Protein AF-0000000078832831 (afdb_homodimer)

Nearest PDB structures (foldseek):
  3pi7-assembly1_A-2  TM=9.118E-01  e=4.817E-32  Mesorhizobium loti
  3iup-assembly1_B  TM=8.699E-01  e=1.979E-27  Cupriavidus pinatubonensis JMP134
  5bp4-assembly9_R  TM=8.129E-01  e=2.031E-21  Mycolicibacterium smegmatis MC2 155
  5bp4-assembly6_L  TM=8.153E-01  e=7.720E-21  Mycolicibacterium smegmatis MC2 155
  5bp4-assembly8_O  TM=8.095E-01  e=2.935E-20  Mycolicibacterium smegmatis MC2 155

InterPro domains:
  IPR011032 GroES-like superfamily [SSF50129] (1-122)
  IPR013149 Alcohol dehydrogenase-like, C-terminal [PF00107] (155-270)
  IPR013154 Alcohol dehydrogenase-like, N-terminal [PF08240] (29-112)
  IPR020843 Enoylreductase domain [SM00829] (11-325)
  IPR036291 NAD(P)-binding domain superfamily [SSF51735] (117-274)

Radius of gyration: 30.08 Å; Cα contacts (8 Å, |Δi|>4): 1596; chains: 2; bounding box: 49×95×68 Å

Structure (mmCIF, N/CA/C/O backbone):
data_AF-0000000078832831-model_v1
#
loop_
_entity.id
_entity.type
_entity.pdbx_description
1 polymer 'Oxidoreductase, zinc-binding dehydrogenase family'
#
loop_
_atom_site.group_PDB
_atom_site.id
_atom_site.type_symbol
_atom_site.label_atom_id
_atom_site.label_alt_id
_atom_site.label_comp_id
_atom_site.label_asym_id
_atom_site.label_entity_id
_atom_site.label_seq_id
_atom_site.pdbx_PDB_ins_code
_atom_site.Cartn_x
_atom_site.Cartn_y
_atom_site.Cartn_z
_atom_site.occupancy
_atom_site.B_iso_or_equiv
_atom_site.auth_seq_id
_atom_site.auth_comp_id
_atom_site.auth_asym_id
_atom_site.auth_atom_id
_atom_site.pdbx_PDB_model_num
ATOM 1 N N . MET A 1 1 ? -16.078 39.281 16.359 1 94.88 1 MET A N 1
ATOM 2 C CA . MET A 1 1 ? -14.695 38.969 16 1 94.88 1 MET A CA 1
ATOM 3 C C . MET A 1 1 ? -14.562 38.719 14.5 1 94.88 1 MET A C 1
ATOM 5 O O . MET A 1 1 ? -15.547 38.438 13.828 1 94.88 1 MET A O 1
ATOM 9 N N . ARG A 1 2 ? -13.359 38.938 14.008 1 96.69 2 ARG A N 1
ATOM 10 C CA . ARG A 1 2 ? -13.078 38.562 12.633 1 96.69 2 ARG A CA 1
ATOM 11 C C . ARG A 1 2 ? -12.672 37.094 12.539 1 96.69 2 ARG A C 1
ATOM 13 O O . ARG A 1 2 ? -11.93 36.594 13.383 1 96.69 2 ARG A O 1
ATOM 20 N N . ALA A 1 3 ? -13.219 36.406 11.539 1 97.81 3 ALA A N 1
ATOM 21 C CA . ALA A 1 3 ? -12.906 35 11.281 1 97.81 3 ALA A CA 1
ATOM 22 C C . ALA A 1 3 ? -12.906 34.719 9.789 1 97.81 3 ALA A C 1
ATOM 24 O O . ALA A 1 3 ? -13.625 35.344 9.023 1 97.81 3 ALA A O 1
ATOM 25 N N . LEU A 1 4 ? -12.039 33.875 9.375 1 97.88 4 LEU A N 1
ATOM 26 C CA . LEU A 1 4 ? -12.102 33.344 8.016 1 97.88 4 LEU A CA 1
ATOM 27 C C . LEU A 1 4 ? -13.156 32.25 7.906 1 97.88 4 LEU A C 1
ATOM 29 O O . LEU A 1 4 ? -13.047 31.203 8.555 1 97.88 4 LEU A O 1
ATOM 33 N N . VAL A 1 5 ? -14.094 32.469 7.086 1 98.25 5 VAL A N 1
ATOM 34 C CA . VAL A 1 5 ? -15.234 31.547 6.992 1 98.25 5 VAL A CA 1
ATOM 35 C C . VAL A 1 5 ? -15.234 30.875 5.625 1 98.25 5 VAL A C 1
ATOM 37 O O . VAL A 1 5 ? -15.188 31.547 4.59 1 98.25 5 VAL A O 1
ATOM 40 N N . LEU A 1 6 ? -15.203 29.562 5.648 1 98 6 LEU A N 1
ATOM 41 C CA . LEU A 1 6 ? -15.312 28.75 4.445 1 98 6 LEU A CA 1
ATOM 42 C C . LEU A 1 6 ? -16.766 28.5 4.082 1 98 6 LEU A C 1
ATOM 44 O O . LEU A 1 6 ? -17.547 28 4.906 1 98 6 LEU A O 1
ATOM 48 N N . THR A 1 7 ? -17.125 28.766 2.857 1 97.5 7 THR A N 1
ATOM 49 C CA . THR A 1 7 ? -18.531 28.672 2.48 1 97.5 7 THR A CA 1
ATOM 50 C C . THR A 1 7 ? -18.734 27.562 1.455 1 97.5 7 THR A C 1
ATOM 52 O O . THR A 1 7 ? -19.875 27.141 1.197 1 97.5 7 THR A O 1
ATOM 55 N N . ALA A 1 8 ? -17.688 27.109 0.876 1 96.94 8 ALA A N 1
ATOM 56 C CA . ALA A 1 8 ? -17.75 26 -0.065 1 96.94 8 ALA A CA 1
ATOM 57 C C . ALA A 1 8 ? -16.422 25.234 -0.079 1 96.94 8 ALA A C 1
ATOM 59 O O . ALA A 1 8 ? -15.352 25.828 0.011 1 96.94 8 ALA A O 1
ATOM 60 N N . TYR A 1 9 ? -16.547 23.891 -0.272 1 95.5 9 TYR A N 1
ATOM 61 C CA . TYR A 1 9 ? -15.359 23.047 -0.396 1 95.5 9 TYR A CA 1
ATOM 62 C C . TYR A 1 9 ? -14.891 22.984 -1.844 1 95.5 9 TYR A C 1
ATOM 64 O O . TYR A 1 9 ? -14.953 21.922 -2.471 1 95.5 9 TYR A O 1
ATOM 72 N N . ASP A 1 10 ? -14.414 23.969 -2.426 1 90.25 10 ASP A N 1
ATOM 73 C CA . ASP A 1 10 ? -14.055 23.938 -3.84 1 90.25 10 ASP A CA 1
ATOM 74 C C . ASP A 1 10 ? -12.625 24.453 -4.055 1 90.25 10 ASP A C 1
ATOM 76 O O . ASP A 1 10 ? -12.133 24.484 -5.184 1 90.25 10 ASP A O 1
ATOM 80 N N . GLY A 1 11 ? -11.977 24.859 -2.988 1 84.75 11 GLY A N 1
ATOM 81 C CA . GLY A 1 11 ? -10.586 25.266 -3.062 1 84.75 11 GLY A CA 1
ATOM 82 C C . GLY A 1 11 ? -10.406 26.656 -3.666 1 84.75 11 GLY A C 1
ATOM 83 O O . GLY A 1 11 ? -9.273 27.109 -3.861 1 84.75 11 GLY A O 1
ATOM 84 N N . ARG A 1 12 ? -11.562 27.469 -3.9 1 86.56 12 ARG A N 1
ATOM 85 C CA . ARG A 1 12 ? -11.484 28.797 -4.473 1 86.56 12 ARG A CA 1
ATOM 86 C C . ARG A 1 12 ? -11.281 29.844 -3.381 1 86.56 12 ARG A C 1
ATOM 88 O O . ARG A 1 12 ? -11.852 29.734 -2.295 1 86.56 12 ARG A O 1
ATOM 95 N N . PRO A 1 13 ? -10.359 30.734 -3.646 1 84.94 13 PRO A N 1
ATOM 96 C CA . PRO A 1 13 ? -10.125 31.781 -2.652 1 84.94 13 PRO A CA 1
ATOM 97 C C . PRO A 1 13 ? -11.414 32.469 -2.227 1 84.94 13 PRO A C 1
ATOM 99 O O . PRO A 1 13 ? -11.547 32.906 -1.07 1 84.94 13 PRO A O 1
ATOM 102 N N . GLU A 1 14 ? -12.312 32.656 -3.137 1 89.75 14 GLU A N 1
ATOM 103 C CA . GLU A 1 14 ? -13.562 33.344 -2.883 1 89.75 14 GLU A CA 1
ATOM 104 C C . GLU A 1 14 ? -14.422 32.625 -1.853 1 89.75 14 GLU A C 1
ATOM 106 O O . GLU A 1 14 ? -15.305 33.219 -1.242 1 89.75 14 GLU A O 1
ATOM 111 N N . SER A 1 15 ? -14.188 31.375 -1.714 1 94.81 15 SER A N 1
ATOM 112 C CA . SER A 1 15 ? -14.977 30.578 -0.781 1 94.81 15 SER A CA 1
ATOM 113 C C . SER A 1 15 ? -14.445 30.703 0.644 1 94.81 15 SER A C 1
ATOM 115 O O . SER A 1 15 ? -15.031 30.156 1.582 1 94.81 15 SER A O 1
ATOM 117 N N . LEU A 1 16 ? -13.352 31.359 0.875 1 95.31 16 LEU A N 1
ATOM 118 C CA . LEU A 1 16 ? -12.781 31.688 2.176 1 95.31 16 LEU A CA 1
ATOM 119 C C . LEU A 1 16 ? -12.734 33.188 2.381 1 95.31 16 LEU A C 1
ATOM 121 O O . LEU A 1 16 ? -11.898 33.875 1.781 1 95.31 16 LEU A O 1
ATOM 125 N N . ARG A 1 17 ? -13.617 33.688 3.236 1 94.88 17 ARG A N 1
ATOM 126 C CA . ARG A 1 17 ? -13.742 35.125 3.385 1 94.88 17 ARG A CA 1
ATOM 127 C C . ARG A 1 17 ? -13.773 35.531 4.855 1 94.88 17 ARG A C 1
ATOM 129 O O . ARG A 1 17 ? -14.242 34.781 5.703 1 94.88 17 ARG A O 1
ATOM 136 N N . VAL A 1 18 ? -13.328 36.719 5.098 1 96.44 18 VAL A N 1
ATOM 137 C CA . VAL A 1 18 ? -13.383 37.25 6.453 1 96.44 18 VAL A CA 1
ATOM 138 C C . VAL A 1 18 ? -14.805 37.719 6.766 1 96.44 18 VAL A C 1
ATOM 140 O O . VAL A 1 18 ? -15.414 38.438 5.973 1 96.44 18 VAL A O 1
ATOM 143 N N . GLU A 1 19 ? -15.258 37.25 7.824 1 96.56 19 GLU A N 1
ATOM 144 C CA . GLU A 1 19 ? -16.562 37.688 8.32 1 96.56 19 GLU A CA 1
ATOM 145 C C . GLU A 1 19 ? -16.484 38.094 9.789 1 96.56 19 GLU A C 1
ATOM 147 O O . GLU A 1 19 ? -15.562 37.719 10.5 1 96.56 19 GLU A O 1
ATOM 152 N N . SER A 1 20 ? -17.453 39 10.133 1 95.81 20 SER A N 1
ATOM 153 C CA . SER A 1 20 ? -17.656 39.281 11.555 1 95.81 20 SER A CA 1
ATOM 154 C C . SER A 1 20 ? -18.578 38.25 12.203 1 95.81 20 SER A C 1
ATOM 156 O O . SER A 1 20 ? -19.688 38.031 11.727 1 95.81 20 SER A O 1
ATOM 158 N N . ARG A 1 21 ? -18.031 37.625 13.234 1 95.19 21 ARG A N 1
ATOM 159 C CA . ARG A 1 21 ? -18.781 36.625 13.984 1 95.19 21 ARG A CA 1
ATOM 160 C C . ARG A 1 21 ? -18.766 36.938 15.477 1 95.19 21 ARG A C 1
ATOM 162 O O . ARG A 1 21 ? -17.891 37.688 15.953 1 95.19 21 ARG A O 1
ATOM 169 N N . PRO A 1 22 ? -19.859 36.469 16.125 1 95.5 22 PRO A N 1
ATOM 170 C CA . PRO A 1 22 ? -19.781 36.625 17.578 1 95.5 22 PRO A CA 1
ATOM 171 C C . PRO A 1 22 ? -18.578 35.875 18.188 1 95.5 22 PRO A C 1
ATOM 173 O O . PRO A 1 22 ? -18.203 34.812 17.703 1 95.5 22 PRO A O 1
ATOM 176 N N . VAL A 1 23 ? -17.969 36.5 19.156 1 96.81 23 VAL A N 1
ATOM 177 C CA . VAL A 1 23 ? -16.938 35.781 19.906 1 96.81 23 VAL A CA 1
ATOM 178 C C . VAL A 1 23 ? -17.547 34.562 20.578 1 96.81 23 VAL A C 1
ATOM 180 O O . VAL A 1 23 ? -18.562 34.688 21.281 1 96.81 23 VAL A O 1
ATOM 183 N N . PRO A 1 24 ? -16.969 33.406 20.391 1 96.12 24 PRO A N 1
ATOM 184 C CA . PRO A 1 24 ? -17.547 32.219 21.031 1 96.12 24 PRO A CA 1
ATOM 185 C C . PRO A 1 24 ? -17.453 32.25 22.547 1 96.12 24 PRO A C 1
ATOM 187 O O . PRO A 1 24 ? -16.5 32.812 23.109 1 96.12 24 PRO A O 1
ATOM 190 N N . ARG A 1 25 ? -18.484 31.75 23.141 1 95.69 25 ARG A N 1
ATOM 191 C CA . ARG A 1 25 ? -18.453 31.531 24.578 1 95.69 25 ARG A CA 1
ATOM 192 C C . ARG A 1 25 ? -18.016 30.109 24.906 1 95.69 25 ARG A C 1
ATOM 194 O O . ARG A 1 25 ? -18.688 29.141 24.516 1 95.69 25 ARG A O 1
ATOM 201 N N . PRO A 1 26 ? -16.906 30.016 25.609 1 96.38 26 PRO A N 1
ATOM 202 C CA . PRO A 1 26 ? -16.469 28.656 25.922 1 96.38 26 PRO A CA 1
ATOM 203 C C . PRO A 1 26 ? -17.438 27.938 26.859 1 96.38 26 PRO A C 1
ATOM 205 O O . PRO A 1 26 ? -17.922 28.516 27.828 1 96.38 26 PRO A O 1
ATOM 208 N N . THR A 1 27 ? -17.781 26.688 26.516 1 95.12 27 THR A N 1
ATOM 209 C CA . THR A 1 27 ? -18.594 25.844 27.375 1 95.12 27 THR A CA 1
ATOM 210 C C . THR A 1 27 ? -17.703 25.125 28.391 1 95.12 27 THR A C 1
ATOM 212 O O . THR A 1 27 ? -16.484 25.297 28.406 1 95.12 27 THR A O 1
ATOM 215 N N . THR A 1 28 ? -18.422 24.328 29.25 1 94.44 28 THR A N 1
ATOM 216 C CA . THR A 1 28 ? -17.656 23.547 30.219 1 94.44 28 THR A CA 1
ATOM 217 C C . THR A 1 28 ? -16.656 22.641 29.531 1 94.44 28 THR A C 1
ATOM 219 O O . THR A 1 28 ? -17 21.906 28.594 1 94.44 28 THR A O 1
ATOM 222 N N . GLY A 1 29 ? -15.406 22.766 29.891 1 94.44 29 GLY A N 1
ATOM 223 C CA . GLY A 1 29 ? -14.336 21.969 29.312 1 94.44 29 GLY A CA 1
ATOM 224 C C . GLY A 1 29 ? -13.602 22.672 28.188 1 94.44 29 GLY A C 1
ATOM 225 O O . GLY A 1 29 ? -12.664 22.125 27.609 1 94.44 29 GLY A O 1
ATOM 226 N N . GLN A 1 30 ? -14.023 23.891 27.953 1 96.75 30 GLN A N 1
ATOM 227 C CA . GLN A 1 30 ? -13.391 24.672 26.891 1 96.75 30 GLN A CA 1
ATOM 228 C C . GLN A 1 30 ? -12.758 25.953 27.438 1 96.75 30 GLN A C 1
ATOM 230 O O . GLN A 1 30 ? -13.094 26.391 28.547 1 96.75 30 GLN A O 1
ATOM 235 N N . VAL A 1 31 ? -11.867 26.453 26.719 1 97.44 31 VAL A N 1
ATOM 236 C CA . VAL A 1 31 ? -11.297 27.781 26.969 1 97.44 31 VAL A CA 1
ATOM 237 C C . VAL A 1 31 ? -11.422 28.641 25.719 1 97.44 31 VAL A C 1
ATOM 239 O O . VAL A 1 31 ? -11.57 28.125 24.609 1 97.44 31 VAL A O 1
ATOM 242 N N . LEU A 1 32 ? -11.445 29.891 25.969 1 97.62 32 LEU A N 1
ATOM 243 C CA . LEU A 1 32 ? -11.406 30.859 24.875 1 97.62 32 LEU A CA 1
ATOM 244 C C . LEU A 1 32 ? -9.984 31.344 24.625 1 97.62 32 LEU A C 1
ATOM 246 O O . LEU A 1 32 ? -9.344 31.875 25.547 1 97.62 32 LEU A O 1
ATOM 250 N N . VAL A 1 33 ? -9.523 31.156 23.469 1 97.94 33 VAL A N 1
ATOM 251 C CA . VAL A 1 33 ? -8.164 31.547 23.125 1 97.94 33 VAL A CA 1
ATOM 252 C C . VAL A 1 33 ? -8.195 32.75 22.203 1 97.94 33 VAL A C 1
ATOM 254 O O . VAL A 1 33 ? -8.906 32.781 21.188 1 97.94 33 VAL A O 1
ATOM 257 N N . ARG A 1 34 ? -7.539 33.812 22.609 1 98.38 34 ARG A N 1
ATOM 258 C CA . ARG A 1 34 ? -7.211 34.875 21.688 1 98.38 34 ARG A CA 1
ATOM 259 C C . ARG A 1 34 ? -6.031 34.5 20.797 1 98.38 34 ARG A C 1
ATOM 261 O O . ARG A 1 34 ? -4.895 34.438 21.266 1 98.38 34 ARG A O 1
ATOM 268 N N . VAL A 1 35 ? -6.281 34.312 19.547 1 98.5 35 VAL A N 1
ATOM 269 C CA . VAL A 1 35 ? -5.309 33.688 18.641 1 98.5 35 VAL A CA 1
ATOM 270 C C . VAL A 1 35 ? -4.199 34.688 18.328 1 98.5 35 VAL A C 1
ATOM 272 O O . VAL A 1 35 ? -4.473 35.844 18 1 98.5 35 VAL A O 1
ATOM 275 N N . ALA A 1 36 ? -3.012 34.25 18.5 1 98.38 36 ALA A N 1
ATOM 276 C CA . ALA A 1 36 ? -1.843 35.062 18.172 1 98.38 36 ALA A CA 1
ATOM 277 C C . ALA A 1 36 ? -1.334 34.75 16.766 1 98.38 36 ALA A C 1
ATOM 279 O O . ALA A 1 36 ? -0.966 35.625 16.016 1 98.38 36 ALA A O 1
ATOM 280 N N . ALA A 1 37 ? -1.277 33.531 16.422 1 98.44 37 ALA A N 1
ATOM 281 C CA . ALA A 1 37 ? -0.81 33.062 15.125 1 98.44 37 ALA A CA 1
ATOM 282 C C . ALA A 1 37 ? -1.431 31.703 14.781 1 98.44 37 ALA A C 1
ATOM 284 O O . ALA A 1 37 ? -1.666 30.875 15.672 1 98.44 37 ALA A O 1
ATOM 285 N N . ALA A 1 38 ? -1.749 31.484 13.586 1 98.62 38 ALA A N 1
ATOM 286 C CA . ALA A 1 38 ? -2.277 30.219 13.07 1 98.62 38 ALA A CA 1
ATOM 287 C C . ALA A 1 38 ? -1.669 29.891 11.719 1 98.62 38 ALA A C 1
ATOM 289 O O . ALA A 1 38 ? -1.825 30.641 10.75 1 98.62 38 ALA A O 1
ATOM 290 N N . PRO A 1 39 ? -1.002 28.766 11.633 1 98.25 39 PRO A N 1
ATOM 291 C CA . PRO A 1 39 ? -0.326 28.438 10.375 1 98.25 39 PRO A CA 1
ATOM 292 C C . PRO A 1 39 ? -1.275 27.844 9.336 1 98.25 39 PRO A C 1
ATOM 294 O O . PRO A 1 39 ? -2.412 27.5 9.656 1 98.25 39 PRO A O 1
ATOM 297 N N . ILE A 1 40 ? -0.828 27.828 8.102 1 97 40 ILE A N 1
ATOM 298 C CA . ILE A 1 40 ? -1.458 27.078 7.027 1 97 40 ILE A CA 1
ATOM 299 C C . ILE A 1 40 ? -0.659 25.797 6.75 1 97 40 ILE A C 1
ATOM 301 O O . ILE A 1 40 ? 0.48 25.875 6.281 1 97 40 ILE A O 1
ATOM 305 N N . ASN A 1 41 ? -1.192 24.672 7.102 1 96.69 41 ASN A N 1
ATOM 306 C CA . ASN A 1 41 ? -0.6 23.375 6.793 1 96.69 41 ASN A CA 1
ATOM 307 C C . ASN A 1 41 ? -1.18 22.781 5.512 1 96.69 41 ASN A C 1
ATOM 309 O O . ASN A 1 41 ? -2.285 23.141 5.102 1 96.69 41 ASN A O 1
ATOM 313 N N . PRO A 1 42 ? -0.392 21.812 4.922 1 95.38 42 PRO A N 1
ATOM 314 C CA . PRO A 1 42 ? -0.995 21.094 3.803 1 95.38 42 PRO A CA 1
ATOM 315 C C . PRO A 1 42 ? -2.348 20.484 4.156 1 95.38 42 PRO A C 1
ATOM 317 O O . PRO A 1 42 ? -3.258 20.453 3.324 1 95.38 42 PRO A O 1
ATOM 320 N N . ALA A 1 43 ? -2.512 20.031 5.367 1 95.31 43 ALA A N 1
ATOM 321 C CA . ALA A 1 43 ? -3.783 19.469 5.82 1 95.31 43 ALA A CA 1
ATOM 322 C C . ALA A 1 43 ? -4.887 20.531 5.797 1 95.31 43 ALA A C 1
ATOM 324 O O . ALA A 1 43 ? -6.047 20.219 5.52 1 95.31 43 ALA A O 1
ATOM 325 N N . ASP A 1 44 ? -4.574 21.766 6.094 1 95.88 44 ASP A N 1
ATOM 326 C CA . ASP A 1 44 ? -5.547 22.859 6 1 95.88 44 ASP A CA 1
ATOM 327 C C . ASP A 1 44 ? -6.008 23.062 4.559 1 95.88 44 ASP A C 1
ATOM 329 O O . ASP A 1 44 ? -7.191 23.297 4.309 1 95.88 44 ASP A O 1
ATOM 333 N N . LEU A 1 45 ? -5.027 23.062 3.695 1 94.62 45 LEU A N 1
ATOM 334 C CA . LEU A 1 45 ? -5.336 23.219 2.279 1 94.62 45 LEU A CA 1
ATOM 335 C C . LEU A 1 45 ? -6.242 22.109 1.781 1 94.62 45 LEU A C 1
ATOM 337 O O . LEU A 1 45 ? -7.188 22.344 1.03 1 94.62 45 LEU A O 1
ATOM 341 N N . MET A 1 46 ? -5.941 20.859 2.238 1 94.5 46 MET A N 1
ATOM 342 C CA . MET A 1 46 ? -6.801 19.734 1.899 1 94.5 46 MET A CA 1
ATOM 343 C C . MET A 1 46 ? -8.211 19.938 2.443 1 94.5 46 MET A C 1
ATOM 345 O O . MET A 1 46 ? -9.188 19.625 1.767 1 94.5 46 MET A O 1
ATOM 349 N N . PHE A 1 47 ? -8.312 20.453 3.596 1 95.19 47 PHE A N 1
ATOM 350 C CA . PHE A 1 47 ? -9.602 20.688 4.238 1 95.19 47 PHE A CA 1
ATOM 351 C C . PHE A 1 47 ? -10.43 21.672 3.438 1 95.19 47 PHE A C 1
ATOM 353 O O . PHE A 1 47 ? -11.602 21.422 3.137 1 95.19 47 PHE A O 1
ATOM 360 N N . VAL A 1 48 ? -9.836 22.781 3.055 1 95.31 48 VAL A N 1
ATOM 361 C CA . VAL A 1 48 ? -10.562 23.828 2.361 1 95.31 48 VAL A CA 1
ATOM 362 C C . VAL A 1 48 ? -11.039 23.328 1.002 1 95.31 48 VAL A C 1
ATOM 364 O O . VAL A 1 48 ? -12.055 23.797 0.48 1 95.31 48 VAL A O 1
ATOM 367 N N . ARG A 1 49 ? -10.352 22.312 0.51 1 93.5 49 ARG A N 1
ATOM 368 C CA . ARG A 1 49 ? -10.727 21.734 -0.779 1 93.5 49 ARG A CA 1
ATOM 369 C C . ARG A 1 49 ? -11.727 20.609 -0.603 1 93.5 49 ARG A C 1
ATOM 371 O O . ARG A 1 49 ? -12.211 20.031 -1.585 1 93.5 49 ARG A O 1
ATOM 378 N N . GLY A 1 50 ? -12.008 20.234 0.577 1 93.44 50 GLY A N 1
ATOM 379 C CA . GLY A 1 50 ? -12.93 19.141 0.837 1 93.44 50 GLY A CA 1
ATOM 380 C C . GLY A 1 50 ? -12.281 17.781 0.672 1 93.44 50 GLY A C 1
ATOM 381 O O . GLY A 1 50 ? -12.977 16.781 0.455 1 93.44 50 GLY A O 1
ATOM 382 N N . GLN A 1 51 ? -10.969 17.719 0.766 1 91.56 51 GLN A N 1
ATOM 383 C CA . GLN A 1 51 ? -10.234 16.484 0.503 1 91.56 51 GLN A CA 1
ATOM 384 C C . GLN A 1 51 ? -9.633 15.922 1.787 1 91.56 51 GLN A C 1
ATOM 386 O O . GLN A 1 51 ? -8.891 14.938 1.75 1 91.56 51 GLN A O 1
ATOM 391 N N . TYR A 1 52 ? -9.891 16.578 2.893 1 93.12 52 TYR A N 1
ATOM 392 C CA . TYR A 1 52 ? -9.391 16.125 4.184 1 93.12 52 TYR A CA 1
ATOM 393 C C . TYR A 1 52 ? -10.289 15.047 4.77 1 93.12 52 TYR A C 1
ATOM 395 O O . TYR A 1 52 ? -11.398 14.828 4.285 1 93.12 52 TYR A O 1
ATOM 403 N N . GLY A 1 53 ? -9.836 14.266 5.672 1 89.75 53 GLY A N 1
ATOM 404 C CA . GLY A 1 53 ? -10.523 13.117 6.242 1 89.75 53 GLY A CA 1
ATOM 405 C C . GLY A 1 53 ? -11.766 13.5 7.027 1 89.75 53 GLY A C 1
ATOM 406 O O . GLY A 1 53 ? -12.594 12.641 7.348 1 89.75 53 GLY A O 1
ATOM 407 N N . ILE A 1 54 ? -11.914 14.766 7.363 1 88.56 54 ILE A N 1
ATOM 408 C CA . ILE A 1 54 ? -13.078 15.266 8.086 1 88.56 54 ILE A CA 1
ATOM 409 C C . ILE A 1 54 ? -13.75 16.375 7.281 1 88.56 54 ILE A C 1
ATOM 411 O O . ILE A 1 54 ? -13.086 17.266 6.758 1 88.56 54 ILE A O 1
ATOM 415 N N . ARG A 1 55 ? -15.07 16.219 7.109 1 91.06 55 ARG A N 1
ATOM 416 C CA . ARG A 1 55 ? -15.867 17.297 6.523 1 91.06 55 ARG A CA 1
ATOM 417 C C . ARG A 1 55 ? -16.812 17.891 7.559 1 91.06 55 ARG A C 1
ATOM 419 O O . ARG A 1 55 ? -17.516 17.172 8.266 1 91.06 55 ARG A O 1
ATOM 426 N N . LYS A 1 56 ? -16.75 19.203 7.684 1 95.81 56 LYS A N 1
ATOM 427 C CA . LYS A 1 56 ? -17.594 19.922 8.633 1 95.81 56 LYS A CA 1
ATOM 428 C C . LYS A 1 56 ? -18.734 20.641 7.922 1 95.81 56 LYS A C 1
ATOM 430 O O . LYS A 1 56 ? -18.609 21.016 6.754 1 95.81 56 LYS A O 1
ATOM 435 N N . PRO A 1 57 ? -19.828 20.766 8.609 1 96.75 57 PRO A N 1
ATOM 436 C CA . PRO A 1 57 ? -20.906 21.547 8.008 1 96.75 57 PRO A CA 1
ATOM 437 C C . PRO A 1 57 ? -20.484 22.984 7.691 1 96.75 57 PRO A C 1
ATOM 439 O O . PRO A 1 57 ? -19.797 23.609 8.492 1 96.75 57 PRO A O 1
ATOM 442 N N . LEU A 1 58 ? -20.922 23.469 6.594 1 96.44 58 LEU A N 1
ATOM 443 C CA . LEU A 1 58 ? -20.641 24.844 6.16 1 96.44 58 LEU A CA 1
ATOM 444 C C . LEU A 1 58 ? -21.766 25.781 6.57 1 96.44 58 LEU A C 1
ATOM 446 O O . LEU A 1 58 ? -22.922 25.375 6.676 1 96.44 58 LEU A O 1
ATOM 450 N N . PRO A 1 59 ? -21.516 27.062 6.75 1 97.31 59 PRO A N 1
ATOM 451 C CA . PRO A 1 59 ? -20.172 27.672 6.754 1 97.31 59 PRO A CA 1
ATOM 452 C C . PRO A 1 59 ? -19.375 27.328 8.008 1 97.31 59 PRO A C 1
ATOM 454 O O . PRO A 1 59 ? -19.953 27.078 9.07 1 97.31 59 PRO A O 1
ATOM 457 N N . VAL A 1 60 ? -18.047 27.266 7.906 1 97.81 60 VAL A N 1
ATOM 458 C CA . VAL A 1 60 ? -17.203 26.875 9.039 1 97.81 60 VAL A CA 1
ATOM 459 C C . VAL A 1 60 ? -15.883 27.641 8.992 1 97.81 60 VAL A C 1
ATOM 461 O O . VAL A 1 60 ? -15.438 28.047 7.918 1 97.81 60 VAL A O 1
ATOM 464 N N . VAL A 1 61 ? -15.289 27.891 10.156 1 98.06 61 VAL A N 1
ATOM 465 C CA . VAL A 1 61 ? -13.953 28.469 10.242 1 98.06 61 VAL A CA 1
ATOM 466 C C . VAL A 1 61 ? -12.906 27.359 10.164 1 98.06 61 VAL A C 1
ATOM 468 O O . VAL A 1 61 ? -12.867 26.469 11.031 1 98.06 61 VAL A O 1
ATOM 471 N N . PRO A 1 62 ? -12 27.375 9.109 1 97.69 62 PRO A N 1
ATOM 472 C CA . PRO A 1 62 ? -10.922 26.391 9.039 1 97.69 62 PRO A CA 1
ATOM 473 C C . PRO A 1 62 ? -9.766 26.703 9.984 1 97.69 62 PRO A C 1
ATOM 475 O O . PRO A 1 62 ? -9.836 27.672 10.742 1 97.69 62 PRO A O 1
ATOM 478 N N . GLY A 1 63 ? -8.703 25.906 9.852 1 97.81 63 GLY A N 1
ATOM 479 C CA . GLY A 1 63 ? -7.516 26.062 10.672 1 97.81 63 GLY A CA 1
ATOM 480 C C . GLY A 1 63 ? -7.352 24.953 11.695 1 97.81 63 GLY A C 1
ATOM 481 O O . GLY A 1 63 ? -8.164 24.812 12.609 1 97.81 63 GLY A O 1
ATOM 482 N N . LEU A 1 64 ? -6.211 24.297 11.68 1 97.38 64 LEU A N 1
ATOM 483 C CA . LEU A 1 64 ? -6.07 23.062 12.445 1 97.38 64 LEU A CA 1
ATOM 484 C C . LEU A 1 64 ? -5.324 23.328 13.75 1 97.38 64 LEU A C 1
ATOM 486 O O . LEU A 1 64 ? -5.406 22.516 14.688 1 97.38 64 LEU A O 1
ATOM 490 N N . GLU A 1 65 ? -4.512 24.359 13.766 1 98.06 65 GLU A N 1
ATOM 491 C CA . GLU A 1 65 ? -3.75 24.656 14.977 1 98.06 65 GLU A CA 1
ATOM 492 C C . GLU A 1 65 ? -3.438 26.141 15.094 1 98.06 65 GLU A C 1
ATOM 494 O O . GLU A 1 65 ? -3.598 26.891 14.125 1 98.06 65 GLU A O 1
ATOM 499 N N . ALA A 1 66 ? -3.076 26.531 16.25 1 98.56 66 ALA A N 1
ATOM 500 C CA . ALA A 1 66 ? -2.766 27.922 16.531 1 98.56 66 ALA A CA 1
ATOM 501 C C . ALA A 1 66 ? -2.057 28.062 17.875 1 98.56 66 ALA A C 1
ATOM 503 O O . ALA A 1 66 ? -1.911 27.094 18.625 1 98.56 66 ALA A O 1
ATOM 504 N N . SER A 1 67 ? -1.515 29.219 18.062 1 98.25 67 SER A N 1
ATOM 505 C CA . SER A 1 67 ? -1.111 29.672 19.391 1 98.25 67 SER A CA 1
ATOM 506 C C . SER A 1 67 ? -1.904 30.906 19.828 1 98.25 67 SER A C 1
ATOM 508 O O . SER A 1 67 ? -2.551 31.547 19 1 98.25 67 SER A O 1
ATOM 510 N N . GLY A 1 68 ? -1.878 31.156 21.062 1 98 68 GLY A N 1
ATOM 511 C CA . GLY A 1 68 ? -2.545 32.312 21.594 1 98 68 GLY A CA 1
ATOM 512 C C . GLY A 1 68 ? -2.557 32.375 23.109 1 98 68 GLY A C 1
ATOM 513 O O . GLY A 1 68 ? -1.775 31.672 23.766 1 98 68 GLY A O 1
ATOM 514 N N . THR A 1 69 ? -3.385 33.281 23.578 1 97.88 69 THR A N 1
ATOM 515 C CA . THR A 1 69 ? -3.543 33.438 25.016 1 97.88 69 THR A CA 1
ATOM 516 C C . THR A 1 69 ? -4.957 33.062 25.453 1 97.88 69 THR A C 1
ATOM 518 O O . THR A 1 69 ? -5.934 33.469 24.828 1 97.88 69 THR A O 1
ATOM 521 N N . VAL A 1 70 ? -5 32.281 26.516 1 98 70 VAL A N 1
ATOM 522 C CA . VAL A 1 70 ? -6.312 31.969 27.078 1 98 70 VAL A CA 1
ATOM 523 C C . VAL A 1 70 ? -6.879 33.188 27.781 1 98 70 VAL A C 1
ATOM 525 O O . VAL A 1 70 ? -6.238 33.75 28.672 1 98 70 VAL A O 1
ATOM 528 N N . VAL A 1 71 ? -8.141 33.625 27.391 1 97.56 71 VAL A N 1
ATOM 529 C CA . VAL A 1 71 ? -8.672 34.844 27.953 1 97.56 71 VAL A CA 1
ATOM 530 C C . VAL A 1 71 ? -9.922 34.562 28.781 1 97.56 71 VAL A C 1
ATOM 532 O O . VAL A 1 71 ? -10.367 35.406 29.562 1 97.56 71 VAL A O 1
ATOM 535 N N . ALA A 1 72 ? -10.523 33.406 28.547 1 97.31 72 ALA A N 1
ATOM 536 C CA . ALA A 1 72 ? -11.695 33 29.312 1 97.31 72 ALA A CA 1
ATOM 537 C C . ALA A 1 72 ? -11.812 31.484 29.391 1 97.31 72 ALA A C 1
ATOM 539 O O . ALA A 1 72 ? -11.211 30.766 28.594 1 97.31 72 ALA A O 1
ATOM 540 N N . SER A 1 73 ? -12.508 31.031 30.406 1 96.88 73 SER A N 1
ATOM 541 C CA . SER A 1 73 ? -12.766 29.609 30.609 1 96.88 73 SER A CA 1
ATOM 542 C C . SER A 1 73 ? -14.258 29.328 30.781 1 96.88 73 SER A C 1
ATOM 544 O O . SER A 1 73 ? -14.969 30.125 31.391 1 96.88 73 SER A O 1
ATOM 546 N N . GLY A 1 74 ? -14.68 28.188 30.188 1 94.69 74 GLY A N 1
ATOM 547 C CA . GLY A 1 74 ? -16.062 27.797 30.359 1 94.69 74 GLY A CA 1
ATOM 548 C C . GLY A 1 74 ? -16.328 27.109 31.688 1 94.69 74 GLY A C 1
ATOM 549 O O . GLY A 1 74 ? -17.484 26.844 32.031 1 94.69 74 GLY A O 1
ATOM 550 N N . GLY A 1 75 ? -15.328 26.875 32.438 1 91.88 75 GLY A N 1
ATOM 551 C CA . GLY A 1 75 ? -15.438 26.203 33.719 1 91.88 75 GLY A CA 1
ATOM 552 C C . GLY A 1 75 ? -14.227 26.391 34.625 1 91.88 75 GLY A C 1
ATOM 553 O O . GLY A 1 75 ? -13.297 27.109 34.25 1 91.88 75 GLY A O 1
ATOM 554 N N . VAL A 1 76 ? -14.289 25.672 35.719 1 90.44 76 VAL A N 1
ATOM 555 C CA . VAL A 1 76 ? -13.289 25.859 36.75 1 90.44 76 VAL A CA 1
ATOM 556 C C . VAL A 1 76 ? -11.961 25.266 36.312 1 90.44 76 VAL A C 1
ATOM 558 O O . VAL A 1 76 ? -10.891 25.828 36.594 1 90.44 76 VAL A O 1
ATOM 561 N N . ALA A 1 77 ? -12.047 24.219 35.594 1 88.25 77 ALA A N 1
ATOM 562 C CA . ALA A 1 77 ? -10.852 23.469 35.219 1 88.25 77 ALA A CA 1
ATOM 563 C C . ALA A 1 77 ? -9.914 24.312 34.375 1 88.25 77 ALA A C 1
ATOM 565 O O . ALA A 1 77 ? -8.688 24.203 34.469 1 88.25 77 ALA A O 1
ATOM 566 N N . GLY A 1 78 ? -10.484 25.156 33.562 1 91.62 78 GLY A N 1
ATOM 567 C CA . GLY A 1 78 ? -9.688 25.922 32.594 1 91.62 78 GLY A CA 1
ATOM 568 C C . GLY A 1 78 ? -9.242 27.266 33.156 1 91.62 78 GLY A C 1
ATOM 569 O O . GLY A 1 78 ? -8.461 27.969 32.531 1 91.62 78 GLY A O 1
ATOM 570 N N . ARG A 1 79 ? -9.672 27.609 34.344 1 92.88 79 ARG A N 1
ATOM 571 C CA . ARG A 1 79 ? -9.391 28.922 34.906 1 92.88 79 ARG A CA 1
ATOM 572 C C . ARG A 1 79 ? -7.891 29.125 35.125 1 92.88 79 ARG A C 1
ATOM 574 O O . ARG A 1 79 ? -7.383 30.234 35 1 92.88 79 ARG A O 1
ATOM 581 N N . LEU A 1 80 ? -7.27 28.016 35.375 1 92.12 80 LEU A N 1
ATOM 582 C CA . LEU A 1 80 ? -5.836 28.094 35.625 1 92.12 80 LEU A CA 1
ATOM 583 C C . LEU A 1 80 ? -5.074 28.484 34.375 1 92.12 80 LEU A C 1
ATOM 585 O O . LEU A 1 80 ? -3.922 28.922 34.438 1 92.12 80 LEU A O 1
ATOM 589 N N . LEU A 1 81 ? -5.664 28.281 33.25 1 95.12 81 LEU A N 1
ATOM 590 C CA . LEU A 1 81 ? -4.98 28.578 31.984 1 95.12 81 LEU A CA 1
ATOM 591 C C . LEU A 1 81 ? -5.223 30.016 31.562 1 95.12 81 LEU A C 1
ATOM 593 O O . LEU A 1 81 ? -4.555 30.516 30.656 1 95.12 81 LEU A O 1
ATOM 597 N N . VAL A 1 82 ? -6.176 30.688 32.188 1 97 82 VAL A N 1
ATOM 598 C CA . VAL A 1 82 ? -6.477 32.062 31.781 1 97 82 VAL A CA 1
ATOM 599 C C . VAL A 1 82 ? -5.238 32.938 31.969 1 97 82 VAL A C 1
ATOM 601 O O . VAL A 1 82 ? -4.602 32.906 33.031 1 97 82 VAL A O 1
ATOM 604 N N . GLY A 1 83 ? -4.879 33.625 30.938 1 97 83 GLY A N 1
ATOM 605 C CA . GLY A 1 83 ? -3.703 34.469 30.953 1 97 83 GLY A CA 1
ATOM 606 C C . GLY A 1 83 ? -2.463 33.812 30.406 1 97 83 GLY A C 1
ATOM 607 O O . GLY A 1 83 ? -1.461 34.469 30.125 1 97 83 GLY A O 1
ATOM 608 N N . ARG A 1 84 ? -2.537 32.531 30.203 1 96.88 84 ARG A N 1
ATOM 609 C CA . ARG A 1 84 ? -1.377 31.766 29.75 1 96.88 84 ARG A CA 1
ATOM 610 C C . ARG A 1 84 ? -1.351 31.672 28.219 1 96.88 84 ARG A C 1
ATOM 612 O O . ARG A 1 84 ? -2.4 31.578 27.578 1 96.88 84 ARG A O 1
ATOM 619 N N . ARG A 1 85 ? -0.136 31.672 27.672 1 97.62 85 ARG A N 1
ATOM 620 C CA . ARG A 1 85 ? 0.056 31.344 26.266 1 97.62 85 ARG A CA 1
ATOM 621 C C . ARG A 1 85 ? -0.051 29.844 26.031 1 97.62 85 ARG A C 1
ATOM 623 O O . ARG A 1 85 ? 0.489 29.047 26.797 1 97.62 85 ARG A O 1
ATOM 630 N N . VAL A 1 86 ? -0.786 29.469 24.969 1 97.75 86 VAL A N 1
ATOM 631 C CA . VAL A 1 86 ? -0.992 28.047 24.703 1 97.75 86 VAL A CA 1
ATOM 632 C C . VAL A 1 86 ? -0.826 27.781 23.203 1 97.75 86 VAL A C 1
ATOM 634 O O . VAL A 1 86 ? -0.981 28.672 22.391 1 97.75 86 VAL A O 1
ATOM 637 N N . ALA A 1 87 ? -0.379 26.625 22.875 1 97.38 87 ALA A N 1
ATOM 638 C CA . ALA A 1 87 ? -0.607 26 21.578 1 97.38 87 ALA A CA 1
ATOM 639 C C . ALA A 1 87 ? -1.889 25.172 21.578 1 97.38 87 ALA A C 1
ATOM 641 O O . ALA A 1 87 ? -2.191 24.5 22.562 1 97.38 87 ALA A O 1
ATOM 642 N N . CYS A 1 88 ? -2.652 25.281 20.547 1 96.44 88 CYS A N 1
ATOM 643 C CA . CYS A 1 88 ? -3.908 24.531 20.547 1 96.44 88 CYS A CA 1
ATOM 644 C C . CYS A 1 88 ? -4.156 23.891 19.188 1 96.44 88 CYS A C 1
ATOM 646 O O . CYS A 1 88 ? -3.656 24.375 18.156 1 96.44 88 CYS A O 1
ATOM 648 N N . VAL A 1 89 ? -4.871 22.797 19.203 1 95.12 89 VAL A N 1
ATOM 649 C CA . VAL A 1 89 ? -5.383 22.156 17.984 1 95.12 89 VAL A CA 1
ATOM 650 C C . VAL A 1 89 ? -6.902 22.281 17.938 1 95.12 89 VAL A C 1
ATOM 652 O O . VAL A 1 89 ? -7.562 22.297 18.984 1 95.12 89 VAL A O 1
ATOM 655 N N . ALA A 1 90 ? -7.414 22.438 16.75 1 93.81 90 ALA A N 1
ATOM 656 C CA . ALA A 1 90 ? -8.844 22.656 16.562 1 93.81 90 ALA A CA 1
ATOM 657 C C . ALA A 1 90 ? -9.648 21.422 16.984 1 93.81 90 ALA A C 1
ATOM 659 O O . ALA A 1 90 ? -9.18 20.297 16.828 1 93.81 90 ALA A O 1
ATOM 660 N N . PRO A 1 91 ? -10.844 21.703 17.5 1 87.75 91 PRO A N 1
ATOM 661 C CA . PRO A 1 91 ? -11.727 20.562 17.766 1 87.75 91 PRO A CA 1
ATOM 662 C C . PRO A 1 91 ? -12.18 19.859 16.484 1 87.75 91 PRO A C 1
ATOM 664 O O . PRO A 1 91 ? -12.148 20.469 15.398 1 87.75 91 PRO A O 1
ATOM 667 N N . GLY A 1 92 ? -12.57 18.578 16.672 1 87.19 92 GLY A N 1
ATOM 668 C CA . GLY A 1 92 ? -13.031 17.812 15.539 1 87.19 92 GLY A CA 1
ATOM 669 C C . GLY A 1 92 ? -14.328 18.344 14.953 1 87.19 92 GLY A C 1
ATOM 670 O O . GLY A 1 92 ? -14.586 18.156 13.758 1 87.19 92 GLY A O 1
ATOM 671 N N . GLU A 1 93 ? -15.062 18.922 15.805 1 90.19 93 GLU A N 1
ATOM 672 C CA . GLU A 1 93 ? -16.328 19.5 15.359 1 90.19 93 GLU A CA 1
ATOM 673 C C . GLU A 1 93 ? -16.344 21.016 15.555 1 90.19 93 GLU A C 1
ATOM 675 O O . GLU A 1 93 ? -15.656 21.531 16.438 1 90.19 93 GLU A O 1
ATOM 680 N N . GLY A 1 94 ? -17.078 21.641 14.664 1 93.69 94 GLY A N 1
ATOM 681 C CA . GLY A 1 94 ? -17.25 23.078 14.805 1 93.69 94 GLY A CA 1
ATOM 682 C C . GLY A 1 94 ? -16.109 23.875 14.18 1 93.69 94 GLY A C 1
ATOM 683 O O . GLY A 1 94 ? -15.406 23.375 13.305 1 93.69 94 GLY A O 1
ATOM 684 N N . ASP A 1 95 ? -15.969 25.078 14.625 1 96.75 95 ASP A N 1
ATOM 685 C CA . ASP A 1 95 ? -15.07 26.047 14 1 96.75 95 ASP A CA 1
ATOM 686 C C . ASP A 1 95 ? -13.617 25.781 14.383 1 96.75 95 ASP A C 1
ATOM 688 O O . ASP A 1 95 ? -13.344 25.297 15.484 1 96.75 95 ASP A O 1
ATOM 692 N N . GLY A 1 96 ? -12.719 26.156 13.469 1 97.69 96 GLY A N 1
ATOM 693 C CA . GLY A 1 96 ? -11.289 26.031 13.688 1 97.69 96 GLY A CA 1
ATOM 694 C C . GLY A 1 96 ? -10.656 27.312 14.203 1 97.69 96 GLY A C 1
ATOM 695 O O . GLY A 1 96 ? -11.258 28.031 15.008 1 97.69 96 GLY A O 1
ATOM 696 N N . LEU A 1 97 ? -9.398 27.531 13.758 1 98.38 97 LEU A N 1
ATOM 697 C CA . LEU A 1 97 ? -8.609 28.484 14.539 1 98.38 97 LEU A CA 1
ATOM 698 C C . LEU A 1 97 ? -8.188 29.672 13.695 1 98.38 97 LEU A C 1
ATOM 700 O O . LEU A 1 97 ? -7.48 30.562 14.18 1 98.38 97 LEU A O 1
ATOM 704 N N . TRP A 1 98 ? -8.633 29.734 12.43 1 98.38 98 TRP A N 1
ATOM 705 C CA . TRP A 1 98 ? -8.352 30.906 11.617 1 98.38 98 TRP A CA 1
ATOM 706 C C . TRP A 1 98 ? -9.32 32.031 11.945 1 98.38 98 TRP A C 1
ATOM 708 O O . TRP A 1 98 ? -10.109 32.469 11.094 1 98.38 98 TRP A O 1
ATOM 718 N N . ALA A 1 99 ? -9.18 32.562 13.125 1 98.12 99 ALA A N 1
ATOM 719 C CA . ALA A 1 99 ? -10.039 33.594 13.688 1 98.12 99 ALA A CA 1
ATOM 720 C C . ALA A 1 99 ? -9.312 34.375 14.789 1 98.12 99 ALA A C 1
ATOM 722 O O . ALA A 1 99 ? -8.234 33.969 15.234 1 98.12 99 ALA A O 1
ATOM 723 N N . GLU A 1 100 ? -9.891 35.469 15.188 1 98.25 100 GLU A N 1
ATOM 724 C CA . GLU A 1 100 ? -9.32 36.25 16.281 1 98.25 100 GLU A CA 1
ATOM 725 C C . GLU A 1 100 ? -9.43 35.5 17.609 1 98.25 100 GLU A C 1
ATOM 727 O O . GLU A 1 100 ? -8.547 35.625 18.453 1 98.25 100 GLU A O 1
ATOM 732 N N . TYR A 1 101 ? -10.562 34.812 17.766 1 97.69 101 TYR A N 1
ATOM 733 C CA . TYR A 1 101 ? -10.82 34.031 18.969 1 97.69 101 TYR A CA 1
ATOM 734 C C . TYR A 1 101 ? -11.328 32.656 18.594 1 97.69 101 TYR A C 1
ATOM 736 O O . TYR A 1 101 ? -11.984 32.469 17.562 1 97.69 101 TYR A O 1
ATOM 744 N N . ALA A 1 102 ? -11.086 31.719 19.438 1 97.44 102 ALA A N 1
ATOM 745 C CA . ALA A 1 102 ? -11.578 30.359 19.219 1 97.44 102 ALA A CA 1
ATOM 746 C C . ALA A 1 102 ? -11.828 29.641 20.547 1 97.44 102 ALA A C 1
ATOM 748 O O . ALA A 1 102 ? -11.039 29.781 21.484 1 97.44 102 ALA A O 1
ATOM 749 N N . ALA A 1 103 ? -12.945 29 20.641 1 97.38 103 ALA A N 1
ATOM 750 C CA . ALA A 1 103 ? -13.203 28.094 21.75 1 97.38 103 ALA A CA 1
ATOM 751 C C . ALA A 1 103 ? -12.57 26.734 21.516 1 97.38 103 ALA A C 1
ATOM 753 O O . ALA A 1 103 ? -12.867 26.062 20.531 1 97.38 103 ALA A O 1
ATOM 754 N N . VAL A 1 104 ? -11.727 26.328 22.422 1 96.62 104 VAL A N 1
ATOM 755 C CA . VAL A 1 104 ? -10.953 25.109 22.234 1 96.62 104 VAL A CA 1
ATOM 756 C C . VAL A 1 104 ? -11.094 24.219 23.469 1 96.62 104 VAL A C 1
ATOM 758 O O . VAL A 1 104 ? -11.094 24.719 24.609 1 96.62 104 VAL A O 1
ATOM 761 N N . PRO A 1 105 ? -11.266 22.906 23.266 1 94.88 105 PRO A N 1
ATOM 762 C CA . PRO A 1 105 ? -11.25 22.016 24.422 1 94.88 105 PRO A CA 1
ATOM 763 C C . PRO A 1 105 ? -9.938 22.078 25.203 1 94.88 105 PRO A C 1
ATOM 765 O O . PRO A 1 105 ? -8.867 22.188 24.609 1 94.88 105 PRO A O 1
ATOM 768 N N . LEU A 1 106 ? -10.07 21.969 26.531 1 93.44 106 LEU A N 1
ATOM 769 C CA . LEU A 1 106 ? -8.922 22.047 27.422 1 93.44 106 LEU A CA 1
ATOM 770 C C . LEU A 1 106 ? -7.863 21.016 27.047 1 93.44 106 LEU A C 1
ATOM 772 O O . LEU A 1 106 ? -6.664 21.297 27.094 1 93.44 106 LEU A O 1
ATOM 776 N N . GLY A 1 107 ? -8.305 19.859 26.703 1 89.44 107 GLY A N 1
ATOM 777 C CA . GLY A 1 107 ? -7.41 18.766 26.375 1 89.44 107 GLY A CA 1
ATOM 778 C C . GLY A 1 107 ? -6.66 18.969 25.078 1 89.44 107 GLY A C 1
ATOM 779 O O . GLY A 1 107 ? -5.723 18.234 24.766 1 89.44 107 GLY A O 1
ATOM 780 N N . GLN A 1 108 ? -7.004 20.016 24.359 1 93 108 GLN A N 1
ATOM 781 C CA . GLN A 1 108 ? -6.379 20.297 23.062 1 93 108 GLN A CA 1
ATOM 782 C C . GLN A 1 108 ? -5.508 21.547 23.141 1 93 108 GLN A C 1
ATOM 784 O O . GLN A 1 108 ? -5.18 22.141 22.109 1 93 108 GLN A O 1
ATOM 789 N N . CYS A 1 109 ? -5.164 21.906 24.359 1 93.81 109 CYS A N 1
ATOM 790 C CA . CYS A 1 109 ? -4.301 23.062 24.609 1 93.81 109 CYS A CA 1
ATOM 791 C C . CYS A 1 109 ? -3.055 22.641 25.375 1 93.81 109 CYS A C 1
ATOM 793 O O . CYS A 1 109 ? -3.131 21.812 26.281 1 93.81 109 CYS A O 1
ATOM 795 N N . LEU A 1 110 ? -1.954 23.156 24.969 1 94.31 110 LEU A N 1
ATOM 796 C CA . LEU A 1 110 ? -0.7 22.984 25.688 1 94.31 110 LEU A CA 1
ATOM 797 C C . LEU A 1 110 ? -0.087 24.328 26.047 1 94.31 110 LEU A C 1
ATOM 799 O O . LEU A 1 110 ? 0.141 25.172 25.172 1 94.31 110 LEU A O 1
ATOM 803 N N . PRO A 1 111 ? 0.166 24.516 27.297 1 95 111 PRO A N 1
ATOM 804 C CA . PRO A 1 111 ? 0.855 25.75 27.656 1 95 111 PRO A CA 1
ATOM 805 C C . PRO A 1 111 ? 2.238 25.875 27.016 1 95 111 PRO A C 1
ATOM 807 O O . PRO A 1 111 ? 2.959 24.875 26.906 1 95 111 PRO A O 1
ATOM 810 N N . LEU A 1 112 ? 2.557 27.016 26.594 1 95.12 112 LEU A N 1
ATOM 811 C CA . LEU A 1 112 ? 3.852 27.266 25.969 1 95.12 112 LEU A CA 1
ATOM 812 C C . LEU A 1 112 ? 4.871 27.734 27 1 95.12 112 LEU A C 1
ATOM 814 O O . LEU A 1 112 ? 4.543 28.531 27.891 1 95.12 112 LEU A O 1
ATOM 818 N N . ARG A 1 113 ? 6.094 27.156 26.859 1 90.94 113 ARG A N 1
ATOM 819 C CA . ARG A 1 113 ? 7.203 27.656 27.672 1 90.94 113 ARG A CA 1
ATOM 820 C C . ARG A 1 113 ? 7.59 29.078 27.25 1 90.94 113 ARG A C 1
ATOM 822 O O . ARG A 1 113 ? 7.367 29.469 26.094 1 90.94 113 ARG A O 1
ATOM 829 N N . GLY A 1 114 ? 8.172 29.781 28.172 1 89.81 114 GLY A N 1
ATOM 830 C CA . GLY A 1 114 ? 8.516 31.172 27.938 1 89.81 114 GLY A CA 1
ATOM 831 C C . GLY A 1 114 ? 9.414 31.375 26.734 1 89.81 114 GLY A C 1
ATOM 832 O O . GLY A 1 114 ? 9.281 32.375 26.016 1 89.81 114 GLY A O 1
ATOM 833 N N . GLN A 1 115 ? 10.25 30.422 26.422 1 89.88 115 GLN A N 1
ATOM 834 C CA . GLN A 1 115 ? 11.25 30.578 25.359 1 89.88 115 GLN A CA 1
ATOM 835 C C . GLN A 1 115 ? 10.656 30.25 24 1 89.88 115 GLN A C 1
ATOM 837 O O . GLN A 1 115 ? 11.273 30.531 22.969 1 89.88 115 GLN A O 1
ATOM 842 N N . VAL A 1 116 ? 9.477 29.688 23.984 1 93.88 116 VAL A N 1
ATOM 843 C CA . VAL A 1 116 ? 8.844 29.328 22.719 1 93.88 116 VAL A CA 1
ATOM 844 C C . VAL A 1 116 ? 8.008 30.5 22.203 1 93.88 116 VAL A C 1
ATOM 846 O O . VAL A 1 116 ? 7.09 30.953 22.891 1 93.88 116 VAL A O 1
ATOM 849 N N . SER A 1 117 ? 8.359 31.016 21.031 1 95.88 117 SER A N 1
ATOM 850 C CA . SER A 1 117 ? 7.605 32.125 20.438 1 95.88 117 SER A CA 1
ATOM 851 C C . SER A 1 117 ? 6.199 31.672 20.047 1 95.88 117 SER A C 1
ATOM 853 O O . SER A 1 117 ? 5.934 30.469 19.938 1 95.88 117 SER A O 1
ATOM 855 N N . ASP A 1 118 ? 5.285 32.594 19.875 1 96.06 118 ASP A N 1
ATOM 856 C CA . ASP A 1 118 ? 3.934 32.281 19.406 1 96.06 118 ASP A CA 1
ATOM 857 C C . ASP A 1 118 ? 3.961 31.594 18.062 1 96.06 118 ASP A C 1
ATOM 859 O O . ASP A 1 118 ? 3.162 30.688 17.812 1 96.06 118 ASP A O 1
ATOM 863 N N . GLU A 1 119 ? 4.883 32 17.234 1 96.25 119 GLU A N 1
ATOM 864 C CA . GLU A 1 119 ? 4.988 31.406 15.898 1 96.25 119 GLU A CA 1
ATOM 865 C C . GLU A 1 119 ? 5.41 29.938 15.984 1 96.25 119 GLU A C 1
ATOM 867 O O . GLU A 1 119 ? 4.801 29.078 15.344 1 96.25 119 GLU A O 1
ATOM 872 N N . GLN A 1 120 ? 6.422 29.641 16.797 1 96.25 120 GLN A N 1
ATOM 873 C CA . GLN A 1 120 ? 6.84 28.266 17.016 1 96.25 120 GLN A CA 1
ATOM 874 C C . GLN A 1 120 ? 5.734 27.453 17.688 1 96.25 120 GLN A C 1
ATOM 876 O O . GLN A 1 120 ? 5.496 26.297 17.344 1 96.25 120 GLN A O 1
ATOM 881 N N . GLY A 1 121 ? 5.086 28.109 18.625 1 96.38 121 GLY A N 1
ATOM 882 C CA . GLY A 1 121 ? 3.994 27.453 19.328 1 96.38 121 GLY A CA 1
ATOM 883 C C . GLY A 1 121 ? 2.807 27.156 18.438 1 96.38 121 GLY A C 1
ATOM 884 O O . GLY A 1 121 ? 2.154 26.109 18.594 1 96.38 121 GLY A O 1
ATOM 885 N N . ALA A 1 122 ? 2.5 28.047 17.5 1 97.44 122 ALA A N 1
ATOM 886 C CA . ALA A 1 122 ? 1.363 27.906 16.594 1 97.44 122 ALA A CA 1
ATOM 887 C C . ALA A 1 122 ? 1.525 26.672 15.711 1 97.44 122 ALA A C 1
ATOM 889 O O . ALA A 1 122 ? 0.544 26.141 15.18 1 97.44 122 ALA A O 1
ATOM 890 N N . SER A 1 123 ? 2.758 26.234 15.539 1 95.94 123 SER A N 1
ATOM 891 C CA . SER A 1 123 ? 3.059 25.094 14.664 1 95.94 123 SER A CA 1
ATOM 892 C C . SER A 1 123 ? 3.506 23.875 15.461 1 95.94 123 SER A C 1
ATOM 894 O O . SER A 1 123 ? 4.254 23.047 14.953 1 95.94 123 SER A O 1
ATOM 896 N N . LEU A 1 124 ? 3.078 23.766 16.672 1 95.31 124 LEU A N 1
ATOM 897 C CA . LEU A 1 124 ? 3.576 22.734 17.578 1 95.31 124 LEU A CA 1
ATOM 898 C C . LEU A 1 124 ? 2.895 21.391 17.312 1 95.31 124 LEU A C 1
ATOM 900 O O . LEU A 1 124 ? 3.559 20.359 17.234 1 95.31 124 LEU A O 1
ATOM 904 N N . PHE A 1 125 ? 1.64 21.391 17.141 1 94.44 125 PHE A N 1
ATOM 905 C CA . PHE A 1 125 ? 0.852 20.172 17.266 1 94.44 125 PHE A CA 1
ATOM 906 C C . PHE A 1 125 ? 0.972 19.312 16 1 94.44 125 PHE A C 1
ATOM 908 O O . PHE A 1 125 ? 1 18.094 16.078 1 94.44 125 PHE A O 1
ATOM 915 N N . ILE A 1 126 ? 1.054 19.891 14.859 1 96 126 ILE A N 1
ATOM 916 C CA . ILE A 1 126 ? 0.908 19.094 13.641 1 96 126 ILE A CA 1
ATOM 917 C C . ILE A 1 126 ? 2.271 18.562 13.203 1 96 126 ILE A C 1
ATOM 919 O O . ILE A 1 126 ? 2.576 17.375 13.391 1 96 126 ILE A O 1
ATOM 923 N N . ASN A 1 127 ? 3.176 19.406 12.719 1 97.06 127 ASN A N 1
ATOM 924 C CA . ASN A 1 127 ? 4.426 18.938 12.133 1 97.06 127 ASN A CA 1
ATOM 925 C C . ASN A 1 127 ? 5.34 18.312 13.18 1 97.06 127 ASN A C 1
ATOM 927 O O . ASN A 1 127 ? 5.805 17.188 13.016 1 97.06 127 ASN A O 1
ATOM 931 N N . PRO A 1 128 ? 5.562 18.969 14.352 1 96.69 128 PRO A N 1
ATOM 932 C CA . PRO A 1 128 ? 6.457 18.375 15.344 1 96.69 128 PRO A CA 1
ATOM 933 C C . PRO A 1 128 ? 5.949 17.031 15.867 1 96.69 128 PRO A C 1
ATOM 935 O O . PRO A 1 128 ? 6.719 16.078 15.969 1 96.69 128 PRO A O 1
ATOM 938 N N . PHE A 1 129 ? 4.668 16.984 16.156 1 95.94 129 PHE A N 1
ATOM 939 C CA . PHE A 1 129 ? 4.129 15.727 16.641 1 95.94 129 PHE A CA 1
ATOM 940 C C . PHE A 1 129 ? 4.195 14.656 15.562 1 95.94 129 PHE A C 1
ATOM 942 O O . PHE A 1 129 ? 4.52 13.5 15.844 1 95.94 129 PHE A O 1
ATOM 949 N N . THR A 1 130 ? 3.887 14.977 14.359 1 97.06 130 THR A N 1
ATOM 950 C CA . THR A 1 130 ? 3.982 14.031 13.25 1 97.06 130 THR A CA 1
ATOM 951 C C . THR A 1 130 ? 5.402 13.484 13.125 1 97.06 130 THR A C 1
ATOM 953 O O . THR A 1 130 ? 5.609 12.273 13.07 1 97.06 130 THR A O 1
ATOM 956 N N . ALA A 1 131 ? 6.367 14.398 13.086 1 97.81 131 ALA A N 1
ATOM 957 C CA . ALA A 1 131 ? 7.766 14.008 12.953 1 97.81 131 ALA A CA 1
ATOM 958 C C . ALA A 1 131 ? 8.188 13.078 14.086 1 97.81 131 ALA A C 1
ATOM 960 O O . ALA A 1 131 ? 8.82 12.047 13.852 1 97.81 131 ALA A O 1
ATOM 961 N N . TRP A 1 132 ? 7.812 13.477 15.281 1 96.25 132 TRP A N 1
ATOM 962 C CA . TRP A 1 132 ? 8.18 12.703 16.469 1 96.25 132 TRP A CA 1
ATOM 963 C C . TRP A 1 132 ? 7.582 11.305 16.406 1 96.25 132 TRP A C 1
ATOM 965 O O . TRP A 1 132 ? 8.281 10.312 16.625 1 96.25 132 TRP A O 1
ATOM 975 N N . VAL A 1 133 ? 6.316 11.219 16.094 1 95.81 133 VAL A N 1
ATOM 976 C CA . VAL A 1 133 ? 5.617 9.938 16.094 1 95.81 133 VAL A CA 1
ATOM 977 C C . VAL A 1 133 ? 6.207 9.031 15.016 1 95.81 133 VAL A C 1
ATOM 979 O O . VAL A 1 133 ? 6.449 7.848 15.25 1 95.81 133 VAL A O 1
ATOM 982 N N . LEU A 1 134 ? 6.445 9.547 13.836 1 97.62 134 LEU A N 1
ATOM 983 C CA . LEU A 1 134 ? 7.016 8.758 12.75 1 97.62 134 LEU A CA 1
ATOM 984 C C . LEU A 1 134 ? 8.406 8.25 13.117 1 97.62 134 LEU A C 1
ATOM 986 O O . LEU A 1 134 ? 8.734 7.09 12.859 1 97.62 134 LEU A O 1
ATOM 990 N N . MET A 1 135 ? 9.188 9.078 13.773 1 97.25 135 MET A N 1
ATOM 991 C CA . MET A 1 135 ? 10.539 8.68 14.156 1 97.25 135 MET A CA 1
ATOM 992 C C . MET A 1 135 ? 10.492 7.641 15.281 1 97.25 135 MET A C 1
ATOM 994 O O . MET A 1 135 ? 11.336 6.738 15.328 1 97.25 135 MET A O 1
ATOM 998 N N . GLU A 1 136 ? 9.523 7.816 16.156 1 95.56 136 GLU A N 1
ATOM 999 C CA . GLU A 1 136 ? 9.352 6.812 17.203 1 95.56 136 GLU A CA 1
ATOM 1000 C C . GLU A 1 136 ? 8.961 5.461 16.625 1 95.56 136 GLU A C 1
ATOM 1002 O O . GLU A 1 136 ? 9.453 4.418 17.062 1 95.56 136 GLU A O 1
ATOM 1007 N N . ARG A 1 137 ? 8.117 5.504 15.695 1 94.62 137 ARG A N 1
ATOM 1008 C CA . ARG A 1 137 ? 7.742 4.277 15 1 94.62 137 ARG A CA 1
ATOM 1009 C C . ARG A 1 137 ? 8.953 3.621 14.352 1 94.62 137 ARG A C 1
ATOM 1011 O O . ARG A 1 137 ? 9.102 2.398 14.391 1 94.62 137 ARG A O 1
ATOM 1018 N N . ALA A 1 138 ? 9.773 4.398 13.719 1 97.44 138 ALA A N 1
ATOM 1019 C CA . ALA A 1 138 ? 11 3.887 13.109 1 97.44 138 ALA A CA 1
ATOM 1020 C C . ALA A 1 138 ? 11.898 3.225 14.148 1 97.44 138 ALA A C 1
ATOM 1022 O O . ALA A 1 138 ? 12.438 2.143 13.914 1 97.44 138 ALA A O 1
ATOM 1023 N N . LYS A 1 139 ? 12 3.861 15.289 1 95.44 139 LYS A N 1
ATOM 1024 C CA . LYS A 1 139 ? 12.828 3.342 16.375 1 95.44 139 LYS A CA 1
ATOM 1025 C C . LYS A 1 139 ? 12.273 2.025 16.906 1 95.44 139 LYS A C 1
ATOM 1027 O O . LYS A 1 139 ? 13.008 1.043 17.047 1 95.44 139 LYS A O 1
ATOM 1032 N N . GLU A 1 140 ? 11.008 2.049 17.172 1 94.81 140 GLU A N 1
ATOM 1033 C CA . GLU A 1 140 ? 10.352 0.872 17.734 1 94.81 140 GLU A CA 1
ATOM 1034 C C . GLU A 1 140 ? 10.414 -0.308 16.766 1 94.81 140 GLU A C 1
ATOM 1036 O O . GLU A 1 140 ? 10.484 -1.463 17.203 1 94.81 140 GLU A O 1
ATOM 1041 N N . GLY A 1 141 ? 10.453 0.003 15.523 1 95.75 141 GLY A N 1
ATOM 1042 C CA . GLY A 1 141 ? 10.516 -1.038 14.508 1 95.75 141 GLY A CA 1
ATOM 1043 C C . GLY A 1 141 ? 11.93 -1.51 14.227 1 95.75 141 GLY A C 1
ATOM 1044 O O . GLY A 1 141 ? 12.133 -2.443 13.445 1 95.75 141 GLY A O 1
ATOM 1045 N N . GLY A 1 142 ? 12.867 -0.903 14.727 1 96.5 142 GLY A N 1
ATOM 1046 C CA . GLY A 1 142 ? 14.25 -1.305 14.555 1 96.5 142 GLY A CA 1
ATOM 1047 C C . GLY A 1 142 ? 14.828 -0.896 13.211 1 96.5 142 GLY A C 1
ATOM 1048 O O . GLY A 1 142 ? 15.742 -1.541 12.695 1 96.5 142 GLY A O 1
ATOM 1049 N N . HIS A 1 143 ? 14.297 0.117 12.578 1 96.88 143 HIS A N 1
ATOM 1050 C CA . HIS A 1 143 ? 14.805 0.605 11.305 1 96.88 143 HIS A CA 1
ATOM 1051 C C . HIS A 1 143 ? 16.078 1.434 11.5 1 96.88 143 HIS A C 1
ATOM 1053 O O . HIS A 1 143 ? 16.062 2.426 12.234 1 96.88 143 HIS A O 1
ATOM 1059 N N . THR A 1 144 ? 17.078 1.072 10.781 1 95.69 144 THR A N 1
ATOM 1060 C CA . THR A 1 144 ? 18.375 1.697 11.031 1 95.69 144 THR A CA 1
ATOM 1061 C C . THR A 1 144 ? 18.719 2.711 9.938 1 95.69 144 THR A C 1
ATOM 1063 O O . THR A 1 144 ? 19.688 3.463 10.062 1 95.69 144 THR A O 1
ATOM 1066 N N . ALA A 1 145 ? 17.969 2.715 8.906 1 98.5 145 ALA A N 1
ATOM 1067 C CA . ALA A 1 145 ? 18.047 3.717 7.848 1 98.5 145 ALA A CA 1
ATOM 1068 C C . ALA A 1 145 ? 16.672 4.051 7.289 1 98.5 145 ALA A C 1
ATOM 1070 O O . ALA A 1 145 ? 15.805 3.178 7.191 1 98.5 145 ALA A O 1
ATOM 1071 N N . LEU A 1 146 ? 16.5 5.273 6.953 1 98.88 146 LEU A N 1
ATOM 1072 C CA . LEU A 1 146 ? 15.195 5.781 6.543 1 98.88 146 LEU A CA 1
ATOM 1073 C C . LEU A 1 146 ? 15.297 6.543 5.227 1 98.88 146 LEU A C 1
ATOM 1075 O O . LEU A 1 146 ? 16.391 6.875 4.781 1 98.88 146 LEU A O 1
ATOM 1079 N N . ALA A 1 147 ? 14.188 6.773 4.594 1 98.94 147 ALA A N 1
ATOM 1080 C CA . ALA A 1 147 ? 14.078 7.672 3.447 1 98.94 147 ALA A CA 1
ATOM 1081 C C . ALA A 1 147 ? 12.852 8.57 3.574 1 98.94 147 ALA A C 1
ATOM 1083 O O . ALA A 1 147 ? 11.922 8.258 4.324 1 98.94 147 ALA A O 1
ATOM 1084 N N . GLN A 1 148 ? 12.891 9.656 2.928 1 98.88 148 GLN A N 1
ATOM 1085 C CA . GLN A 1 148 ? 11.734 10.547 2.896 1 98.88 148 GLN A CA 1
ATOM 1086 C C . GLN A 1 148 ? 11.672 11.312 1.582 1 98.88 148 GLN A C 1
ATOM 1088 O O . GLN A 1 148 ? 12.688 11.508 0.917 1 98.88 148 GLN A O 1
ATOM 1093 N N . THR A 1 149 ? 10.461 11.727 1.225 1 98.62 149 THR A N 1
ATOM 1094 C CA . THR A 1 149 ? 10.242 12.648 0.116 1 98.62 149 THR A CA 1
ATOM 1095 C C . THR A 1 149 ? 9.836 14.023 0.632 1 98.62 149 THR A C 1
ATOM 1097 O O . THR A 1 149 ? 9.555 14.188 1.821 1 98.62 149 THR A O 1
ATOM 1100 N N . ALA A 1 150 ? 9.906 15.031 -0.308 1 97.62 150 ALA A N 1
ATOM 1101 C CA . ALA A 1 150 ? 9.625 16.406 0.081 1 97.62 150 ALA A CA 1
ATOM 1102 C C . ALA A 1 150 ? 10.492 16.828 1.27 1 97.62 150 ALA A C 1
ATOM 1104 O O . ALA A 1 150 ? 10 17.453 2.211 1 97.62 150 ALA A O 1
ATOM 1105 N N . ALA A 1 151 ? 11.75 16.5 1.188 1 98.38 151 ALA A N 1
ATOM 1106 C CA . ALA A 1 151 ? 12.633 16.578 2.35 1 98.38 151 ALA A CA 1
ATOM 1107 C C . ALA A 1 151 ? 12.961 18.031 2.699 1 98.38 151 ALA A C 1
ATOM 1109 O O . ALA A 1 151 ? 13.383 18.328 3.82 1 98.38 151 ALA A O 1
ATOM 1110 N N . ALA A 1 152 ? 12.781 18.938 1.78 1 97.12 152 ALA A N 1
ATOM 1111 C CA . ALA A 1 152 ? 13.195 20.312 2.004 1 97.12 152 ALA A CA 1
ATOM 1112 C C . ALA A 1 152 ? 12.094 21.109 2.701 1 97.12 152 ALA A C 1
ATOM 1114 O O . ALA A 1 152 ? 12.312 22.234 3.135 1 97.12 152 ALA A O 1
ATOM 1115 N N . GLY A 1 153 ? 10.922 20.531 2.805 1 95.75 153 GLY A N 1
ATOM 1116 C CA . GLY A 1 153 ? 9.852 21.203 3.535 1 95.75 153 GLY A CA 1
ATOM 1117 C C . GLY A 1 153 ? 10.055 21.172 5.039 1 95.75 153 GLY A C 1
ATOM 1118 O O . GLY A 1 153 ? 11.008 20.562 5.531 1 95.75 153 GLY A O 1
ATOM 1119 N N . THR A 1 154 ? 9.133 21.828 5.742 1 95.56 154 THR A N 1
ATOM 1120 C CA . THR A 1 154 ? 9.227 21.938 7.191 1 95.56 154 THR A CA 1
ATOM 1121 C C . THR A 1 154 ? 9.25 20.547 7.84 1 95.56 154 THR A C 1
ATOM 1123 O O . THR A 1 154 ? 10.125 20.266 8.656 1 95.56 154 THR A O 1
ATOM 1126 N N . MET A 1 155 ? 8.359 19.719 7.457 1 96 155 MET A N 1
ATOM 1127 C CA . MET A 1 155 ? 8.281 18.359 7.988 1 96 155 MET A CA 1
ATOM 1128 C C . MET A 1 155 ? 9.547 17.578 7.66 1 96 155 MET A C 1
ATOM 1130 O O . MET A 1 155 ? 10.102 16.906 8.531 1 96 155 MET A O 1
ATOM 1134 N N . GLY A 1 156 ? 9.945 17.656 6.418 1 97.75 156 GLY A N 1
ATOM 1135 C CA . GLY A 1 156 ? 11.148 16.953 6.008 1 97.75 156 GLY A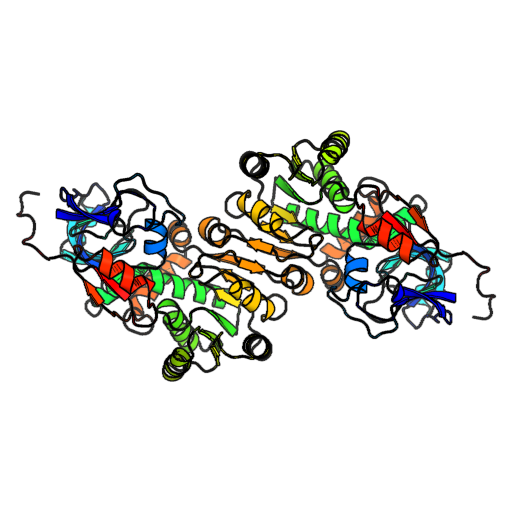 CA 1
ATOM 1136 C C . GLY A 1 156 ? 12.375 17.375 6.789 1 97.75 156 GLY A C 1
ATOM 1137 O O . GLY A 1 156 ? 13.18 16.516 7.188 1 97.75 156 GLY A O 1
ATOM 1138 N N . ARG A 1 157 ? 12.547 18.609 7.004 1 97.38 157 ARG A N 1
ATOM 1139 C CA . ARG A 1 157 ? 13.688 19.109 7.754 1 97.38 157 ARG A CA 1
ATOM 1140 C C . ARG A 1 157 ? 13.617 18.672 9.211 1 97.38 157 ARG A C 1
ATOM 1142 O O . ARG A 1 157 ? 14.648 18.422 9.844 1 97.38 157 ARG A O 1
ATOM 1149 N N . MET A 1 158 ? 12.414 18.609 9.789 1 97.44 158 MET A N 1
ATOM 1150 C CA . MET A 1 158 ? 12.258 18.109 11.148 1 97.44 158 MET A CA 1
ATOM 1151 C C . MET A 1 158 ? 12.664 16.641 11.234 1 97.44 158 MET A C 1
ATOM 1153 O O . MET A 1 158 ? 13.344 16.234 12.18 1 97.44 158 MET A O 1
ATOM 1157 N N . LEU A 1 159 ? 12.234 15.844 10.258 1 98.38 159 LEU A N 1
ATOM 1158 C CA . LEU A 1 159 ? 12.602 14.43 10.227 1 98.38 159 LEU A CA 1
ATOM 1159 C C . LEU A 1 159 ? 14.117 14.273 10.094 1 98.38 159 LEU A C 1
ATOM 1161 O O . LEU A 1 159 ? 14.719 13.43 10.758 1 98.38 159 LEU A O 1
ATOM 1165 N N . LEU A 1 160 ? 14.703 15.094 9.227 1 98.31 160 LEU A N 1
ATOM 1166 C CA . LEU A 1 160 ? 16.156 15.07 9.07 1 98.31 160 LEU A CA 1
ATOM 1167 C C . LEU A 1 160 ? 16.859 15.391 10.391 1 98.31 160 LEU A C 1
ATOM 1169 O O . LEU A 1 160 ? 17.797 14.695 10.781 1 98.31 160 LEU A O 1
ATOM 1173 N N . ALA A 1 161 ? 16.406 16.406 11.07 1 97.81 161 ALA A N 1
ATOM 1174 C CA . ALA A 1 161 ? 17 16.828 12.336 1 97.81 161 ALA A CA 1
ATOM 1175 C C . ALA A 1 161 ? 16.906 15.719 13.375 1 97.81 161 ALA A C 1
ATOM 1177 O O . ALA A 1 161 ? 17.875 15.438 14.094 1 97.81 161 ALA A O 1
ATOM 1178 N N . LEU A 1 162 ? 15.734 15.141 13.492 1 97.62 162 LEU A N 1
ATOM 1179 C CA . LEU A 1 162 ? 15.539 14.062 14.453 1 97.62 162 LEU A CA 1
ATOM 1180 C C . LEU A 1 162 ? 16.406 12.859 14.102 1 97.62 162 LEU A C 1
ATOM 1182 O O . LEU A 1 162 ? 16.953 12.203 14.992 1 97.62 162 LEU A O 1
ATOM 1186 N N . ALA A 1 163 ? 16.469 12.539 12.805 1 97.94 163 ALA A N 1
ATOM 1187 C CA . ALA A 1 163 ? 17.312 11.438 12.352 1 97.94 163 ALA A CA 1
ATOM 1188 C C . ALA A 1 163 ? 18.766 11.664 12.742 1 97.94 163 ALA A C 1
ATOM 1190 O O . ALA A 1 163 ? 19.438 10.758 13.242 1 97.94 163 ALA A O 1
ATOM 1191 N N . LYS A 1 164 ? 19.25 12.859 12.555 1 96.81 164 LYS A N 1
ATOM 1192 C CA . LYS A 1 164 ? 20.625 13.211 12.922 1 96.81 164 LYS A CA 1
ATOM 1193 C C . LYS A 1 164 ? 20.844 13.078 14.43 1 96.81 164 LYS A C 1
ATOM 1195 O O . LYS A 1 164 ? 21.844 12.531 14.867 1 96.81 164 LYS A O 1
ATOM 1200 N N . ARG A 1 165 ? 19.906 13.562 15.133 1 95.06 165 ARG A N 1
ATOM 1201 C CA . ARG A 1 165 ? 20 13.492 16.578 1 95.06 165 ARG A CA 1
ATOM 1202 C C . ARG A 1 165 ? 20.094 12.047 17.062 1 95.06 165 ARG A C 1
ATOM 1204 O O . ARG A 1 165 ? 20.781 11.75 18.047 1 95.06 165 ARG A O 1
ATOM 1211 N N . ARG A 1 166 ? 19.5 11.18 16.344 1 94.75 166 ARG A N 1
ATOM 1212 C CA . ARG A 1 166 ? 19.438 9.773 16.75 1 94.75 166 ARG A CA 1
ATOM 1213 C C . ARG A 1 166 ? 20.531 8.969 16.062 1 94.75 166 ARG A C 1
ATOM 1215 O O . ARG A 1 166 ? 20.688 7.77 16.312 1 94.75 166 ARG A O 1
ATOM 1222 N N . GLY A 1 167 ? 21.219 9.547 15.172 1 96.12 167 GLY A N 1
ATOM 1223 C CA . GLY A 1 167 ? 22.266 8.859 14.445 1 96.12 167 GLY A CA 1
ATOM 1224 C C . GLY A 1 167 ? 21.734 7.891 13.406 1 96.12 167 GLY A C 1
ATOM 1225 O O . GLY A 1 167 ? 22.328 6.832 13.18 1 96.12 167 GLY A O 1
ATOM 1226 N N . VAL A 1 168 ? 20.594 8.148 12.875 1 97.06 168 VAL A N 1
ATOM 1227 C CA . VAL A 1 168 ? 19.969 7.293 11.867 1 97.06 168 VAL A CA 1
ATOM 1228 C C . VAL A 1 168 ? 20.219 7.875 10.477 1 97.06 168 VAL A C 1
ATOM 1230 O O . VAL A 1 168 ? 20 9.062 10.25 1 97.06 168 VAL A O 1
ATOM 1233 N N . ALA A 1 169 ? 20.734 7.082 9.586 1 98.06 169 ALA A N 1
ATOM 1234 C CA . ALA A 1 169 ? 20.922 7.527 8.211 1 98.06 169 ALA A CA 1
ATOM 1235 C C . ALA A 1 169 ? 19.578 7.777 7.523 1 98.06 169 ALA A C 1
ATOM 1237 O O . ALA A 1 169 ? 18.625 7.023 7.719 1 98.06 169 ALA A O 1
ATOM 1238 N N . MET A 1 170 ? 19.547 8.844 6.742 1 98.56 170 MET A N 1
ATOM 1239 C CA . MET A 1 170 ? 18.297 9.18 6.066 1 98.56 170 MET A CA 1
ATOM 1240 C C . MET A 1 170 ? 18.562 9.648 4.641 1 98.56 170 MET A C 1
ATOM 1242 O O . MET A 1 170 ? 19.375 10.539 4.414 1 98.56 170 MET A O 1
ATOM 1246 N N . VAL A 1 171 ? 17.938 8.945 3.68 1 98.94 171 VAL A N 1
ATOM 1247 C CA . VAL A 1 171 ? 17.953 9.383 2.285 1 98.94 171 VAL A CA 1
ATOM 1248 C C . VAL A 1 171 ? 16.859 10.438 2.064 1 98.94 171 VAL A C 1
ATOM 1250 O O . VAL A 1 171 ? 15.695 10.195 2.359 1 98.94 171 VAL A O 1
ATOM 1253 N N . ASN A 1 172 ? 17.281 11.602 1.584 1 98.88 172 ASN A N 1
ATOM 1254 C CA . ASN A 1 172 ? 16.391 12.742 1.416 1 98.88 172 ASN A CA 1
ATOM 1255 C C . ASN A 1 172 ? 16.125 13.039 -0.059 1 98.88 172 ASN A C 1
ATOM 1257 O O . ASN A 1 172 ? 17.047 13.344 -0.807 1 98.88 172 ASN A O 1
ATOM 1261 N N . VAL A 1 173 ? 14.867 12.922 -0.468 1 98.75 173 VAL A N 1
ATOM 1262 C CA . VAL A 1 173 ? 14.492 13.203 -1.848 1 98.75 173 VAL A CA 1
ATOM 1263 C C . VAL A 1 173 ? 13.852 14.586 -1.934 1 98.75 173 VAL A C 1
ATOM 1265 O O . VAL A 1 173 ? 12.961 14.914 -1.146 1 98.75 173 VAL A O 1
ATOM 1268 N N . VAL A 1 174 ? 14.312 15.43 -2.832 1 98 174 VAL A N 1
ATOM 1269 C CA . VAL A 1 174 ? 13.766 16.75 -3.09 1 98 174 VAL A CA 1
ATOM 1270 C C . VAL A 1 174 ? 13.414 16.891 -4.57 1 98 174 VAL A C 1
ATOM 1272 O O . VAL A 1 174 ? 13.797 16.047 -5.383 1 98 174 VAL A O 1
ATOM 1275 N N . ARG A 1 175 ? 12.594 17.875 -4.848 1 93.81 175 ARG A N 1
ATOM 1276 C CA . ARG A 1 175 ? 12.195 18.078 -6.234 1 93.81 175 ARG A CA 1
ATOM 1277 C C . ARG A 1 175 ? 13.211 18.953 -6.969 1 93.81 175 ARG A C 1
ATOM 1279 O O . ARG A 1 175 ? 13.727 18.578 -8.023 1 93.81 175 ARG A O 1
ATOM 1286 N N . ARG A 1 176 ? 13.562 20.109 -6.352 1 91.12 176 ARG A N 1
ATOM 1287 C CA . ARG A 1 176 ? 14.375 21.109 -7.031 1 91.12 176 ARG A CA 1
ATOM 1288 C C . ARG A 1 176 ? 15.852 20.953 -6.672 1 91.12 176 ARG A C 1
ATOM 1290 O O . ARG A 1 176 ? 16.188 20.734 -5.504 1 91.12 176 ARG A O 1
ATOM 1297 N N . PRO A 1 177 ? 16.703 21.172 -7.625 1 91 177 PRO A N 1
ATOM 1298 C CA . PRO A 1 177 ? 18.141 21.016 -7.367 1 91 177 PRO A CA 1
ATOM 1299 C C . PRO A 1 177 ? 18.656 21.984 -6.305 1 91 177 PRO A C 1
ATOM 1301 O O . PRO A 1 177 ? 19.547 21.625 -5.531 1 91 177 PRO A O 1
ATOM 1304 N N . GLU A 1 178 ? 18.094 23.188 -6.277 1 91.69 178 GLU A N 1
ATOM 1305 C CA . GLU A 1 178 ? 18.547 24.172 -5.312 1 91.69 178 GLU A CA 1
ATOM 1306 C C . GLU A 1 178 ? 18.312 23.703 -3.881 1 91.69 178 GLU A C 1
ATOM 1308 O O . GLU A 1 178 ? 18.969 24.172 -2.949 1 91.69 178 GLU A O 1
ATOM 1313 N N . GLN A 1 179 ? 17.391 22.766 -3.707 1 95.25 179 GLN A N 1
ATOM 1314 C CA . GLN A 1 179 ? 17.047 22.25 -2.389 1 95.25 179 GLN A CA 1
ATOM 1315 C C . GLN A 1 179 ? 18.109 21.25 -1.899 1 95.25 179 GLN A C 1
ATOM 1317 O O . GLN A 1 179 ? 18.172 20.953 -0.708 1 95.25 179 GLN A O 1
ATOM 1322 N N . VAL A 1 180 ? 18.891 20.766 -2.83 1 95.94 180 VAL A N 1
ATOM 1323 C CA . VAL A 1 180 ? 19.953 19.812 -2.469 1 95.94 180 VAL A CA 1
ATOM 1324 C C . VAL A 1 180 ? 20.969 20.5 -1.563 1 95.94 180 VAL A C 1
ATOM 1326 O O . VAL A 1 180 ? 21.266 20.016 -0.473 1 95.94 180 VAL A O 1
ATOM 1329 N N . SER A 1 181 ? 21.453 21.656 -1.998 1 95.25 181 SER A N 1
ATOM 1330 C CA . SER A 1 181 ? 22.438 22.391 -1.219 1 95.25 181 SER A CA 1
ATOM 1331 C C . SER A 1 181 ? 21.875 22.812 0.136 1 95.25 181 SER A C 1
ATOM 1333 O O . SER A 1 181 ? 22.594 22.797 1.142 1 95.25 181 SER A O 1
ATOM 1335 N N . LEU A 1 182 ? 20.609 23.156 0.113 1 94.38 182 LEU A N 1
ATOM 1336 C CA . LEU A 1 182 ? 19.953 23.531 1.352 1 94.38 182 LEU A CA 1
ATOM 1337 C C . LEU A 1 182 ? 20.031 22.422 2.385 1 94.38 182 LEU A C 1
ATOM 1339 O O . LEU A 1 182 ? 20.391 22.656 3.537 1 94.38 182 LEU A O 1
ATOM 1343 N N . LEU A 1 183 ? 19.703 21.188 1.995 1 97.31 183 LEU A N 1
ATOM 1344 C CA . LEU A 1 183 ? 19.688 20.062 2.92 1 97.31 183 LEU A CA 1
ATOM 1345 C C . LEU A 1 183 ? 21.109 19.656 3.309 1 97.31 183 LEU A C 1
ATOM 1347 O O . LEU A 1 183 ? 21.344 19.234 4.441 1 97.31 183 LEU A O 1
ATOM 1351 N N . GLN A 1 184 ? 22.016 19.766 2.369 1 97.12 184 GLN A N 1
ATOM 1352 C CA . GLN A 1 184 ? 23.422 19.484 2.688 1 97.12 184 GLN A CA 1
ATOM 1353 C C . GLN A 1 184 ? 23.953 20.438 3.746 1 97.12 184 GLN A C 1
ATOM 1355 O O . GLN A 1 184 ? 24.688 20.031 4.648 1 97.12 184 GLN A O 1
ATOM 1360 N N . ASP A 1 185 ? 23.562 21.672 3.627 1 95.94 185 ASP A N 1
ATOM 1361 C CA . ASP A 1 185 ? 23.938 22.672 4.617 1 95.94 185 ASP A CA 1
ATOM 1362 C C . ASP A 1 185 ? 23.344 22.344 5.988 1 95.94 185 ASP A C 1
ATOM 1364 O O . ASP A 1 185 ? 23.922 22.703 7.016 1 95.94 185 ASP A O 1
ATOM 1368 N N . LEU A 1 186 ? 22.266 21.641 5.957 1 95.12 186 LEU A N 1
ATOM 1369 C CA . LEU A 1 186 ? 21.641 21.234 7.207 1 95.12 186 LEU A CA 1
ATOM 1370 C C . LEU A 1 186 ? 22.219 19.906 7.707 1 95.12 186 LEU A C 1
ATOM 1372 O O . LEU A 1 186 ? 21.766 19.375 8.711 1 95.12 186 LEU A O 1
ATOM 1376 N N . GLY A 1 187 ? 23.172 19.359 6.961 1 96 187 GLY A N 1
ATOM 1377 C CA . GLY A 1 187 ? 23.906 18.188 7.422 1 96 187 GLY A CA 1
ATOM 1378 C C . GLY A 1 187 ? 23.438 16.891 6.781 1 96 187 GLY A C 1
ATOM 1379 O O . GLY A 1 187 ? 23.844 15.812 7.199 1 96 187 GLY A O 1
ATOM 1380 N N . ALA A 1 188 ? 22.594 17 5.809 1 97.81 188 ALA A N 1
ATOM 1381 C CA . ALA A 1 188 ? 22.141 15.789 5.125 1 97.81 188 ALA A CA 1
ATOM 1382 C C . ALA A 1 188 ? 23.266 15.188 4.273 1 97.81 188 ALA A C 1
ATOM 1384 O O . ALA A 1 188 ? 23.875 15.883 3.469 1 97.81 188 ALA A O 1
ATOM 1385 N N . GLU A 1 189 ? 23.469 13.945 4.438 1 97.5 189 GLU A N 1
ATOM 1386 C CA . GLU A 1 189 ? 24.516 13.25 3.703 1 97.5 189 GLU A CA 1
ATOM 1387 C C . GLU A 1 189 ? 24 12.711 2.375 1 97.5 189 GLU A C 1
ATOM 1389 O O . GLU A 1 189 ? 24.703 12.734 1.367 1 97.5 189 GLU A O 1
ATOM 1394 N N . TYR A 1 190 ? 22.797 12.219 2.346 1 98.12 190 TYR A N 1
ATOM 1395 C CA . TYR A 1 190 ? 22.203 11.594 1.169 1 98.12 190 TYR A CA 1
ATOM 1396 C C . TYR A 1 190 ? 21 12.406 0.677 1 98.12 190 TYR A C 1
ATOM 1398 O O . TYR A 1 190 ? 19.891 12.281 1.208 1 98.12 190 TYR A O 1
ATOM 1406 N N . VAL A 1 191 ? 21.234 13.242 -0.339 1 98.38 191 VAL A N 1
ATOM 1407 C CA . VAL A 1 191 ? 20.188 14.086 -0.914 1 98.38 191 VAL A CA 1
ATOM 1408 C C . VAL A 1 191 ? 20.094 13.836 -2.418 1 98.38 191 VAL A C 1
ATOM 1410 O O . VAL A 1 191 ? 21.109 13.875 -3.121 1 98.38 191 VAL A O 1
ATOM 1413 N N . LEU A 1 192 ? 18.953 13.484 -2.855 1 98 192 LEU A N 1
ATOM 1414 C CA . LEU A 1 192 ? 18.703 13.242 -4.273 1 98 192 LEU A CA 1
ATOM 1415 C C . LEU A 1 192 ? 17.578 14.148 -4.789 1 98 192 LEU A C 1
ATOM 1417 O O . LEU A 1 192 ? 16.578 14.359 -4.102 1 98 192 LEU A O 1
ATOM 1421 N N . SER A 1 193 ? 17.703 14.711 -6.016 1 97.62 193 SER A N 1
ATOM 1422 C CA . SER A 1 193 ? 16.672 15.492 -6.68 1 97.62 193 SER A CA 1
ATOM 1423 C C . SER A 1 193 ? 15.953 14.656 -7.738 1 97.62 193 SER A C 1
ATOM 1425 O O . SER A 1 193 ? 16.594 13.945 -8.516 1 97.62 193 SER A O 1
ATOM 1427 N N . THR A 1 194 ? 14.641 14.719 -7.789 1 96.38 194 THR A N 1
ATOM 1428 C CA . THR A 1 194 ? 13.852 13.969 -8.758 1 96.38 194 THR A CA 1
ATOM 1429 C C . THR A 1 194 ? 14.148 14.43 -10.18 1 96.38 194 THR A C 1
ATOM 1431 O O . THR A 1 194 ? 13.797 13.75 -11.141 1 96.38 194 THR A O 1
ATOM 1434 N N . HIS A 1 195 ? 14.719 15.578 -10.32 1 93.5 195 HIS A N 1
ATOM 1435 C CA . HIS A 1 195 ? 15.016 16.141 -11.633 1 93.5 195 HIS A CA 1
ATOM 1436 C C . HIS A 1 195 ? 16.328 15.609 -12.18 1 93.5 195 HIS A C 1
ATOM 1438 O O . HIS A 1 195 ? 16.656 15.82 -13.352 1 93.5 195 HIS A O 1
ATOM 1444 N N . GLU A 1 196 ? 17 14.93 -11.352 1 92.38 196 GLU A N 1
ATOM 1445 C CA . GLU A 1 196 ? 18.25 14.32 -11.82 1 92.38 196 GLU A CA 1
ATOM 1446 C C . GLU A 1 196 ? 17.969 13.188 -12.797 1 92.38 196 GLU A C 1
ATOM 1448 O O . GLU A 1 196 ? 17.062 12.391 -12.594 1 92.38 196 GLU A O 1
ATOM 1453 N N . PRO A 1 197 ? 18.672 13.117 -13.953 1 91.62 197 PRO A N 1
ATOM 1454 C CA . PRO A 1 197 ? 18.453 12.07 -14.945 1 91.62 197 PRO A CA 1
ATOM 1455 C C . PRO A 1 197 ? 18.594 10.664 -14.367 1 91.62 197 PRO A C 1
ATOM 1457 O O . PRO A 1 197 ? 17.859 9.758 -14.766 1 91.62 197 PRO A O 1
ATOM 1460 N N . GLU A 1 198 ? 19.484 10.445 -13.43 1 94.94 198 GLU A N 1
ATOM 1461 C CA . GLU A 1 198 ? 19.703 9.117 -12.867 1 94.94 198 GLU A CA 1
ATOM 1462 C C . GLU A 1 198 ? 19.047 8.984 -11.492 1 94.94 198 GLU A C 1
ATOM 1464 O O . GLU A 1 198 ? 19.547 8.258 -10.633 1 94.94 198 GLU A O 1
ATOM 1469 N N . PHE A 1 199 ? 18 9.711 -11.305 1 97.12 199 PHE A N 1
ATOM 1470 C CA . PHE A 1 199 ? 17.359 9.781 -9.992 1 97.12 199 PHE A CA 1
ATOM 1471 C C . PHE A 1 199 ? 16.969 8.383 -9.508 1 97.12 199 PHE A C 1
ATOM 1473 O O . PHE A 1 199 ? 17.375 7.969 -8.422 1 97.12 199 PHE A O 1
ATOM 1480 N N . GLU A 1 200 ? 16.234 7.605 -10.336 1 97.5 200 GLU A N 1
ATOM 1481 C CA . GLU A 1 200 ? 15.711 6.312 -9.914 1 97.5 200 GLU A CA 1
ATOM 1482 C C . GLU A 1 200 ? 16.828 5.324 -9.617 1 97.5 200 GLU A C 1
ATOM 1484 O O . GLU A 1 200 ? 16.797 4.609 -8.617 1 97.5 200 GLU A O 1
ATOM 1489 N N . GLU A 1 201 ? 17.797 5.262 -10.461 1 97.88 201 GLU A N 1
ATOM 1490 C CA . GLU A 1 201 ? 18.938 4.367 -10.266 1 97.88 201 GLU A CA 1
ATOM 1491 C C . GLU A 1 201 ? 19.719 4.742 -9.016 1 97.88 201 GLU A C 1
ATOM 1493 O O . GLU A 1 201 ? 20.141 3.865 -8.258 1 97.88 201 GLU A O 1
ATOM 1498 N N . ARG A 1 202 ? 19.969 6.02 -8.844 1 97.88 202 ARG A N 1
ATOM 1499 C CA . ARG A 1 202 ? 20.703 6.484 -7.672 1 97.88 202 ARG A CA 1
ATOM 1500 C C . ARG A 1 202 ? 19.922 6.207 -6.391 1 97.88 202 ARG A C 1
ATOM 1502 O O . ARG A 1 202 ? 20.484 5.785 -5.387 1 97.88 202 ARG A O 1
ATOM 1509 N N . LEU A 1 203 ? 18.625 6.48 -6.391 1 98.69 203 LEU A N 1
ATOM 1510 C CA . LEU A 1 203 ? 17.766 6.195 -5.238 1 98.69 203 LEU A CA 1
ATOM 1511 C C . LEU A 1 203 ? 17.844 4.719 -4.859 1 98.69 203 LEU A C 1
ATOM 1513 O O . LEU A 1 203 ? 18.016 4.387 -3.686 1 98.69 203 LEU A O 1
ATOM 1517 N N . LEU A 1 204 ? 17.703 3.869 -5.871 1 98.62 204 LEU A N 1
ATOM 1518 C CA . LEU A 1 204 ? 17.781 2.43 -5.656 1 98.62 204 LEU A CA 1
ATOM 1519 C C . LEU A 1 204 ? 19.125 2.045 -5.031 1 98.62 204 LEU A C 1
ATOM 1521 O O . LEU A 1 204 ? 19.156 1.336 -4.023 1 98.62 204 LEU A O 1
ATOM 1525 N N . ARG A 1 205 ? 20.203 2.51 -5.578 1 98.31 205 ARG A N 1
ATOM 1526 C CA . ARG A 1 205 ? 21.547 2.18 -5.109 1 98.31 205 ARG A CA 1
ATOM 1527 C C . ARG A 1 205 ? 21.75 2.617 -3.664 1 98.31 205 ARG A C 1
ATOM 1529 O O . ARG A 1 205 ? 22.188 1.828 -2.826 1 98.31 205 ARG A O 1
ATOM 1536 N N . VAL A 1 206 ? 21.422 3.824 -3.338 1 98.44 206 VAL A N 1
ATOM 1537 C CA . VAL A 1 206 ? 21.672 4.379 -2.012 1 98.44 206 VAL A CA 1
ATOM 1538 C C . VAL A 1 206 ? 20.797 3.67 -0.981 1 98.44 206 VAL A C 1
ATOM 1540 O O . VAL A 1 206 ? 21.25 3.359 0.122 1 98.44 206 VAL A O 1
ATOM 1543 N N . CYS A 1 207 ? 19.562 3.416 -1.293 1 98.75 207 CYS A N 1
ATOM 1544 C CA . CYS A 1 207 ? 18.656 2.744 -0.366 1 98.75 207 CYS A CA 1
ATOM 1545 C C . CYS A 1 207 ? 19.125 1.328 -0.069 1 98.75 207 CYS A C 1
ATOM 1547 O O . CYS A 1 207 ? 19 0.849 1.059 1 98.75 207 CYS A O 1
ATOM 1549 N N . HIS A 1 208 ? 19.672 0.656 -1.071 1 98.44 208 HIS A N 1
ATOM 1550 C CA . HIS A 1 208 ? 20.188 -0.692 -0.852 1 98.44 208 HIS A CA 1
ATOM 1551 C C . HIS A 1 208 ? 21.484 -0.662 -0.064 1 98.44 208 HIS A C 1
ATOM 1553 O O . HIS A 1 208 ? 21.688 -1.481 0.834 1 98.44 208 HIS A O 1
ATOM 1559 N N . GLU A 1 209 ? 22.328 0.302 -0.434 1 98.31 209 GLU A N 1
ATOM 1560 C CA . GLU A 1 209 ? 23.594 0.448 0.277 1 98.31 209 GLU A CA 1
ATOM 1561 C C . GLU A 1 209 ? 23.375 0.677 1.769 1 98.31 209 GLU A C 1
ATOM 1563 O O . GLU A 1 209 ? 24.047 0.074 2.605 1 98.31 209 GLU A O 1
ATOM 1568 N N . LEU A 1 210 ? 22.391 1.447 2.137 1 98.44 210 LEU A N 1
ATOM 1569 C CA . LEU A 1 210 ? 22.141 1.814 3.525 1 98.44 210 LEU A CA 1
ATOM 1570 C C . LEU A 1 210 ? 21.156 0.841 4.176 1 98.44 210 LEU A C 1
ATOM 1572 O O . LEU A 1 210 ? 20.922 0.909 5.387 1 98.44 210 LEU A O 1
ATOM 1576 N N . LYS A 1 211 ? 20.516 -0.012 3.314 1 98.19 211 LYS A N 1
ATOM 1577 C CA . LYS A 1 211 ? 19.5 -0.959 3.781 1 98.19 211 LYS A CA 1
ATOM 1578 C C . LYS A 1 211 ? 18.297 -0.234 4.363 1 98.19 211 LYS A C 1
ATOM 1580 O O . LYS A 1 211 ? 17.844 -0.552 5.465 1 98.19 211 LYS A O 1
ATOM 1585 N N . VAL A 1 212 ? 17.828 0.748 3.625 1 98.75 212 VAL A N 1
ATOM 1586 C CA . VAL A 1 212 ? 16.656 1.522 4.039 1 98.75 212 VAL A CA 1
ATOM 1587 C C . VAL A 1 212 ? 15.43 0.617 4.098 1 98.75 212 VAL A C 1
ATOM 1589 O O . VAL A 1 212 ? 15.023 0.046 3.082 1 98.75 212 VAL A O 1
ATOM 1592 N N . SER A 1 213 ? 14.797 0.539 5.219 1 97.62 213 SER A N 1
ATOM 1593 C CA . SER A 1 213 ? 13.68 -0.391 5.363 1 97.62 213 SER A CA 1
ATOM 1594 C C . SER A 1 213 ? 12.375 0.349 5.637 1 97.62 213 SER A C 1
ATOM 1596 O O . SER A 1 213 ? 11.312 -0.264 5.688 1 97.62 213 SER A O 1
ATOM 1598 N N . LEU A 1 214 ? 12.414 1.641 5.832 1 98.88 214 LEU A N 1
ATOM 1599 C CA . LEU A 1 214 ? 11.227 2.457 6.09 1 98.88 214 LEU A CA 1
ATOM 1600 C C . LEU A 1 214 ? 11.359 3.824 5.43 1 98.88 214 LEU A C 1
ATOM 1602 O O . LEU A 1 214 ? 12.406 4.465 5.52 1 98.88 214 LEU A O 1
ATOM 1606 N N . ALA A 1 215 ? 10.32 4.203 4.715 1 98.94 215 ALA A N 1
ATOM 1607 C CA . ALA A 1 215 ? 10.312 5.512 4.062 1 98.94 215 ALA A CA 1
ATOM 1608 C C . ALA A 1 215 ? 9.047 6.289 4.406 1 98.94 215 ALA A C 1
ATOM 1610 O O . ALA A 1 215 ? 7.977 5.699 4.59 1 98.94 215 ALA A O 1
ATOM 1611 N N . PHE A 1 216 ? 9.164 7.594 4.535 1 98.94 216 PHE A N 1
ATOM 1612 C CA . PHE A 1 216 ? 8.062 8.516 4.812 1 98.94 216 PHE A CA 1
ATOM 1613 C C . PHE A 1 216 ? 7.723 9.336 3.574 1 98.94 216 PHE A C 1
ATOM 1615 O O . PHE A 1 216 ? 8.586 10.023 3.023 1 98.94 216 PHE A O 1
ATOM 1622 N N . ASP A 1 217 ? 6.453 9.312 3.156 1 98.88 217 ASP A N 1
ATOM 1623 C CA . ASP A 1 217 ? 6.09 9.945 1.895 1 98.88 217 ASP A CA 1
ATOM 1624 C C . ASP A 1 217 ? 4.867 10.852 2.068 1 98.88 217 ASP A C 1
ATOM 1626 O O . ASP A 1 217 ? 3.74 10.359 2.17 1 98.88 217 ASP A O 1
ATOM 1630 N N . PRO A 1 218 ? 5.051 12.164 2.057 1 98.25 218 PRO A N 1
ATOM 1631 C CA . PRO A 1 218 ? 3.918 13.094 2.078 1 98.25 218 PRO A CA 1
ATOM 1632 C C . PRO A 1 218 ? 3.461 13.5 0.678 1 98.25 218 PRO A C 1
ATOM 1634 O O . PRO A 1 218 ? 2.557 14.328 0.535 1 98.25 218 PRO A O 1
ATOM 1637 N N . VAL A 1 219 ? 4.035 12.969 -0.379 1 97.81 219 VAL A N 1
ATOM 1638 C CA . VAL A 1 219 ? 3.832 13.477 -1.73 1 97.81 219 VAL A CA 1
ATOM 1639 C C . VAL A 1 219 ? 2.773 12.641 -2.443 1 97.81 219 VAL A C 1
ATOM 1641 O O . VAL A 1 219 ? 1.802 13.18 -2.979 1 97.81 219 VAL A O 1
ATOM 1644 N N . GLY A 1 220 ? 2.916 11.328 -2.443 1 98.06 220 GLY A N 1
ATOM 1645 C CA . GLY A 1 220 ? 2.037 10.445 -3.197 1 98.06 220 GLY A CA 1
ATOM 1646 C C . GLY A 1 220 ? 2.404 10.352 -4.664 1 98.06 220 GLY A C 1
ATOM 1647 O O . GLY A 1 220 ? 3.578 10.461 -5.027 1 98.06 220 GLY A O 1
ATOM 1648 N N . GLY A 1 221 ? 1.406 9.953 -5.496 1 97.88 221 GLY A N 1
ATOM 1649 C CA . GLY A 1 221 ? 1.624 9.875 -6.934 1 97.88 221 GLY A CA 1
ATOM 1650 C C . GLY A 1 221 ? 2.639 8.82 -7.324 1 97.88 221 GLY A C 1
ATOM 1651 O O . GLY A 1 221 ? 2.723 7.766 -6.691 1 97.88 221 GLY A O 1
ATOM 1652 N N . ARG A 1 222 ? 3.377 9.094 -8.414 1 97.31 222 ARG A N 1
ATOM 1653 C CA . ARG A 1 222 ? 4.375 8.172 -8.938 1 97.31 222 ARG A CA 1
ATOM 1654 C C . ARG A 1 222 ? 5.535 8.008 -7.965 1 97.31 222 ARG A C 1
ATOM 1656 O O . ARG A 1 222 ? 6.18 6.957 -7.93 1 97.31 222 ARG A O 1
ATOM 1663 N N . LEU A 1 223 ? 5.75 9.031 -7.168 1 98.25 223 LEU A N 1
ATOM 1664 C CA . LEU A 1 223 ? 6.902 9.031 -6.273 1 98.25 223 LEU A CA 1
ATOM 1665 C C . LEU A 1 223 ? 6.773 7.941 -5.215 1 98.25 223 LEU A C 1
ATOM 1667 O O . LEU A 1 223 ? 7.777 7.355 -4.801 1 98.25 223 LEU A O 1
ATOM 1671 N N . THR A 1 224 ? 5.559 7.656 -4.75 1 98.75 224 THR A N 1
ATOM 1672 C CA . THR A 1 224 ? 5.355 6.574 -3.795 1 98.75 224 THR A CA 1
ATOM 1673 C C . THR A 1 224 ? 5.891 5.258 -4.348 1 98.75 224 THR A C 1
ATOM 1675 O O . THR A 1 224 ? 6.605 4.527 -3.654 1 98.75 224 THR A O 1
ATOM 1678 N N . GLY A 1 225 ? 5.523 4.965 -5.594 1 98.56 225 GLY A N 1
ATOM 1679 C CA . GLY A 1 225 ? 5.984 3.736 -6.219 1 98.56 225 GLY A CA 1
ATOM 1680 C C . GLY A 1 225 ? 7.484 3.707 -6.449 1 98.56 225 GLY A C 1
ATOM 1681 O O . GLY A 1 225 ? 8.125 2.668 -6.277 1 98.56 225 GLY A O 1
ATOM 1682 N N . GLN A 1 226 ? 8.039 4.84 -6.895 1 98.25 226 GLN A N 1
ATOM 1683 C CA . GLN A 1 226 ? 9.477 4.934 -7.082 1 98.25 226 GLN A CA 1
ATOM 1684 C C . GLN A 1 226 ? 10.219 4.691 -5.77 1 98.25 226 GLN A C 1
ATOM 1686 O O . GLN A 1 226 ? 11.25 4.012 -5.746 1 98.25 226 GLN A O 1
ATOM 1691 N N . LEU A 1 227 ? 9.688 5.27 -4.723 1 98.75 227 LEU A N 1
ATOM 1692 C CA . LEU A 1 227 ? 10.25 5.086 -3.389 1 98.75 227 LEU A CA 1
ATOM 1693 C C . LEU A 1 227 ? 10.18 3.625 -2.961 1 98.75 227 LEU A C 1
ATOM 1695 O O . LEU A 1 227 ? 11.18 3.045 -2.537 1 98.75 227 LEU A O 1
ATOM 1699 N N . LEU A 1 228 ? 9.047 3.023 -3.09 1 98.81 228 LEU A N 1
ATOM 1700 C CA . LEU A 1 228 ? 8.867 1.626 -2.715 1 98.81 228 LEU A CA 1
ATOM 1701 C C . LEU A 1 228 ? 9.797 0.72 -3.512 1 98.81 228 LEU A C 1
ATOM 1703 O O . LEU A 1 228 ? 10.398 -0.202 -2.957 1 98.81 228 LEU A O 1
ATOM 1707 N N . HIS A 1 229 ? 9.867 0.99 -4.789 1 98.56 229 HIS A N 1
ATOM 1708 C CA . HIS A 1 229 ? 10.727 0.199 -5.66 1 98.56 229 HIS A CA 1
ATOM 1709 C C . HIS A 1 229 ? 12.18 0.23 -5.18 1 98.56 229 HIS A C 1
ATOM 1711 O O . HIS A 1 229 ? 12.883 -0.779 -5.258 1 98.56 229 HIS A O 1
ATOM 1717 N N . ALA A 1 230 ? 12.594 1.332 -4.672 1 98.69 230 ALA A N 1
ATOM 1718 C CA . ALA A 1 230 ? 13.992 1.55 -4.312 1 98.69 230 ALA A CA 1
ATOM 1719 C C . ALA A 1 230 ? 14.328 0.879 -2.982 1 98.69 230 ALA A C 1
ATOM 1721 O O . ALA A 1 230 ? 15.5 0.698 -2.648 1 98.69 230 ALA A O 1
ATOM 1722 N N . LEU A 1 231 ? 13.352 0.569 -2.146 1 98.69 231 LEU A N 1
ATOM 1723 C CA . LEU A 1 231 ? 13.617 -0.048 -0.851 1 98.69 231 LEU A CA 1
ATOM 1724 C C . LEU A 1 231 ? 14.023 -1.509 -1.018 1 98.69 231 LEU A C 1
ATOM 1726 O O . LEU A 1 231 ? 13.57 -2.182 -1.947 1 98.69 231 LEU A O 1
ATOM 1730 N N . PRO A 1 232 ? 14.891 -1.995 -0.108 1 98 232 PRO A N 1
ATOM 1731 C CA . PRO A 1 232 ? 15.18 -3.432 -0.094 1 98 232 PRO A CA 1
ATOM 1732 C C . PRO A 1 232 ? 13.961 -4.273 0.261 1 98 232 PRO A C 1
ATOM 1734 O O . PRO A 1 232 ? 12.906 -3.729 0.6 1 98 232 PRO A O 1
ATOM 1737 N N . GLU A 1 233 ? 14.148 -5.586 0.15 1 96 233 GLU A N 1
ATOM 1738 C CA . GLU A 1 233 ? 13.086 -6.531 0.475 1 96 233 GLU A CA 1
ATOM 1739 C C . GLU A 1 233 ? 12.531 -6.281 1.875 1 96 233 GLU A C 1
ATOM 1741 O O . GLU A 1 233 ? 13.289 -6.035 2.814 1 96 233 GLU A O 1
ATOM 1746 N N . GLY A 1 234 ? 11.203 -6.297 1.963 1 96.69 234 GLY A N 1
ATOM 1747 C CA . GLY A 1 234 ? 10.562 -6.117 3.256 1 96.69 234 GLY A CA 1
ATOM 1748 C C . GLY A 1 234 ? 10.344 -4.66 3.615 1 96.69 234 GLY A C 1
ATOM 1749 O O . GLY A 1 234 ? 9.844 -4.348 4.699 1 96.69 234 GLY A O 1
ATOM 1750 N N . GLY A 1 235 ? 10.719 -3.723 2.721 1 98.12 235 GLY A N 1
ATOM 1751 C CA . GLY A 1 235 ? 10.609 -2.295 2.98 1 98.12 235 GLY A CA 1
ATOM 1752 C C . GLY A 1 235 ? 9.172 -1.818 3.1 1 98.12 235 GLY A C 1
ATOM 1753 O O . GLY A 1 235 ? 8.258 -2.441 2.553 1 98.12 235 GLY A O 1
ATOM 1754 N N . THR A 1 236 ? 8.969 -0.711 3.773 1 98.75 236 THR A N 1
ATOM 1755 C CA . THR A 1 236 ? 7.652 -0.112 3.99 1 98.75 236 THR A CA 1
ATOM 1756 C C . THR A 1 236 ? 7.68 1.378 3.662 1 98.75 236 THR A C 1
ATOM 1758 O O . THR A 1 236 ? 8.625 2.082 4.016 1 98.75 236 THR A O 1
ATOM 1761 N N . VAL A 1 237 ? 6.695 1.805 2.934 1 98.94 237 VAL A N 1
ATOM 1762 C CA . VAL A 1 237 ? 6.473 3.236 2.754 1 98.94 237 VAL A CA 1
ATOM 1763 C C . VAL A 1 237 ? 5.254 3.676 3.562 1 98.94 237 VAL A C 1
ATOM 1765 O O . VAL A 1 237 ? 4.172 3.1 3.43 1 98.94 237 VAL A O 1
ATOM 1768 N N . ILE A 1 238 ? 5.441 4.629 4.43 1 98.88 238 ILE A N 1
ATOM 1769 C CA . ILE A 1 238 ? 4.336 5.266 5.137 1 98.88 238 ILE A CA 1
ATOM 1770 C C . ILE A 1 238 ? 3.906 6.523 4.391 1 98.88 238 ILE A C 1
ATOM 1772 O O . ILE A 1 238 ? 4.688 7.465 4.242 1 98.88 238 ILE A O 1
ATOM 1776 N N . VAL A 1 239 ? 2.691 6.492 3.896 1 98.88 239 VAL A N 1
ATOM 1777 C CA . VAL A 1 239 ? 2.088 7.648 3.242 1 98.88 239 VAL A CA 1
ATOM 1778 C C . VAL A 1 239 ? 1.337 8.492 4.27 1 98.88 239 VAL A C 1
ATOM 1780 O O . VAL A 1 239 ? 0.382 8.016 4.891 1 98.88 239 VAL A O 1
ATOM 1783 N N . TYR A 1 240 ? 1.79 9.766 4.441 1 98.19 240 TYR A N 1
ATOM 1784 C CA . TYR A 1 240 ? 1.167 10.562 5.492 1 98.19 240 TYR A CA 1
ATOM 1785 C C . TYR A 1 240 ? 0.692 11.906 4.949 1 98.19 240 TYR A C 1
ATOM 1787 O O . TYR A 1 240 ? 0.282 12.781 5.715 1 98.19 240 TYR A O 1
ATOM 1795 N N . GLY A 1 241 ? 0.786 12.094 3.627 1 97.44 241 GLY A N 1
ATOM 1796 C CA . GLY A 1 241 ? 0.289 13.258 2.916 1 97.44 241 GLY A CA 1
ATOM 1797 C C . GLY A 1 241 ? -0.014 12.984 1.455 1 97.44 241 GLY A C 1
ATOM 1798 O O . GLY A 1 241 ? 0.143 11.852 0.986 1 97.44 241 GLY A O 1
ATOM 1799 N N . SER A 1 242 ? -0.451 13.953 0.768 1 96.81 242 SER A N 1
ATOM 1800 C CA . SER A 1 242 ? -0.813 13.867 -0.643 1 96.81 242 SER A CA 1
ATOM 1801 C C . SER A 1 242 ? -0.512 15.172 -1.369 1 96.81 242 SER A C 1
ATOM 1803 O O . SER A 1 242 ? -1.393 15.75 -2.01 1 96.81 242 SER A O 1
ATOM 1805 N N . LEU A 1 243 ? 0.693 15.555 -1.3 1 96 243 LEU A N 1
ATOM 1806 C CA . LEU A 1 243 ? 1.095 16.844 -1.847 1 96 243 LEU A CA 1
ATOM 1807 C C . LEU A 1 243 ? 0.933 16.859 -3.363 1 96 243 LEU A C 1
ATOM 1809 O O . LEU A 1 243 ? 0.651 17.922 -3.947 1 96 243 LEU A O 1
ATOM 1813 N N . SER A 1 244 ? 1.067 15.703 -4.008 1 95.25 244 SER A N 1
ATOM 1814 C CA . SER A 1 244 ? 0.928 15.641 -5.461 1 95.25 244 SER A CA 1
ATOM 1815 C C . SER A 1 244 ? -0.54 15.641 -5.875 1 95.25 244 SER A C 1
ATOM 1817 O O . SER A 1 244 ? -0.858 15.867 -7.043 1 95.25 244 SER A O 1
ATOM 1819 N N . GLU A 1 245 ? -1.391 15.289 -4.934 1 94.06 245 GLU A N 1
ATOM 1820 C CA . GLU A 1 245 ? -2.826 15.164 -5.164 1 94.06 245 GLU A CA 1
ATOM 1821 C C . GLU A 1 245 ? -3.125 14.078 -6.199 1 94.06 245 GLU A C 1
ATOM 1823 O O . GLU A 1 245 ? -4.168 14.109 -6.855 1 94.06 245 GLU A O 1
ATOM 1828 N N . GLN A 1 246 ? -2.139 13.219 -6.457 1 97.19 246 GLN A N 1
ATOM 1829 C CA . GLN A 1 246 ? -2.295 12.117 -7.395 1 97.19 246 GLN A CA 1
ATOM 1830 C C . GLN A 1 246 ? -2.334 10.773 -6.668 1 97.19 246 GLN A C 1
ATOM 1832 O O . GLN A 1 246 ? -1.824 10.656 -5.551 1 97.19 246 GLN A O 1
ATOM 1837 N N . GLU A 1 247 ? -2.951 9.844 -7.316 1 98.31 247 GLU A N 1
ATOM 1838 C CA . GLU A 1 247 ? -2.953 8.484 -6.777 1 98.31 247 GLU A CA 1
ATOM 1839 C C . GLU A 1 247 ? -1.544 7.898 -6.754 1 98.31 247 GLU A C 1
ATOM 1841 O O . GLU A 1 247 ? -0.753 8.133 -7.672 1 98.31 247 GLU A O 1
ATOM 1846 N N . CYS A 1 248 ? -1.294 7.145 -5.664 1 98.75 248 CYS A N 1
ATOM 1847 C CA . CYS A 1 248 ? -0.047 6.391 -5.625 1 98.75 248 CYS A CA 1
ATOM 1848 C C . CYS A 1 248 ? -0.024 5.32 -6.711 1 98.75 248 CYS A C 1
ATOM 1850 O O . CYS A 1 248 ? -0.997 4.582 -6.883 1 98.75 248 CYS A O 1
ATOM 1852 N N . ARG A 1 249 ? 1.021 5.285 -7.438 1 98.5 249 ARG A N 1
ATOM 1853 C CA . ARG A 1 249 ? 1.229 4.254 -8.445 1 98.5 249 ARG A CA 1
ATOM 1854 C C . ARG A 1 249 ? 2.256 3.23 -7.98 1 98.5 249 ARG A C 1
ATOM 1856 O O . ARG A 1 249 ? 3.438 3.549 -7.832 1 98.5 249 ARG A O 1
ATOM 1863 N N . ILE A 1 250 ? 1.815 1.978 -7.766 1 98.56 250 ILE A N 1
ATOM 1864 C CA . ILE A 1 250 ? 2.654 0.966 -7.129 1 98.56 250 ILE A CA 1
ATOM 1865 C C . ILE A 1 250 ? 2.727 -0.275 -8.016 1 98.56 250 ILE A C 1
ATOM 1867 O O . ILE A 1 250 ? 1.695 -0.832 -8.398 1 98.56 250 ILE A O 1
ATOM 1871 N N . ALA A 1 251 ? 3.881 -0.669 -8.398 1 98 251 ALA A N 1
ATOM 1872 C CA . ALA A 1 251 ? 4.035 -1.909 -9.148 1 98 251 ALA A CA 1
ATOM 1873 C C . ALA A 1 251 ? 3.695 -3.123 -8.289 1 98 251 ALA A C 1
ATOM 1875 O O . ALA A 1 251 ? 4.293 -3.33 -7.234 1 98 251 ALA A O 1
ATOM 1876 N N . PRO A 1 252 ? 2.762 -3.955 -8.742 1 97.94 252 PRO A N 1
ATOM 1877 C CA . PRO A 1 252 ? 2.443 -5.156 -7.973 1 97.94 252 PRO A CA 1
ATOM 1878 C C . PRO A 1 252 ? 3.676 -6.004 -7.664 1 97.94 252 PRO A C 1
ATOM 1880 O O . PRO A 1 252 ? 3.756 -6.621 -6.598 1 97.94 252 PRO A O 1
ATOM 1883 N N . SER A 1 253 ? 4.625 -6.051 -8.594 1 97 253 SER A N 1
ATOM 1884 C CA . SER A 1 253 ? 5.824 -6.867 -8.43 1 97 253 SER A CA 1
ATOM 1885 C C . SER A 1 253 ? 6.613 -6.441 -7.191 1 97 253 SER A C 1
ATOM 1887 O O . SER A 1 253 ? 7.211 -7.281 -6.516 1 97 253 SER A O 1
ATOM 1889 N N . ASP A 1 254 ? 6.66 -5.117 -6.875 1 97.75 254 ASP A N 1
ATOM 1890 C CA . ASP A 1 254 ? 7.359 -4.637 -5.688 1 97.75 254 ASP A CA 1
ATOM 1891 C C . ASP A 1 254 ? 6.691 -5.148 -4.414 1 97.75 254 ASP A C 1
ATOM 1893 O O . ASP A 1 254 ? 7.371 -5.48 -3.441 1 97.75 254 ASP A O 1
ATOM 1897 N N . LEU A 1 255 ? 5.363 -5.152 -4.438 1 98.5 255 LEU A N 1
ATOM 1898 C CA . LEU A 1 255 ? 4.621 -5.68 -3.299 1 98.5 255 LEU A CA 1
ATOM 1899 C C . LEU A 1 255 ? 4.859 -7.176 -3.139 1 98.5 255 LEU A C 1
ATOM 1901 O O . LEU A 1 255 ? 5.246 -7.637 -2.062 1 98.5 255 LEU A O 1
ATOM 1905 N N . ILE A 1 256 ? 4.691 -7.902 -4.227 1 98 256 ILE A N 1
ATOM 1906 C CA . ILE A 1 256 ? 4.695 -9.359 -4.188 1 98 256 ILE A CA 1
ATOM 1907 C C . ILE A 1 256 ? 6.117 -9.867 -3.957 1 98 256 ILE A C 1
ATOM 1909 O O . ILE A 1 256 ? 6.418 -10.43 -2.9 1 98 256 ILE A O 1
ATOM 1913 N N . PHE A 1 257 ? 7.035 -9.523 -4.898 1 96.69 257 PHE A N 1
ATOM 1914 C CA . PHE A 1 257 ? 8.352 -10.148 -4.898 1 96.69 257 PHE A CA 1
ATOM 1915 C C . PHE A 1 257 ? 9.289 -9.445 -3.926 1 96.69 257 PHE A C 1
ATOM 1917 O O . PHE A 1 257 ? 10.266 -10.031 -3.461 1 96.69 257 PHE A O 1
ATOM 1924 N N . GLY A 1 258 ? 8.953 -8.195 -3.572 1 95.62 258 GLY A N 1
ATOM 1925 C CA . GLY A 1 258 ? 9.727 -7.465 -2.582 1 95.62 258 GLY A CA 1
ATOM 1926 C C . GLY A 1 258 ? 9.195 -7.629 -1.17 1 95.62 258 GLY A C 1
ATOM 1927 O O . GLY A 1 258 ? 9.812 -7.156 -0.213 1 95.62 258 GLY A O 1
ATOM 1928 N N . ARG A 1 259 ? 8.047 -8.297 -1.096 1 95.69 259 ARG A N 1
ATOM 1929 C CA . ARG A 1 259 ? 7.383 -8.406 0.199 1 95.69 259 ARG A CA 1
ATOM 1930 C C . ARG A 1 259 ? 7.27 -7.043 0.875 1 95.69 259 ARG A C 1
ATOM 1932 O O . ARG A 1 259 ? 7.621 -6.898 2.049 1 95.69 259 ARG A O 1
ATOM 1939 N N . LYS A 1 260 ? 6.953 -6.105 0.125 1 98.25 260 LYS A N 1
ATOM 1940 C CA . LYS A 1 260 ? 6.922 -4.727 0.604 1 98.25 260 LYS A CA 1
ATOM 1941 C C . LYS A 1 260 ? 5.5 -4.297 0.951 1 98.25 260 LYS A C 1
ATOM 1943 O O . LYS A 1 260 ? 4.543 -5.023 0.672 1 98.25 260 LYS A O 1
ATOM 1948 N N . ARG A 1 261 ? 5.375 -3.16 1.621 1 98.38 261 ARG A N 1
ATOM 1949 C CA . ARG A 1 261 ? 4.09 -2.682 2.115 1 98.38 261 ARG A CA 1
ATOM 1950 C C . ARG A 1 261 ? 3.982 -1.166 1.991 1 98.38 261 ARG A C 1
ATOM 1952 O O . ARG A 1 261 ? 4.996 -0.464 2.012 1 98.38 261 ARG A O 1
ATOM 1959 N N . VAL A 1 262 ? 2.77 -0.737 1.811 1 98.88 262 VAL A N 1
ATOM 1960 C CA . VAL A 1 262 ? 2.404 0.673 1.888 1 98.88 262 VAL A CA 1
ATOM 1961 C C . VAL A 1 262 ? 1.297 0.864 2.92 1 98.88 262 VAL A C 1
ATOM 1963 O O . VAL A 1 262 ? 0.315 0.118 2.934 1 98.88 262 VAL A O 1
ATOM 1966 N N . GLU A 1 263 ? 1.485 1.758 3.826 1 98.38 263 GLU A N 1
ATOM 1967 C CA . GLU A 1 263 ? 0.458 2.031 4.828 1 98.38 263 GLU A CA 1
ATOM 1968 C C . GLU A 1 263 ? 0.305 3.531 5.062 1 98.38 263 GLU A C 1
ATOM 1970 O O . GLU A 1 263 ? 1.16 4.32 4.656 1 98.38 263 GLU A O 1
ATOM 1975 N N . GLY A 1 264 ? -0.789 3.881 5.668 1 98 264 GLY A N 1
ATOM 1976 C CA . GLY A 1 264 ? -1.07 5.281 5.945 1 98 264 GLY A CA 1
ATOM 1977 C C . GLY A 1 264 ? -0.802 5.672 7.387 1 98 264 GLY A C 1
ATOM 1978 O O . GLY A 1 264 ? -0.722 4.809 8.266 1 98 264 GLY A O 1
ATOM 1979 N N . PHE A 1 265 ? -0.597 6.938 7.59 1 97.5 265 PHE A N 1
ATOM 1980 C CA . PHE A 1 265 ? -0.509 7.504 8.93 1 97.5 265 PHE A CA 1
ATOM 1981 C C . PHE A 1 265 ? -1.331 8.781 9.031 1 97.5 265 PHE A C 1
ATOM 1983 O O . PHE A 1 265 ? -1.263 9.641 8.148 1 97.5 265 PHE A O 1
ATOM 1990 N N . TRP A 1 266 ? -2.094 8.836 10.07 1 95.56 266 TRP A N 1
ATOM 1991 C CA . TRP A 1 266 ? -2.928 10 10.32 1 95.56 266 TRP A CA 1
ATOM 1992 C C . TRP A 1 266 ? -2.76 10.492 11.758 1 95.56 266 TRP A C 1
ATOM 1994 O O . TRP A 1 266 ? -3.234 9.852 12.695 1 95.56 266 TRP A O 1
ATOM 2004 N N . LEU A 1 267 ? -2.178 11.617 11.883 1 93.5 267 LEU A N 1
ATOM 2005 C CA . LEU A 1 267 ? -1.866 12.148 13.203 1 93.5 267 LEU A CA 1
ATOM 2006 C C . LEU A 1 267 ? -3.135 12.328 14.031 1 93.5 267 LEU A C 1
ATOM 2008 O O . LEU A 1 267 ? -3.15 12.039 15.227 1 93.5 267 LEU A O 1
ATOM 2012 N N . SER A 1 268 ? -4.238 12.875 13.383 1 88.38 268 SER A N 1
ATOM 2013 C CA . SER A 1 268 ? -5.473 13.141 14.117 1 88.38 268 SER A CA 1
ATOM 2014 C C . SER A 1 268 ? -6 11.875 14.789 1 88.38 268 SER A C 1
ATOM 2016 O O . SER A 1 268 ? -6.48 11.922 15.922 1 88.38 268 SER A O 1
ATOM 2018 N N . GLU A 1 269 ? -5.875 10.781 14.094 1 85.12 269 GLU A N 1
ATOM 2019 C CA . GLU A 1 269 ? -6.301 9.516 14.664 1 85.12 269 GLU A CA 1
ATOM 2020 C C . GLU A 1 269 ? -5.363 9.07 15.789 1 85.12 269 GLU A C 1
ATOM 2022 O O . GLU A 1 269 ? -5.805 8.492 16.781 1 85.12 269 GLU A O 1
ATOM 2027 N N . TRP A 1 270 ? -4.168 9.32 15.617 1 82.94 270 TRP A N 1
ATOM 2028 C CA . TRP A 1 270 ? -3.186 9.023 16.656 1 82.94 270 TRP A CA 1
ATOM 2029 C C . TRP A 1 270 ? -3.492 9.789 17.938 1 82.94 270 TRP A C 1
ATOM 2031 O O . TRP A 1 270 ? -3.439 9.227 19.031 1 82.94 270 TRP A O 1
ATOM 2041 N N . HIS A 1 271 ? -3.875 11.047 17.781 1 79.75 271 HIS A N 1
ATOM 2042 C CA . HIS A 1 271 ? -4.234 11.883 18.922 1 79.75 271 HIS A CA 1
ATOM 2043 C C . HIS A 1 271 ? -5.473 11.336 19.625 1 79.75 271 HIS A C 1
ATOM 2045 O O . HIS A 1 271 ? -5.574 11.414 20.859 1 79.75 271 HIS A O 1
ATOM 2051 N N . ARG A 1 272 ? -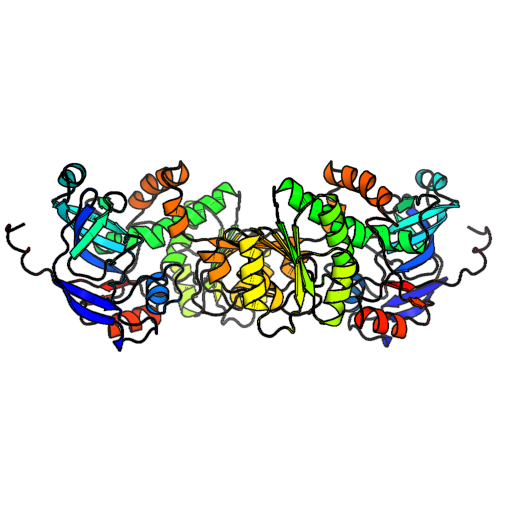6.32 10.742 18.844 1 78.5 272 ARG A N 1
ATOM 2052 C CA . ARG A 1 272 ? -7.605 10.305 19.375 1 78.5 272 ARG A CA 1
ATOM 2053 C C . ARG A 1 272 ? -7.461 9 20.156 1 78.5 272 ARG A C 1
ATOM 2055 O O . ARG A 1 272 ? -8.359 8.625 20.922 1 78.5 272 ARG A O 1
ATOM 2062 N N . GLN A 1 273 ? -6.371 8.305 19.922 1 74.25 273 GLN A N 1
ATOM 2063 C CA . GLN A 1 273 ? -6.16 7.027 20.609 1 74.25 273 GLN A CA 1
ATOM 2064 C C . GLN A 1 273 ? -6.004 7.223 22.109 1 74.25 273 GLN A C 1
ATOM 2066 O O . GLN A 1 273 ? -6.059 6.258 22.875 1 74.25 273 GLN A O 1
ATOM 2071 N N . GLY A 1 274 ? -5.984 8.445 22.578 1 70.06 274 GLY A N 1
ATOM 2072 C CA . GLY A 1 274 ? -6.02 8.734 24 1 70.06 274 GLY A CA 1
ATOM 2073 C C . GLY A 1 274 ? -4.641 8.867 24.609 1 70.06 274 GLY A C 1
ATOM 2074 O O . GLY A 1 274 ? -3.678 9.211 23.922 1 70.06 274 GLY A O 1
ATOM 2075 N N . PHE A 1 275 ? -4.68 8.719 25.953 1 69.19 275 PHE A N 1
ATOM 2076 C CA . PHE A 1 275 ? -3.484 9 26.734 1 69.19 275 PHE A CA 1
ATOM 2077 C C . PHE A 1 275 ? -2.705 7.715 27.016 1 69.19 275 PHE A C 1
ATOM 2079 O O . PHE A 1 275 ? -2.496 7.344 28.172 1 69.19 275 PHE A O 1
ATOM 2086 N N . GLY A 1 276 ? -2.344 7.066 25.922 1 75.38 276 GLY A N 1
ATOM 2087 C CA . GLY A 1 276 ? -1.439 5.938 26.078 1 75.38 276 GLY A CA 1
ATOM 2088 C C . GLY A 1 276 ? 0.007 6.352 26.266 1 75.38 276 GLY A C 1
ATOM 2089 O O . GLY A 1 276 ? 0.315 7.543 26.312 1 75.38 276 GLY A O 1
ATOM 2090 N N . ALA A 1 277 ? 0.84 5.383 26.531 1 81.12 277 ALA A N 1
ATOM 2091 C CA . ALA A 1 277 ? 2.258 5.617 26.781 1 81.12 277 ALA A CA 1
ATOM 2092 C C . ALA A 1 277 ? 2.895 6.43 25.656 1 81.12 277 ALA A C 1
ATOM 2094 O O . ALA A 1 277 ? 3.684 7.34 25.922 1 81.12 277 ALA A O 1
ATOM 2095 N N . ALA A 1 278 ? 2.453 6.176 24.516 1 82.19 278 ALA A N 1
ATOM 2096 C CA . ALA A 1 278 ? 3.025 6.859 23.359 1 82.19 278 ALA A CA 1
ATOM 2097 C C . ALA A 1 278 ? 2.625 8.328 23.344 1 82.19 278 ALA A C 1
ATOM 2099 O O . ALA A 1 278 ? 3.455 9.203 23.078 1 82.19 278 ALA A O 1
ATOM 2100 N N . GLN A 1 279 ? 1.404 8.57 23.641 1 85.31 279 GLN A N 1
ATOM 2101 C CA . GLN A 1 279 ? 0.91 9.945 23.672 1 85.31 279 GLN A CA 1
ATOM 2102 C C . GLN A 1 279 ? 1.57 10.742 24.797 1 85.31 279 GLN A C 1
ATOM 2104 O O . GLN A 1 279 ? 1.979 11.891 24.594 1 85.31 279 GLN A O 1
ATOM 2109 N N . ILE A 1 280 ? 1.722 10.117 25.875 1 84 280 ILE A N 1
ATOM 2110 C CA . ILE A 1 280 ? 2.344 10.766 27.016 1 84 280 ILE A CA 1
ATOM 2111 C C . ILE A 1 280 ? 3.801 11.094 26.703 1 84 280 ILE A C 1
ATOM 2113 O O . ILE A 1 280 ? 4.27 12.195 26.984 1 84 280 ILE A O 1
ATOM 2117 N N . LYS A 1 281 ? 4.434 10.156 26.125 1 87.25 281 LYS A N 1
ATOM 2118 C CA . LYS A 1 281 ? 5.824 10.367 25.734 1 87.25 281 LYS A CA 1
ATOM 2119 C C . LYS A 1 281 ? 5.953 11.547 24.781 1 87.25 281 LYS A C 1
ATOM 2121 O O . LYS A 1 281 ? 6.867 12.359 24.906 1 87.25 281 LYS A O 1
ATOM 2126 N N . ALA A 1 282 ? 5.07 11.609 23.875 1 89.25 282 ALA A N 1
ATOM 2127 C CA . ALA A 1 282 ? 5.086 12.695 22.906 1 89.25 282 ALA A CA 1
ATOM 2128 C C . ALA A 1 282 ? 4.801 14.039 23.578 1 89.25 282 ALA A C 1
ATOM 2130 O O . ALA A 1 282 ? 5.477 15.031 23.297 1 89.25 282 ALA A O 1
ATOM 2131 N N . LEU A 1 283 ? 3.842 14.047 24.438 1 86.12 283 LEU A N 1
ATOM 2132 C CA . LEU A 1 283 ? 3.426 15.266 25.125 1 86.12 283 LEU A CA 1
ATOM 2133 C C . LEU A 1 283 ? 4.559 15.812 25.984 1 86.12 283 LEU A C 1
ATOM 2135 O O . LEU A 1 283 ? 4.684 17.031 26.156 1 86.12 283 LEU A O 1
ATOM 2139 N N . MET A 1 284 ? 5.387 14.945 26.406 1 84.5 284 MET A N 1
ATOM 2140 C CA . MET A 1 284 ? 6.512 15.352 27.25 1 84.5 284 MET A CA 1
ATOM 2141 C C . MET A 1 284 ? 7.723 15.711 26.391 1 84.5 284 MET A C 1
ATOM 2143 O O . MET A 1 284 ? 8.5 16.594 26.75 1 84.5 284 MET A O 1
ATOM 2147 N N . GLY A 1 285 ? 7.871 15.031 25.344 1 88.56 285 GLY A N 1
ATOM 2148 C CA . GLY A 1 285 ? 9.094 15.133 24.562 1 88.56 285 GLY A CA 1
ATOM 2149 C C . GLY A 1 285 ? 9.039 16.219 23.516 1 88.56 285 GLY A C 1
ATOM 2150 O O . GL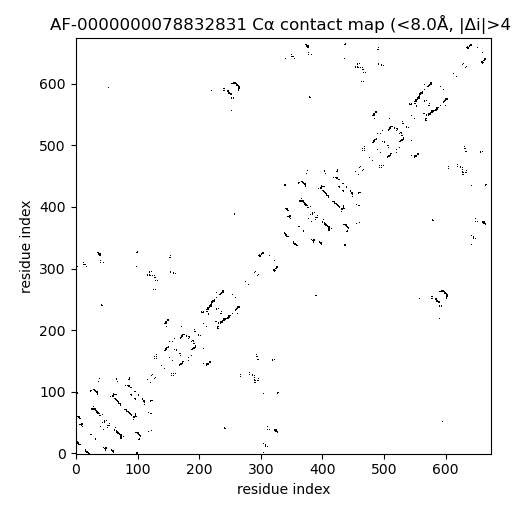Y A 1 285 ? 9.992 16.984 23.359 1 88.56 285 GLY A O 1
ATOM 2151 N N . VAL A 1 286 ? 7.922 16.391 22.828 1 93 286 VAL A N 1
ATOM 2152 C CA . VAL A 1 286 ? 7.836 17.234 21.641 1 93 286 VAL A CA 1
ATOM 2153 C C . VAL A 1 286 ? 8.016 18.703 22.016 1 93 286 VAL A C 1
ATOM 2155 O O . VAL A 1 286 ? 8.836 19.406 21.438 1 93 286 VAL A O 1
ATOM 2158 N N . PRO A 1 287 ? 7.332 19.156 23.078 1 90.38 287 PRO A N 1
ATOM 2159 C CA . PRO A 1 287 ? 7.445 20.578 23.406 1 90.38 287 PRO A CA 1
ATOM 2160 C C . PRO A 1 287 ? 8.875 20.984 23.766 1 90.38 287 PRO A C 1
ATOM 2162 O O . PRO A 1 287 ? 9.273 22.125 23.5 1 90.38 287 PRO A O 1
ATOM 2165 N N . SER A 1 288 ? 9.656 20.031 24.25 1 89.5 288 SER A N 1
ATOM 2166 C CA . SER A 1 288 ? 11.023 20.344 24.672 1 89.5 288 SER A CA 1
ATOM 2167 C C . SER A 1 288 ? 11.93 20.547 23.453 1 89.5 288 SER A C 1
ATOM 2169 O O . SER A 1 288 ? 13.023 21.094 23.578 1 8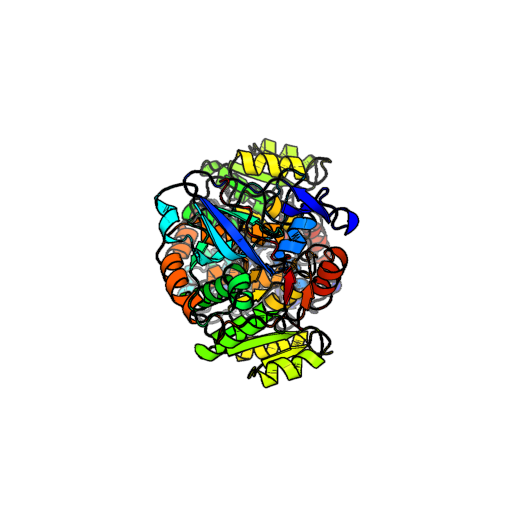9.5 288 SER A O 1
ATOM 2171 N N . LEU A 1 289 ? 11.469 20.125 22.344 1 92.62 289 LEU A N 1
ATOM 2172 C CA . LEU A 1 289 ? 12.297 20.188 21.156 1 92.62 289 LEU A CA 1
ATOM 2173 C C . LEU A 1 289 ? 11.844 21.312 20.219 1 92.62 289 LEU A C 1
ATOM 2175 O O . LEU A 1 289 ? 12.531 21.641 19.266 1 92.62 289 LEU A O 1
ATOM 2179 N N . VAL A 1 290 ? 10.695 21.859 20.562 1 90.94 290 VAL A N 1
ATOM 2180 C CA . VAL A 1 290 ? 10.117 22.891 19.719 1 90.94 290 VAL A CA 1
ATOM 2181 C C . VAL A 1 290 ? 10.977 24.156 19.812 1 90.94 290 VAL A C 1
ATOM 2183 O O . VAL A 1 290 ? 11.375 24.578 20.891 1 90.94 290 VAL A O 1
ATOM 2186 N N . GLY A 1 291 ? 11.234 24.797 18.641 1 86.06 291 GLY A N 1
ATOM 2187 C CA . GLY A 1 291 ? 12.078 25.969 18.578 1 86.06 291 GLY A CA 1
ATOM 2188 C C . GLY A 1 291 ? 13.562 25.656 18.531 1 86.06 291 GLY A C 1
ATOM 2189 O O . GLY A 1 291 ? 14.398 26.562 18.562 1 86.06 291 GLY A O 1
ATOM 2190 N N . GLN A 1 292 ? 13.891 24.344 18.469 1 89.88 292 GLN A N 1
ATOM 2191 C CA . GLN A 1 292 ? 15.25 23.844 18.328 1 89.88 292 GLN A CA 1
ATOM 2192 C C . GLN A 1 292 ? 15.328 22.781 17.234 1 89.88 292 GLN A C 1
ATOM 2194 O O . GLN A 1 292 ? 15.117 23.094 16.062 1 89.88 292 GLN A O 1
ATOM 2199 N N . THR A 1 293 ? 15.414 21.516 17.719 1 91.12 293 THR A N 1
ATOM 2200 C CA . THR A 1 293 ? 15.445 20.422 16.75 1 91.12 293 THR A CA 1
ATOM 2201 C C . THR A 1 293 ? 14.203 20.438 15.867 1 91.12 293 THR A C 1
ATOM 2203 O O . THR A 1 293 ? 14.281 20.156 14.672 1 91.12 293 THR A O 1
ATOM 2206 N N . LEU A 1 294 ? 13.125 20.781 16.484 1 94.88 294 LEU A N 1
ATOM 2207 C CA . LEU A 1 294 ? 11.859 20.891 15.766 1 94.88 294 LEU A CA 1
ATOM 2208 C C . LEU A 1 294 ? 11.5 22.344 15.516 1 94.88 294 LEU A C 1
ATOM 2210 O O . LEU A 1 294 ? 10.578 22.875 16.141 1 94.88 294 LEU A O 1
ATOM 2214 N N . GLU A 1 295 ? 12.148 22.922 14.594 1 93.19 295 GLU A N 1
ATOM 2215 C CA . GLU A 1 295 ? 11.969 24.328 14.25 1 93.19 295 GLU A CA 1
ATOM 2216 C C . GLU A 1 295 ? 11.023 24.484 13.062 1 93.19 295 GLU A C 1
ATOM 2218 O O . GLU A 1 295 ? 11.047 23.688 12.125 1 93.19 295 GLU A O 1
ATOM 2223 N N . THR A 1 296 ? 10.258 25.531 13.102 1 94.88 296 THR A N 1
ATOM 2224 C CA . THR A 1 296 ? 9.383 25.891 12 1 94.88 296 THR A CA 1
ATOM 2225 C C . THR A 1 296 ? 9.781 27.25 11.422 1 94.88 296 THR A C 1
ATOM 2227 O O . THR A 1 296 ? 9.477 28.297 12.008 1 94.88 296 THR A O 1
ATOM 2230 N N . PRO A 1 297 ? 10.461 27.203 10.297 1 94.31 297 PRO A N 1
ATOM 2231 C CA . PRO A 1 297 ? 10.695 28.484 9.641 1 94.31 297 PRO A CA 1
ATOM 2232 C C . PRO A 1 297 ? 9.398 29.172 9.195 1 94.31 297 PRO A C 1
ATOM 2234 O O . PRO A 1 297 ? 8.461 28.5 8.773 1 94.31 297 PRO A O 1
ATOM 2237 N N . VAL A 1 298 ? 9.383 30.5 9.336 1 96.19 298 VAL A N 1
ATOM 2238 C CA . VAL A 1 298 ? 8.211 31.281 8.945 1 96.19 298 VAL A CA 1
ATOM 2239 C C . VAL A 1 298 ? 8.555 32.188 7.766 1 96.19 298 VAL A C 1
ATOM 2241 O O . VAL A 1 298 ? 9.5 32.969 7.832 1 96.19 298 VAL A O 1
ATOM 2244 N N . ARG A 1 299 ? 7.785 32 6.738 1 95.56 299 ARG A N 1
ATOM 2245 C CA . ARG A 1 299 ? 8.031 32.781 5.52 1 95.56 299 ARG A CA 1
ATOM 2246 C C . ARG A 1 299 ? 7.219 34.062 5.504 1 95.56 299 ARG A C 1
ATOM 2248 O O . ARG A 1 299 ? 7.684 35.094 5.008 1 95.56 299 ARG A O 1
ATOM 2255 N N . ALA A 1 300 ? 6.023 33.969 5.98 1 97 300 ALA A N 1
ATOM 2256 C CA . ALA A 1 300 ? 5.137 35.125 5.875 1 97 300 ALA A CA 1
ATOM 2257 C C . ALA A 1 300 ? 4.141 35.156 7.031 1 97 300 ALA A C 1
ATOM 2259 O O . ALA A 1 300 ? 3.758 34.125 7.559 1 97 300 ALA A O 1
ATOM 2260 N N . ARG A 1 301 ? 3.812 36.344 7.426 1 97.94 301 ARG A N 1
ATOM 2261 C CA . ARG A 1 301 ? 2.76 36.688 8.375 1 97.94 301 ARG A CA 1
ATOM 2262 C C . ARG A 1 301 ? 1.724 37.594 7.746 1 97.94 301 ARG A C 1
ATOM 2264 O O . ARG A 1 301 ? 2.057 38.688 7.293 1 97.94 301 ARG A O 1
ATOM 2271 N N . LEU A 1 302 ? 0.562 37.094 7.652 1 97.75 302 LEU A N 1
ATOM 2272 C CA . LEU A 1 302 ? -0.476 37.875 6.977 1 97.75 302 LEU A CA 1
ATOM 2273 C C . LEU A 1 302 ? -1.724 38 7.844 1 97.75 302 LEU A C 1
ATOM 2275 O O . LEU A 1 302 ? -2.012 37.094 8.641 1 97.75 302 LEU A O 1
ATOM 2279 N N . PRO A 1 303 ? -2.471 39.125 7.746 1 97.5 303 PRO A N 1
ATOM 2280 C CA . PRO A 1 303 ? -3.76 39.219 8.438 1 97.5 303 PRO A CA 1
ATOM 2281 C C . PRO A 1 303 ? -4.809 38.281 7.844 1 97.5 303 PRO A C 1
ATOM 2283 O O . PRO A 1 303 ? -4.609 37.719 6.754 1 97.5 303 PRO A O 1
ATOM 2286 N N . LEU A 1 304 ? -5.879 38.031 8.555 1 97.38 304 LEU A N 1
ATOM 2287 C CA . LEU A 1 304 ? -6.961 37.156 8.086 1 97.38 304 LEU A CA 1
ATOM 2288 C C . LEU A 1 304 ? -7.496 37.656 6.742 1 97.38 304 LEU A C 1
ATOM 2290 O O . LEU A 1 304 ? -7.875 36.844 5.887 1 97.38 304 LEU A O 1
ATOM 2294 N N . GLU A 1 305 ? -7.449 38.938 6.543 1 95.5 305 GLU A N 1
ATOM 2295 C CA . GLU A 1 305 ? -8.008 39.562 5.359 1 95.5 305 GLU A CA 1
ATOM 2296 C C . GLU A 1 305 ? -7.23 39.188 4.102 1 95.5 305 GLU A C 1
ATOM 2298 O O . GLU A 1 305 ? -7.723 39.375 2.986 1 95.5 305 GLU A O 1
ATOM 2303 N N . SER A 1 306 ? -6.074 38.719 4.297 1 95.62 306 SER A N 1
ATOM 2304 C CA . SER A 1 306 ? -5.219 38.375 3.168 1 95.62 306 SER A CA 1
ATOM 2305 C C . SER A 1 306 ? -5.25 36.875 2.898 1 95.62 306 SER A C 1
ATOM 2307 O O . SER A 1 306 ? -4.234 36.281 2.518 1 95.62 306 SER A O 1
ATOM 2309 N N . ALA A 1 307 ? -6.383 36.281 3.15 1 95.19 307 ALA A N 1
ATOM 2310 C CA . ALA A 1 307 ? -6.516 34.844 3.078 1 95.19 307 ALA A CA 1
ATOM 2311 C C . ALA A 1 307 ? -6.125 34.312 1.698 1 95.19 307 ALA A C 1
ATOM 2313 O O . ALA A 1 307 ? -5.391 33.344 1.583 1 95.19 307 ALA A O 1
ATOM 2314 N N . GLY A 1 308 ? -6.641 34.938 0.617 1 93.94 308 GLY A N 1
ATOM 2315 C CA . GLY A 1 308 ? -6.312 34.5 -0.731 1 93.94 308 GLY A CA 1
ATOM 2316 C C . GLY A 1 308 ? -4.82 34.5 -1.005 1 93.94 308 GLY A C 1
ATOM 2317 O O . GLY A 1 308 ? -4.289 33.531 -1.539 1 93.94 308 GLY A O 1
ATOM 2318 N N . GLU A 1 309 ? -4.188 35.562 -0.653 1 94.62 309 GLU A N 1
ATOM 2319 C CA . GLU A 1 309 ? -2.742 35.656 -0.823 1 94.62 309 GLU A CA 1
ATOM 2320 C C . GLU A 1 309 ? -2.01 34.656 0.038 1 94.62 309 GLU A C 1
ATOM 2322 O O . GLU A 1 309 ? -1.05 34 -0.416 1 94.62 309 GLU A O 1
ATOM 2327 N N . ALA A 1 310 ? -2.42 34.469 1.251 1 95.31 310 ALA A N 1
ATOM 2328 C CA . ALA A 1 310 ? -1.801 33.531 2.178 1 95.31 310 ALA A CA 1
ATOM 2329 C C . ALA A 1 310 ? -1.855 32.094 1.631 1 95.31 310 ALA A C 1
ATOM 2331 O O . ALA A 1 310 ? -0.851 31.391 1.645 1 95.31 310 ALA A O 1
ATOM 2332 N N . LEU A 1 311 ? -3.012 31.719 1.133 1 94.62 311 LEU A N 1
ATOM 2333 C CA . LEU A 1 311 ? -3.188 30.375 0.597 1 94.62 311 LEU A CA 1
ATOM 2334 C C . LEU A 1 311 ? -2.328 30.172 -0.646 1 94.62 311 LEU A C 1
ATOM 2336 O O . LEU A 1 311 ? -1.764 29.094 -0.844 1 94.62 311 LEU A O 1
ATOM 2340 N N . ARG A 1 312 ? -2.236 31.188 -1.443 1 94.12 312 ARG A N 1
ATOM 2341 C CA . ARG A 1 312 ? -1.416 31.109 -2.646 1 94.12 312 ARG A CA 1
ATOM 2342 C C . ARG A 1 312 ? 0.053 30.891 -2.297 1 94.12 312 ARG A C 1
ATOM 2344 O O . ARG A 1 312 ? 0.706 30.016 -2.852 1 94.12 312 ARG A O 1
ATOM 2351 N N . ILE A 1 313 ? 0.528 31.672 -1.354 1 94.56 313 ILE A N 1
ATOM 2352 C CA . ILE A 1 313 ? 1.929 31.562 -0.959 1 94.56 313 ILE A CA 1
ATOM 2353 C C . ILE A 1 313 ? 2.186 30.203 -0.334 1 94.56 313 ILE A C 1
ATOM 2355 O O . ILE A 1 313 ? 3.168 29.531 -0.669 1 94.56 313 ILE A O 1
ATOM 2359 N N . ALA A 1 314 ? 1.31 29.781 0.556 1 93.69 314 ALA A N 1
ATOM 2360 C CA . ALA A 1 314 ? 1.47 28.531 1.279 1 93.69 314 ALA A CA 1
ATOM 2361 C C . ALA A 1 314 ? 1.493 27.344 0.318 1 93.69 314 ALA A C 1
ATOM 2363 O O . ALA A 1 314 ? 2.207 26.359 0.547 1 93.69 314 ALA A O 1
ATOM 2364 N N . SER A 1 315 ? 0.773 27.406 -0.768 1 90.81 315 SER A N 1
ATOM 2365 C CA . SER A 1 315 ? 0.666 26.328 -1.734 1 90.81 315 SER A CA 1
ATOM 2366 C C . SER A 1 315 ? 1.861 26.312 -2.682 1 90.81 315 SER A C 1
ATOM 2368 O O . SER A 1 315 ? 2.248 25.25 -3.182 1 90.81 315 SER A O 1
ATOM 2370 N N . ALA A 1 316 ? 2.42 27.438 -2.912 1 88.44 316 ALA A N 1
ATOM 2371 C CA . ALA A 1 316 ? 3.408 27.594 -3.977 1 88.44 316 ALA A CA 1
ATOM 2372 C C . ALA A 1 316 ? 4.797 27.172 -3.5 1 88.44 316 ALA A C 1
ATOM 2374 O O . ALA A 1 316 ? 5.617 26.703 -4.293 1 88.44 316 ALA A O 1
ATOM 2375 N N . ASP A 1 317 ? 5.094 27.406 -2.217 1 85.56 317 ASP A N 1
ATOM 2376 C CA . ASP A 1 317 ? 6.457 27.188 -1.746 1 85.56 317 ASP A CA 1
ATOM 2377 C C . ASP A 1 317 ? 6.465 26.719 -0.293 1 85.56 317 ASP A C 1
ATOM 2379 O O . ASP A 1 317 ? 6.418 27.531 0.629 1 85.56 317 ASP A O 1
ATOM 2383 N N . MET A 1 318 ? 6.746 25.516 -0.166 1 84.31 318 MET A N 1
ATOM 2384 C CA . MET A 1 318 ? 6.746 24.938 1.176 1 84.31 318 MET A CA 1
ATOM 2385 C C . MET A 1 318 ? 8.164 24.844 1.725 1 84.31 318 MET A C 1
ATOM 2387 O O . MET A 1 318 ? 8.359 24.5 2.891 1 84.31 318 MET A O 1
ATOM 2391 N N . THR A 1 319 ? 9.086 25.203 0.927 1 90.44 319 THR A N 1
ATOM 2392 C CA . THR A 1 319 ? 10.484 25.125 1.325 1 90.44 319 THR A CA 1
ATOM 2393 C C . THR A 1 319 ? 10.891 26.375 2.105 1 90.44 319 THR A C 1
ATOM 2395 O O . THR A 1 319 ? 11.672 26.297 3.053 1 90.44 319 THR A O 1
ATOM 2398 N N . SER A 1 320 ? 10.289 27.5 1.781 1 92.5 320 SER A N 1
ATOM 2399 C CA . SER A 1 320 ? 10.727 28.781 2.34 1 92.5 320 SER A CA 1
ATOM 2400 C C . SER A 1 320 ? 10.156 28.984 3.74 1 92.5 320 SER A C 1
ATOM 2402 O O . SER A 1 320 ? 10.523 29.953 4.426 1 92.5 320 SER A O 1
ATOM 2404 N N . GLY A 1 321 ? 9.289 28.141 4.184 1 94.25 321 GLY A N 1
ATOM 2405 C CA . GLY A 1 321 ? 8.742 28.25 5.527 1 94.25 321 GLY A CA 1
ATOM 2406 C C . GLY A 1 321 ? 7.234 28.359 5.551 1 94.25 321 GLY A C 1
ATOM 2407 O O . GLY A 1 321 ? 6.598 28.453 4.496 1 94.25 321 GLY A O 1
ATOM 2408 N N . LYS A 1 322 ? 6.719 28.406 6.711 1 96.38 322 LYS A N 1
ATOM 2409 C CA . LYS A 1 322 ? 5.273 28.422 6.926 1 96.38 322 LYS A CA 1
ATOM 2410 C C . LYS A 1 322 ? 4.699 29.828 6.727 1 96.38 322 LYS A C 1
ATOM 2412 O O . LYS A 1 322 ? 5.383 30.812 6.961 1 96.38 322 LYS A O 1
ATOM 2417 N N . VAL A 1 323 ? 3.475 29.812 6.246 1 97.62 323 VAL A N 1
ATOM 2418 C CA . VAL A 1 323 ? 2.672 31.031 6.215 1 97.62 323 VAL A CA 1
ATOM 2419 C C . VAL A 1 323 ? 1.703 31.047 7.395 1 97.62 323 VAL A C 1
ATOM 2421 O O . VAL A 1 323 ? 1.001 30.062 7.637 1 97.62 323 VAL A O 1
ATOM 2424 N N . LEU A 1 324 ? 1.701 32.125 8.18 1 98.25 324 LEU A N 1
ATOM 2425 C CA . LEU A 1 324 ? 0.856 32.25 9.359 1 98.25 324 LEU A CA 1
ATOM 2426 C C . LEU A 1 324 ? -0.176 33.375 9.18 1 98.25 324 LEU A C 1
ATOM 2428 O O . LEU A 1 324 ? 0.135 34.438 8.641 1 98.25 324 LEU A O 1
ATOM 2432 N N . PHE A 1 325 ? -1.404 33.031 9.57 1 98.19 325 PHE A N 1
ATOM 2433 C CA . PHE A 1 325 ? -2.338 34.125 9.859 1 98.19 325 PHE A CA 1
ATOM 2434 C C . PHE A 1 325 ? -2.041 34.75 11.219 1 98.19 325 PHE A C 1
ATOM 2436 O O . PHE A 1 325 ? -1.901 34.031 12.219 1 98.19 325 PHE A O 1
ATOM 2443 N N . VAL A 1 326 ? -1.951 36.031 11.258 1 97.94 326 VAL A N 1
ATOM 2444 C CA . VAL A 1 326 ? -1.794 36.812 12.492 1 97.94 326 VAL A CA 1
ATOM 2445 C C . VAL A 1 326 ? -2.951 37.781 12.641 1 97.94 326 VAL A C 1
ATOM 2447 O O . VAL A 1 326 ? -2.895 38.906 12.125 1 97.94 326 VAL A O 1
ATOM 2450 N N . PRO A 1 327 ? -3.959 37.312 13.383 1 95.69 327 PRO A N 1
ATOM 2451 C CA . PRO A 1 327 ? -5.117 38.219 13.555 1 95.69 327 PRO A CA 1
ATOM 2452 C C . PRO A 1 327 ? -4.773 39.5 14.305 1 95.69 327 PRO A C 1
ATOM 2454 O O . PRO A 1 327 ? -3.863 39.5 15.133 1 95.69 327 PRO A O 1
ATOM 2457 N N . ALA A 1 328 ? -5.523 40.594 13.922 1 85.94 328 ALA A N 1
ATOM 2458 C CA . ALA A 1 328 ? -5.332 41.844 14.609 1 85.94 328 ALA A CA 1
ATOM 2459 C C . ALA A 1 328 ? -5.66 41.719 16.094 1 85.94 328 ALA A C 1
ATOM 2461 O O . ALA A 1 328 ? -6.57 41 16.484 1 85.94 328 ALA A O 1
ATOM 2462 N N . GLN A 1 329 ? -4.805 42.156 16.859 1 76.62 329 GLN A N 1
ATOM 2463 C CA . GLN A 1 329 ? -5 42.062 18.312 1 76.62 329 GLN A CA 1
ATOM 2464 C C . GLN A 1 329 ? -5.863 43.219 18.812 1 76.62 329 GLN A C 1
ATOM 2466 O O . GLN A 1 329 ? -5.422 44.375 18.828 1 76.62 329 GLN A O 1
ATOM 2471 N N . GLY A 1 330 ? -7.062 43.406 18.234 1 58.81 330 GLY A N 1
ATOM 2472 C CA . GLY A 1 330 ? -7.895 44.469 18.766 1 58.81 330 GLY A CA 1
ATOM 2473 C C . GLY A 1 330 ? -8.07 44.406 20.266 1 58.81 330 GLY A C 1
ATOM 2474 O O . GLY A 1 330 ? -7.609 43.469 20.906 1 58.81 330 GLY A O 1
ATOM 2475 N N . GLN A 1 331 ? -8.578 45.469 20.953 1 47.44 331 GLN A N 1
ATOM 2476 C CA . GLN A 1 331 ? -8.859 45.625 22.375 1 47.44 331 GLN A CA 1
ATOM 2477 C C . GLN A 1 331 ? -9.703 44.469 22.891 1 47.44 331 GLN A C 1
ATOM 2479 O O . GLN A 1 331 ? -10.594 43.969 22.188 1 47.44 331 GLN A O 1
ATOM 2484 N N . ALA A 1 332 ? -9.188 43.531 23.859 1 50.19 332 ALA A N 1
ATOM 2485 C CA . ALA A 1 332 ? -9.922 42.5 24.562 1 50.19 332 ALA A CA 1
ATOM 2486 C C . ALA A 1 332 ? -11.406 42.844 24.672 1 50.19 332 ALA A C 1
ATOM 2488 O O . ALA A 1 332 ? -11.766 44 24.938 1 50.19 332 ALA A O 1
ATOM 2489 N N . PRO A 1 333 ? -12.305 42.062 24.047 1 45.44 333 PRO A N 1
ATOM 2490 C CA . PRO A 1 333 ? -13.68 42.406 24.406 1 45.44 333 PRO A CA 1
ATOM 2491 C C . PRO A 1 333 ? -13.82 42.781 25.891 1 45.44 333 PRO A C 1
ATOM 2493 O O . PRO A 1 333 ? -13.133 42.219 26.734 1 45.44 333 PRO A O 1
ATOM 2496 N N . GLY A 1 334 ? -13.992 44 26.203 1 38.12 334 GLY A N 1
ATOM 2497 C CA . GLY A 1 334 ? -14.281 44.406 27.562 1 38.12 334 GLY A CA 1
ATOM 2498 C C . GLY A 1 334 ? -14.961 43.312 28.375 1 38.12 334 GLY A C 1
ATOM 2499 O O . GLY A 1 334 ? -15.539 42.375 27.797 1 38.12 334 GLY A O 1
ATOM 2500 N N . GLU A 1 335 ? -14.602 43.125 29.766 1 37.75 335 GLU A N 1
ATOM 2501 C CA . GLU A 1 335 ? -15.094 42.344 30.891 1 37.75 335 GLU A CA 1
ATOM 2502 C C . GLU A 1 335 ? -16.578 42.062 30.75 1 37.75 335 GLU A C 1
ATOM 2504 O O . GLU A 1 335 ? -17.234 41.656 31.703 1 37.75 335 GLU A O 1
ATOM 2509 N N . SER A 1 336 ? -17.297 42.375 29.703 1 33.94 336 SER A N 1
ATOM 2510 C CA . SER A 1 336 ? -18.672 41.969 29.953 1 33.94 336 SER A CA 1
ATOM 2511 C C . SER A 1 336 ? -18.812 40.469 29.922 1 33.94 336 SER A C 1
ATOM 2513 O O . SER A 1 336 ? -19.922 39.938 29.797 1 33.94 336 SER A O 1
ATOM 2515 N N . LEU A 1 337 ? -17.734 39.656 29.688 1 34.47 337 LEU A N 1
ATOM 2516 C CA . LEU A 1 337 ? -18.078 38.25 29.859 1 34.47 337 LEU A CA 1
ATOM 2517 C C . LEU A 1 337 ? -18.094 37.844 31.344 1 34.47 337 LEU A C 1
ATOM 2519 O O . LEU A 1 337 ? -17.234 38.281 32.094 1 34.47 337 LEU A O 1
ATOM 2523 N N . MET B 1 1 ? 15.211 -36.188 -24.281 1 94.88 1 MET B N 1
ATOM 2524 C CA . MET B 1 1 ? 13.836 -35.906 -23.875 1 94.88 1 MET B CA 1
ATOM 2525 C C . MET B 1 1 ? 13.32 -34.625 -24.562 1 94.88 1 MET B C 1
ATOM 2527 O O . MET B 1 1 ? 14.109 -33.812 -25.016 1 94.88 1 MET B O 1
ATOM 2531 N N . ARG B 1 2 ? 12.023 -34.562 -24.688 1 96.69 2 ARG B N 1
ATOM 2532 C CA . ARG B 1 2 ? 11.414 -33.312 -25.156 1 96.69 2 ARG B CA 1
ATOM 2533 C C . ARG B 1 2 ? 11.195 -32.344 -24 1 96.69 2 ARG B C 1
ATOM 2535 O O . ARG B 1 2 ? 10.781 -32.75 -22.922 1 96.69 2 ARG B O 1
ATOM 2542 N N . ALA B 1 3 ? 11.531 -31.094 -24.25 1 97.81 3 ALA B N 1
ATOM 2543 C CA . ALA B 1 3 ? 11.328 -30.031 -23.25 1 97.81 3 ALA B CA 1
ATOM 2544 C C . ALA B 1 3 ? 10.969 -28.703 -23.922 1 97.81 3 ALA B C 1
ATOM 2546 O O . ALA B 1 3 ? 11.359 -28.453 -25.078 1 97.81 3 ALA B O 1
ATOM 2547 N N . LEU B 1 4 ? 10.133 -27.953 -23.312 1 97.88 4 LEU B N 1
ATOM 2548 C CA . LEU B 1 4 ? 9.891 -26.578 -23.734 1 97.88 4 LEU B CA 1
ATOM 2549 C C . LEU B 1 4 ? 11.008 -25.656 -23.266 1 97.88 4 LEU B C 1
ATOM 2551 O O . LEU B 1 4 ? 11.211 -25.484 -22.062 1 97.88 4 LEU B O 1
ATOM 2555 N N . VAL B 1 5 ? 11.664 -25.062 -24.188 1 98.25 5 VAL B N 1
ATOM 2556 C CA . VAL B 1 5 ? 12.836 -24.266 -23.859 1 98.25 5 VAL B CA 1
ATOM 2557 C C . VAL B 1 5 ? 12.555 -22.797 -24.172 1 98.25 5 VAL B C 1
ATOM 2559 O O . VAL B 1 5 ? 12.141 -22.453 -25.297 1 98.25 5 VAL B O 1
ATOM 2562 N N . LEU B 1 6 ? 12.688 -21.969 -23.172 1 98 6 LEU B N 1
ATOM 2563 C CA . LEU B 1 6 ? 12.57 -20.516 -23.312 1 98 6 LEU B CA 1
ATOM 2564 C C . LEU B 1 6 ? 13.898 -19.891 -23.734 1 98 6 LEU B C 1
ATOM 2566 O O . LEU B 1 6 ? 14.914 -20.094 -23.062 1 98 6 LEU B O 1
ATOM 2570 N N . THR B 1 7 ? 13.875 -19.109 -24.781 1 97.5 7 THR B N 1
ATOM 2571 C CA . THR B 1 7 ? 15.125 -18.578 -25.297 1 97.5 7 THR B CA 1
ATOM 2572 C C . THR B 1 7 ? 15.18 -17.062 -25.141 1 97.5 7 THR B C 1
ATOM 2574 O O . THR B 1 7 ? 16.25 -16.453 -25.281 1 97.5 7 THR B O 1
ATOM 2577 N N . ALA B 1 8 ? 14.094 -16.469 -24.875 1 96.88 8 ALA B N 1
ATOM 2578 C CA . ALA B 1 8 ? 14.023 -15.039 -24.609 1 96.88 8 ALA B CA 1
ATOM 2579 C C . ALA B 1 8 ? 12.852 -14.703 -23.688 1 96.88 8 ALA B C 1
ATOM 2581 O O . ALA B 1 8 ? 11.773 -15.297 -23.812 1 96.88 8 ALA B O 1
ATOM 2582 N N . TYR B 1 9 ? 13.078 -13.68 -22.844 1 95.38 9 TYR B N 1
ATOM 2583 C CA . TYR B 1 9 ? 12.016 -13.188 -21.969 1 95.38 9 TYR B CA 1
ATOM 2584 C C . TYR B 1 9 ? 11.195 -12.109 -22.672 1 95.38 9 TYR B C 1
ATOM 2586 O O . TYR B 1 9 ? 11.219 -10.945 -22.266 1 95.38 9 TYR B O 1
ATOM 2594 N N . ASP B 1 10 ? 10.469 -12.367 -23.641 1 89.88 10 ASP B N 1
ATOM 2595 C CA . ASP B 1 10 ? 9.758 -11.328 -24.375 1 89.88 10 ASP B CA 1
ATOM 2596 C C . ASP B 1 10 ? 8.273 -11.664 -24.5 1 89.88 10 ASP B C 1
ATOM 2598 O O . ASP B 1 10 ? 7.504 -10.898 -25.094 1 89.88 10 ASP B O 1
ATOM 2602 N N . GLY B 1 11 ? 7.883 -12.82 -24 1 84.5 11 GLY B N 1
ATOM 2603 C CA . GLY B 1 11 ? 6.477 -13.203 -23.984 1 84.5 11 GLY B CA 1
ATOM 2604 C C . GLY B 1 11 ? 5.977 -13.672 -25.344 1 84.5 11 GLY B C 1
ATOM 2605 O O . GLY B 1 11 ? 4.793 -13.961 -25.5 1 84.5 11 GLY B O 1
ATOM 2606 N N . ARG B 1 12 ? 6.926 -13.875 -26.406 1 86.25 12 ARG B N 1
ATOM 2607 C CA . ARG B 1 12 ? 6.531 -14.328 -27.734 1 86.25 12 ARG B CA 1
ATOM 2608 C C . ARG B 1 12 ? 6.492 -15.852 -27.797 1 86.25 12 ARG B C 1
ATOM 2610 O O . ARG B 1 12 ? 7.336 -16.531 -27.203 1 86.25 12 ARG B O 1
ATOM 2617 N N . PRO B 1 13 ? 5.426 -16.328 -28.391 1 84.75 13 PRO B N 1
ATOM 2618 C CA . PRO B 1 13 ? 5.336 -17.797 -28.516 1 84.75 13 PRO B CA 1
ATOM 2619 C C . PRO B 1 13 ? 6.59 -18.406 -29.109 1 84.75 13 PRO B C 1
ATOM 2621 O O . PRO B 1 13 ? 6.969 -19.531 -28.75 1 84.75 13 PRO B O 1
ATOM 2624 N N . GLU B 1 14 ? 7.199 -17.719 -30.016 1 89.75 14 GLU B N 1
ATOM 2625 C CA . GLU B 1 14 ? 8.367 -18.234 -30.734 1 89.75 14 GLU B CA 1
ATOM 2626 C C . GLU B 1 14 ? 9.547 -18.422 -29.781 1 89.75 14 GLU B C 1
ATOM 2628 O O . GLU B 1 14 ? 10.484 -19.172 -30.094 1 89.75 14 GLU B O 1
ATOM 2633 N N . SER B 1 15 ? 9.516 -17.734 -28.688 1 94.88 15 SER B N 1
ATOM 2634 C CA . SER B 1 15 ? 10.617 -17.812 -27.734 1 94.88 15 SER B CA 1
ATOM 2635 C C . SER B 1 15 ? 10.477 -19.047 -26.828 1 94.88 15 SER B C 1
ATOM 2637 O O . SER B 1 15 ? 11.352 -19.312 -26.016 1 94.88 15 SER B O 1
ATOM 2639 N N . LEU B 1 16 ? 9.406 -19.766 -26.891 1 95.31 16 LEU B N 1
ATOM 2640 C CA . LEU B 1 16 ? 9.172 -21.031 -26.203 1 95.31 16 LEU B CA 1
ATOM 2641 C C . LEU B 1 16 ? 8.977 -22.172 -27.203 1 95.31 16 LEU B C 1
ATOM 2643 O O . LEU B 1 16 ? 7.934 -22.281 -27.844 1 95.31 16 LEU B O 1
ATOM 2647 N N . ARG B 1 17 ? 9.992 -23.016 -27.281 1 94.81 17 ARG B N 1
ATOM 2648 C CA . ARG B 1 17 ? 9.969 -24.047 -28.312 1 94.81 17 ARG B CA 1
ATOM 2649 C C . ARG B 1 17 ? 10.352 -25.406 -27.734 1 94.81 17 ARG B C 1
ATOM 2651 O O . ARG B 1 17 ? 11.125 -25.484 -26.781 1 94.81 17 ARG B O 1
ATOM 2658 N N . VAL B 1 18 ? 9.836 -26.422 -28.375 1 96.38 18 VAL B N 1
ATOM 2659 C CA . VAL B 1 18 ? 10.195 -27.781 -27.969 1 96.38 18 VAL B CA 1
ATOM 2660 C C . VAL B 1 18 ? 11.578 -28.141 -28.516 1 96.38 18 VAL B C 1
ATOM 2662 O O . VAL B 1 18 ? 11.852 -27.922 -29.703 1 96.38 18 VAL B O 1
ATOM 2665 N N . GLU B 1 19 ? 12.352 -28.578 -27.672 1 96.56 19 GLU B N 1
ATOM 2666 C CA . GLU B 1 19 ? 13.68 -29.047 -28.047 1 96.56 19 GLU B CA 1
ATOM 2667 C C . GLU B 1 19 ? 13.961 -30.422 -27.453 1 96.56 19 GLU B C 1
ATOM 2669 O O . GLU B 1 19 ? 13.32 -30.828 -26.469 1 96.56 19 GLU B O 1
ATOM 2674 N N . SER B 1 20 ? 14.875 -31.141 -28.172 1 95.75 20 SER B N 1
ATOM 2675 C CA . SER B 1 20 ? 15.414 -32.375 -27.594 1 95.75 20 SER B CA 1
ATOM 2676 C C . SER B 1 20 ? 16.594 -32.062 -26.672 1 95.75 20 SER B C 1
ATOM 2678 O O . SER B 1 20 ? 17.547 -31.406 -27.078 1 95.75 20 SER B O 1
ATOM 2680 N N . ARG B 1 21 ? 16.422 -32.5 -25.453 1 95.19 21 ARG B N 1
ATOM 2681 C CA . ARG B 1 21 ? 17.469 -32.344 -24.438 1 95.19 21 ARG B CA 1
ATOM 2682 C C . ARG B 1 21 ? 17.828 -33.656 -23.781 1 95.19 21 ARG B C 1
ATOM 2684 O O . ARG B 1 21 ? 17.031 -34.594 -23.812 1 95.19 21 ARG B O 1
ATOM 2691 N N . PRO B 1 22 ? 19.094 -33.719 -23.297 1 95.44 22 PRO B N 1
ATOM 2692 C CA . PRO B 1 22 ? 19.406 -34.906 -22.516 1 95.44 22 PRO B CA 1
ATOM 2693 C C . PRO B 1 22 ? 18.516 -35.031 -21.281 1 95.44 22 PRO B C 1
ATOM 2695 O O . PRO B 1 22 ? 18.141 -34.031 -20.656 1 95.44 22 PRO B O 1
ATOM 2698 N N . VAL B 1 23 ? 18.109 -36.25 -21 1 96.75 23 VAL B N 1
ATOM 2699 C CA . VAL B 1 23 ? 17.422 -36.5 -19.734 1 96.75 23 VAL B CA 1
ATOM 2700 C C . VAL B 1 23 ? 18.344 -36.125 -18.578 1 96.75 23 VAL B C 1
ATOM 2702 O O . VAL B 1 23 ? 19.484 -36.562 -18.516 1 96.75 23 VAL B O 1
ATOM 2705 N N . PRO B 1 24 ? 17.891 -35.312 -17.656 1 96.19 24 PRO B N 1
ATOM 2706 C CA . PRO B 1 24 ? 18.75 -34.906 -16.547 1 96.19 24 PRO B CA 1
ATOM 2707 C C . PRO B 1 24 ? 19.094 -36.094 -15.633 1 96.19 24 PRO B C 1
ATOM 2709 O O . PRO B 1 24 ? 18.266 -37 -15.453 1 96.19 24 PRO B O 1
ATOM 2712 N N . ARG B 1 25 ? 20.281 -36.062 -15.172 1 95.62 25 ARG B N 1
ATOM 2713 C CA . ARG B 1 25 ? 20.672 -37 -14.125 1 95.62 25 ARG B CA 1
ATOM 2714 C C . ARG B 1 25 ? 20.516 -36.375 -12.742 1 95.62 25 ARG B C 1
ATOM 2716 O O . ARG B 1 25 ? 21.156 -35.375 -12.43 1 95.62 25 ARG B O 1
ATOM 2723 N N . PRO B 1 26 ? 19.672 -37 -11.953 1 96.31 26 PRO B N 1
ATOM 2724 C CA . PRO B 1 26 ? 19.5 -36.406 -10.625 1 96.31 26 PRO B CA 1
ATOM 2725 C C . PRO B 1 26 ? 20.766 -36.531 -9.773 1 96.31 26 PRO B C 1
ATOM 2727 O O . PRO B 1 26 ? 21.422 -37.562 -9.766 1 96.31 26 PRO B O 1
ATOM 2730 N N . THR B 1 27 ? 21.156 -35.406 -9.141 1 95.06 27 THR B N 1
ATOM 2731 C CA . THR B 1 27 ? 22.266 -35.406 -8.203 1 95.06 27 THR B CA 1
ATOM 2732 C C . THR B 1 27 ? 21.797 -35.812 -6.809 1 95.06 27 THR B C 1
ATOM 2734 O O . THR B 1 27 ? 20.625 -36.125 -6.609 1 95.06 27 THR B O 1
ATOM 2737 N N . THR B 1 28 ? 22.812 -35.844 -5.883 1 94.12 28 THR B N 1
ATOM 2738 C CA . THR B 1 28 ? 22.453 -36.156 -4.508 1 94.12 28 THR B CA 1
ATOM 2739 C C . THR B 1 28 ? 21.391 -35.188 -3.971 1 94.12 28 THR B C 1
ATOM 2741 O O . THR B 1 28 ? 21.562 -33.969 -4.074 1 94.12 28 THR B O 1
ATOM 2744 N N . GLY B 1 29 ? 20.297 -35.719 -3.516 1 94.25 29 GLY B N 1
ATOM 2745 C CA . GLY B 1 29 ? 19.219 -34.906 -2.973 1 94.25 29 GLY B CA 1
ATOM 2746 C C . GLY B 1 29 ? 18.109 -34.625 -3.98 1 94.25 29 GLY B C 1
ATOM 2747 O O . GLY B 1 29 ? 17.141 -33.938 -3.666 1 94.25 29 GLY B O 1
ATOM 2748 N N . GLN B 1 30 ? 18.312 -35.188 -5.168 1 96.69 30 GLN B N 1
ATOM 2749 C CA . GLN B 1 30 ? 17.312 -34.969 -6.219 1 96.69 30 GLN B CA 1
ATOM 2750 C C . GLN B 1 30 ? 16.703 -36.281 -6.676 1 96.69 30 GLN B C 1
ATOM 2752 O O . GLN B 1 30 ? 17.281 -37.344 -6.438 1 96.69 30 GLN B O 1
ATOM 2757 N N . VAL B 1 31 ? 15.594 -36.188 -7.258 1 97.44 31 VAL B N 1
ATOM 2758 C CA . VAL B 1 31 ? 14.961 -37.312 -7.941 1 97.44 31 VAL B CA 1
ATOM 2759 C C . VAL B 1 31 ? 14.625 -36.906 -9.383 1 97.44 31 VAL B C 1
ATOM 2761 O O . VAL B 1 31 ? 14.531 -35.719 -9.695 1 97.44 31 VAL B O 1
ATOM 2764 N N . LEU B 1 32 ? 14.578 -37.906 -10.18 1 97.62 32 LEU B N 1
ATOM 2765 C CA . LEU B 1 32 ? 14.117 -37.719 -11.547 1 97.62 32 LEU B CA 1
ATOM 2766 C C . LEU B 1 32 ? 12.633 -38.031 -11.68 1 97.62 32 LEU B C 1
ATOM 2768 O O . LEU B 1 32 ? 12.203 -39.156 -11.352 1 97.62 32 LEU B O 1
ATOM 2772 N N . VAL B 1 33 ? 11.898 -37.094 -12.109 1 97.94 33 VAL B N 1
ATOM 2773 C CA . VAL B 1 33 ? 10.453 -37.281 -12.242 1 97.94 33 VAL B CA 1
ATOM 2774 C C . VAL B 1 33 ? 10.086 -37.375 -13.719 1 97.94 33 VAL B C 1
ATOM 2776 O O . VAL B 1 33 ? 10.477 -36.531 -14.523 1 97.94 33 VAL B O 1
ATOM 2779 N N . ARG B 1 34 ? 9.438 -38.438 -14.086 1 98.38 34 ARG B N 1
ATOM 2780 C CA . ARG B 1 34 ? 8.734 -38.5 -15.359 1 98.38 34 ARG B CA 1
ATOM 2781 C C . ARG B 1 34 ? 7.418 -37.719 -15.289 1 98.38 34 ARG B C 1
ATOM 2783 O O . ARG B 1 34 ? 6.465 -38.188 -14.656 1 98.38 34 ARG B O 1
ATOM 2790 N N . VAL B 1 35 ? 7.348 -36.625 -15.969 1 98.5 35 VAL B N 1
ATOM 2791 C CA . VAL B 1 35 ? 6.25 -35.688 -15.781 1 98.5 35 VAL B CA 1
ATOM 2792 C C . VAL B 1 35 ? 4.98 -36.25 -16.422 1 98.5 35 VAL B C 1
ATOM 2794 O O . VAL B 1 35 ? 5.008 -36.719 -17.562 1 98.5 35 VAL B O 1
ATOM 2797 N N . ALA B 1 36 ? 3.949 -36.219 -15.656 1 98.38 36 ALA B N 1
ATOM 2798 C CA . ALA B 1 36 ? 2.643 -36.656 -16.156 1 98.38 36 ALA B CA 1
ATOM 2799 C C . ALA B 1 36 ? 1.817 -35.469 -16.625 1 98.38 36 ALA B C 1
ATOM 2801 O O . ALA B 1 36 ? 1.15 -35.531 -17.656 1 98.38 36 ALA B O 1
ATOM 2802 N N . ALA B 1 37 ? 1.817 -34.438 -15.906 1 98.44 37 ALA B N 1
ATOM 2803 C CA . ALA B 1 37 ? 1.08 -33.219 -16.219 1 98.44 37 ALA B CA 1
ATOM 2804 C C . ALA B 1 37 ? 1.746 -31.984 -15.57 1 98.44 37 ALA B C 1
ATOM 2806 O O . ALA B 1 37 ? 2.311 -32.094 -14.477 1 98.44 37 ALA B O 1
ATOM 2807 N N . ALA B 1 38 ? 1.759 -30.906 -16.219 1 98.56 38 ALA B N 1
ATOM 2808 C CA . ALA B 1 38 ? 2.279 -29.641 -15.719 1 98.56 38 ALA B CA 1
ATOM 2809 C C . ALA B 1 38 ? 1.371 -28.484 -16.125 1 98.56 38 ALA B C 1
ATOM 2811 O O . ALA B 1 38 ? 1.166 -28.219 -17.312 1 98.56 38 ALA B O 1
ATOM 2812 N N . PRO B 1 39 ? 0.855 -27.781 -15.148 1 98.19 39 PRO B N 1
ATOM 2813 C CA . PRO B 1 39 ? -0.088 -26.703 -15.469 1 98.19 39 PRO B CA 1
ATOM 2814 C C . PRO B 1 39 ? 0.609 -25.422 -15.914 1 98.19 39 PRO B C 1
ATOM 2816 O O . PRO B 1 39 ? 1.826 -25.281 -15.766 1 98.19 39 PRO B O 1
ATOM 2819 N N . ILE B 1 40 ? -0.153 -24.547 -16.516 1 97 40 ILE B N 1
ATOM 2820 C CA . ILE B 1 40 ? 0.252 -23.156 -16.781 1 97 40 ILE B CA 1
ATOM 2821 C C . ILE B 1 40 ? -0.427 -22.234 -15.773 1 97 40 ILE B C 1
ATOM 2823 O O . ILE B 1 40 ? -1.647 -22.062 -15.805 1 97 40 ILE B O 1
ATOM 2827 N N . ASN B 1 41 ? 0.316 -21.703 -14.852 1 96.62 41 ASN B N 1
ATOM 2828 C CA . ASN B 1 41 ? -0.17 -20.703 -13.898 1 96.62 41 ASN B CA 1
ATOM 2829 C C . ASN B 1 41 ? 0.109 -19.281 -14.383 1 96.62 41 ASN B C 1
ATOM 2831 O O . ASN B 1 41 ? 1.007 -19.062 -15.195 1 96.62 41 ASN B O 1
ATOM 2835 N N . PRO B 1 42 ? -0.683 -18.312 -13.805 1 95.31 42 PRO B N 1
ATOM 2836 C CA . PRO B 1 42 ? -0.319 -16.922 -14.086 1 95.31 42 PRO B CA 1
ATOM 2837 C C . PRO B 1 42 ? 1.146 -16.625 -13.781 1 95.31 42 PRO B C 1
ATOM 2839 O O . PRO B 1 42 ? 1.791 -15.867 -14.516 1 95.31 42 PRO B O 1
ATOM 2842 N N . ALA B 1 43 ? 1.681 -17.234 -12.766 1 95.25 43 ALA B N 1
ATOM 2843 C CA . ALA B 1 43 ? 3.086 -17.047 -12.414 1 95.25 43 ALA B CA 1
ATOM 2844 C C . ALA B 1 43 ? 4 -17.562 -13.523 1 95.25 43 ALA B C 1
ATOM 2846 O O . ALA B 1 43 ? 5.074 -17 -13.766 1 95.25 43 ALA B O 1
ATOM 2847 N N . ASP B 1 44 ? 3.637 -18.625 -14.195 1 95.75 44 ASP B N 1
ATOM 2848 C CA . ASP B 1 44 ? 4.402 -19.141 -15.328 1 95.75 44 ASP B CA 1
ATOM 2849 C C . ASP B 1 44 ? 4.422 -18.125 -16.469 1 95.75 44 ASP B C 1
ATOM 2851 O O . ASP B 1 44 ? 5.457 -17.938 -17.125 1 95.75 44 ASP B O 1
ATOM 2855 N N . LEU B 1 45 ? 3.256 -17.594 -16.719 1 94.56 45 LEU B N 1
ATOM 2856 C CA . LEU B 1 45 ? 3.146 -16.609 -17.781 1 94.56 45 LEU B CA 1
ATOM 2857 C C . LEU B 1 45 ? 4.012 -15.391 -17.484 1 94.56 45 LEU B C 1
ATOM 2859 O O . LEU B 1 45 ? 4.684 -14.867 -18.375 1 94.56 45 LEU B O 1
ATOM 2863 N N . MET B 1 46 ? 4 -14.969 -16.203 1 94.44 46 MET B N 1
ATOM 2864 C CA . MET B 1 46 ? 4.871 -13.875 -15.781 1 94.44 46 MET B CA 1
ATOM 2865 C C . MET B 1 46 ? 6.336 -14.234 -15.984 1 94.44 46 MET B C 1
ATOM 2867 O O . MET B 1 46 ? 7.129 -13.398 -16.422 1 94.44 46 MET B O 1
ATOM 2871 N N . PHE B 1 47 ? 6.684 -15.422 -15.711 1 95.06 47 PHE B N 1
ATOM 2872 C CA . PHE B 1 47 ? 8.062 -15.883 -15.844 1 95.06 47 PHE B CA 1
ATOM 2873 C C . PHE B 1 47 ? 8.516 -15.82 -17.297 1 95.06 47 PHE B C 1
ATOM 2875 O O . PHE B 1 47 ? 9.578 -15.273 -17.609 1 95.06 47 PHE B O 1
ATOM 2882 N N . VAL B 1 48 ? 7.711 -16.328 -18.188 1 95.25 48 VAL B N 1
ATOM 2883 C CA . VAL B 1 48 ? 8.078 -16.391 -19.594 1 95.25 48 VAL B CA 1
ATOM 2884 C C . VAL B 1 48 ? 8.227 -14.984 -20.156 1 95.25 48 VAL B C 1
ATOM 2886 O O . VAL B 1 48 ? 9 -14.766 -21.094 1 95.25 48 VAL B O 1
ATOM 2889 N N . ARG B 1 49 ? 7.562 -14.055 -19.531 1 93.31 49 ARG B N 1
ATOM 2890 C CA . ARG B 1 49 ? 7.637 -12.664 -19.969 1 93.31 49 ARG B CA 1
ATOM 2891 C C . ARG B 1 49 ? 8.781 -11.93 -19.281 1 93.31 49 ARG B C 1
ATOM 2893 O O . ARG B 1 49 ? 9.047 -10.766 -19.578 1 93.31 49 ARG B O 1
ATOM 2900 N N . GLY B 1 50 ? 9.414 -12.539 -18.375 1 93.31 50 GLY B N 1
ATOM 2901 C CA . GLY B 1 50 ? 10.5 -11.906 -17.641 1 93.31 50 GLY B CA 1
ATOM 2902 C C . GLY B 1 50 ? 10.008 -10.977 -16.531 1 93.31 50 GLY B C 1
ATOM 2903 O O . GLY B 1 50 ? 10.734 -10.078 -16.109 1 93.31 50 GLY B O 1
ATOM 2904 N N . GLN B 1 51 ? 8.789 -11.18 -16.078 1 91.31 51 GLN B N 1
ATOM 2905 C CA . GLN B 1 51 ? 8.164 -10.281 -15.117 1 91.31 51 GLN B CA 1
ATOM 2906 C C . GLN B 1 51 ? 8.008 -10.961 -13.758 1 91.31 51 GLN B C 1
ATOM 2908 O O . GLN B 1 51 ? 7.41 -10.391 -12.836 1 91.31 51 GLN B O 1
ATOM 2913 N N . TYR B 1 52 ? 8.484 -12.172 -13.656 1 92.88 52 TYR B N 1
ATOM 2914 C CA . TYR B 1 52 ? 8.414 -12.906 -12.398 1 92.88 52 TYR B CA 1
ATOM 2915 C C . TYR B 1 52 ? 9.57 -12.531 -11.477 1 92.88 52 TYR B C 1
ATOM 2917 O O . TYR B 1 52 ? 10.523 -11.875 -11.906 1 92.88 52 TYR B O 1
ATOM 2925 N N . GLY B 1 53 ? 9.477 -12.75 -10.219 1 89.56 53 GLY B N 1
ATOM 2926 C CA . GLY B 1 53 ? 10.438 -12.352 -9.203 1 89.56 53 GLY B CA 1
ATOM 2927 C C . GLY B 1 53 ? 11.789 -13.031 -9.352 1 89.56 53 GLY B C 1
ATOM 2928 O O . GLY B 1 53 ? 12.766 -12.609 -8.734 1 89.56 53 GLY B O 1
ATOM 2929 N N . ILE B 1 54 ? 11.859 -14.086 -10.141 1 88.38 54 ILE B N 1
ATOM 2930 C CA . ILE B 1 54 ? 13.102 -14.805 -10.391 1 88.38 54 ILE B CA 1
ATOM 2931 C C . ILE B 1 54 ? 13.391 -14.828 -11.891 1 88.38 54 ILE B C 1
ATOM 2933 O O . ILE B 1 54 ? 12.5 -15.094 -12.703 1 88.38 54 ILE B O 1
ATOM 2937 N N . ARG B 1 55 ? 14.617 -14.43 -12.227 1 90.88 55 ARG B N 1
ATOM 2938 C CA . ARG B 1 55 ? 15.094 -14.586 -13.602 1 90.88 55 ARG B CA 1
ATOM 2939 C C . ARG B 1 55 ? 16.203 -15.625 -13.688 1 90.88 55 ARG B C 1
ATOM 2941 O O . ARG B 1 55 ? 17.156 -15.586 -12.906 1 90.88 55 ARG B O 1
ATOM 2948 N N . LYS B 1 56 ? 16.016 -16.578 -14.57 1 95.75 56 LYS B N 1
ATOM 2949 C CA . LYS B 1 56 ? 16.984 -17.641 -14.766 1 95.75 56 LYS B CA 1
ATOM 2950 C C . LYS B 1 56 ? 17.781 -17.438 -16.047 1 95.75 56 LYS B C 1
ATOM 2952 O O . LYS B 1 56 ? 17.297 -16.828 -17 1 95.75 56 LYS B O 1
ATOM 2957 N N . PRO B 1 57 ? 19 -17.891 -16 1 96.69 57 PRO B N 1
ATOM 2958 C CA . PRO B 1 57 ? 19.781 -17.812 -17.25 1 96.69 57 PRO B CA 1
ATOM 2959 C C . PRO B 1 57 ? 19.109 -18.562 -18.406 1 96.69 57 PRO B C 1
ATOM 2961 O O . PRO B 1 57 ? 18.578 -19.656 -18.219 1 96.69 57 PRO B O 1
ATOM 2964 N N . LEU B 1 58 ? 19.172 -18 -19.562 1 96.44 58 LEU B N 1
ATOM 2965 C CA . LEU B 1 58 ? 18.609 -18.594 -20.766 1 96.44 58 LEU B CA 1
ATOM 2966 C C . LEU B 1 58 ? 19.672 -19.375 -21.531 1 96.44 58 LEU B C 1
ATOM 2968 O O . LEU B 1 58 ? 20.859 -19.047 -21.469 1 96.44 58 LEU B O 1
ATOM 2972 N N . PRO B 1 59 ? 19.312 -20.375 -22.344 1 97.31 59 PRO B N 1
ATOM 2973 C CA . PRO B 1 59 ? 17.969 -20.938 -22.438 1 97.31 59 PRO B CA 1
ATOM 2974 C C . PRO B 1 59 ? 17.594 -21.766 -21.203 1 97.31 59 PRO B C 1
ATOM 2976 O O . PRO B 1 59 ? 18.469 -22.328 -20.547 1 97.31 59 PRO B O 1
ATOM 2979 N N . VAL B 1 60 ? 16.297 -21.812 -20.859 1 97.81 60 VAL B N 1
ATOM 2980 C CA . VAL B 1 60 ? 15.852 -22.516 -19.656 1 97.81 60 VAL B CA 1
ATOM 2981 C C . VAL B 1 60 ? 14.484 -23.141 -19.906 1 97.81 60 VAL B C 1
ATOM 2983 O O . VAL B 1 60 ? 13.703 -22.656 -20.719 1 97.81 60 VAL B O 1
ATOM 2986 N N . VAL B 1 61 ? 14.195 -24.25 -19.219 1 98.06 61 VAL B N 1
ATOM 2987 C CA . VAL B 1 61 ? 12.867 -24.859 -19.25 1 98.06 61 VAL B CA 1
ATOM 2988 C C . VAL B 1 61 ? 11.992 -24.219 -18.172 1 98.06 61 VAL B C 1
ATOM 2990 O O . VAL B 1 61 ? 12.297 -24.297 -16.984 1 98.06 61 VAL B O 1
ATOM 2993 N N . PRO B 1 62 ? 10.836 -23.562 -18.578 1 97.62 62 PRO B N 1
ATOM 2994 C CA . PRO B 1 62 ? 9.906 -23 -17.594 1 97.62 62 PRO B CA 1
ATOM 2995 C C . PRO B 1 62 ? 9.023 -24.078 -16.953 1 97.62 62 PRO B C 1
ATOM 2997 O O . PRO B 1 62 ? 9.18 -25.266 -17.25 1 97.62 62 PRO B O 1
ATOM 3000 N N . GLY B 1 63 ? 8.086 -23.578 -16.141 1 97.81 63 GLY B N 1
ATOM 3001 C CA . GLY B 1 63 ? 7.156 -24.453 -15.438 1 97.81 63 GLY B CA 1
ATOM 3002 C C . GLY B 1 63 ? 7.414 -24.516 -13.945 1 97.81 63 GLY B C 1
ATOM 3003 O O . GLY B 1 63 ? 8.453 -25.016 -13.508 1 97.81 63 GLY B O 1
ATOM 3004 N N . LEU B 1 64 ? 6.402 -24.234 -13.164 1 97.31 64 LEU B N 1
ATOM 3005 C CA . LEU B 1 64 ? 6.629 -24.031 -11.734 1 97.31 64 LEU B CA 1
ATOM 3006 C C . LEU B 1 64 ? 6.238 -25.266 -10.938 1 97.31 64 LEU B C 1
ATOM 3008 O O . LEU B 1 64 ? 6.668 -25.438 -9.797 1 97.31 64 LEU B O 1
ATOM 3012 N N . GLU B 1 65 ? 5.332 -26.062 -11.5 1 98 65 GLU B N 1
ATOM 3013 C CA . GLU B 1 65 ? 4.898 -27.266 -10.781 1 98 65 GLU B CA 1
ATOM 3014 C C . GLU B 1 65 ? 4.445 -28.344 -11.75 1 98 65 GLU B C 1
ATOM 3016 O O . GLU B 1 65 ? 4.242 -28.094 -12.938 1 98 65 GLU B O 1
ATOM 3021 N N . ALA B 1 66 ? 4.363 -29.516 -11.242 1 98.56 66 ALA B N 1
ATOM 3022 C CA . ALA B 1 66 ? 3.967 -30.688 -12.039 1 98.56 66 ALA B CA 1
ATOM 3023 C C . ALA B 1 66 ? 3.637 -31.875 -11.141 1 98.56 66 ALA B C 1
ATOM 3025 O O . ALA B 1 66 ? 3.826 -31.812 -9.922 1 98.56 66 ALA B O 1
ATOM 3026 N N . SER B 1 67 ? 3.039 -32.844 -11.75 1 98.25 67 SER B N 1
ATOM 3027 C CA . SER B 1 67 ? 2.957 -34.188 -11.18 1 98.25 67 SER B CA 1
ATOM 3028 C C . SER B 1 67 ? 3.672 -35.188 -12.062 1 98.25 67 SER B C 1
ATOM 3030 O O . SER B 1 67 ? 3.979 -34.906 -13.227 1 98.25 67 SER B O 1
ATOM 3032 N N . GLY B 1 68 ? 3.951 -36.281 -11.492 1 98 68 GLY B N 1
ATOM 3033 C CA . GLY B 1 68 ? 4.586 -37.375 -12.234 1 98 68 GLY B CA 1
ATOM 3034 C C . GLY B 1 68 ? 5.004 -38.531 -11.352 1 98 68 GLY B C 1
ATOM 3035 O O . GLY B 1 68 ? 4.523 -38.656 -10.227 1 98 68 GLY B O 1
ATOM 3036 N N . THR B 1 69 ? 5.809 -39.375 -11.984 1 97.88 69 THR B N 1
ATOM 3037 C CA . THR B 1 69 ? 6.332 -40.531 -11.281 1 97.88 69 THR B CA 1
ATOM 3038 C C . THR B 1 69 ? 7.844 -40.438 -11.117 1 97.88 69 THR B C 1
ATOM 3040 O O . THR B 1 69 ? 8.555 -40.094 -12.062 1 97.88 69 THR B O 1
ATOM 3043 N N . VAL B 1 70 ? 8.273 -40.688 -9.883 1 97.94 70 VAL B N 1
ATOM 3044 C CA . VAL B 1 70 ? 9.711 -40.75 -9.672 1 97.94 70 VAL B CA 1
ATOM 3045 C C . VAL B 1 70 ? 10.289 -42 -10.32 1 97.94 70 VAL B C 1
ATOM 3047 O O . VAL B 1 70 ? 9.852 -43.125 -10.031 1 97.94 70 VAL B O 1
ATOM 3050 N N . VAL B 1 71 ? 11.336 -41.812 -11.211 1 97.56 71 VAL B N 1
ATOM 3051 C CA . VAL B 1 71 ? 11.836 -42.969 -11.953 1 97.56 71 VAL B CA 1
ATOM 3052 C C . VAL B 1 71 ? 13.289 -43.219 -11.57 1 97.56 71 VAL B C 1
ATOM 3054 O O . VAL B 1 71 ? 13.82 -44.312 -11.844 1 97.56 71 VAL B O 1
ATOM 3057 N N . ALA B 1 72 ? 13.953 -42.25 -10.992 1 97.25 72 ALA B N 1
ATOM 3058 C CA . ALA B 1 72 ? 15.328 -42.406 -10.547 1 97.25 72 ALA B CA 1
ATOM 3059 C C . ALA B 1 72 ? 15.656 -41.469 -9.398 1 97.25 72 ALA B C 1
ATOM 3061 O O . ALA B 1 72 ? 14.945 -40.5 -9.172 1 97.25 72 ALA B O 1
ATOM 3062 N N . SER B 1 73 ? 16.641 -41.844 -8.625 1 96.81 73 SER B N 1
ATOM 3063 C CA . SER B 1 73 ? 17.125 -41.031 -7.508 1 96.81 73 SER B CA 1
ATOM 3064 C C . SER B 1 73 ? 18.625 -40.812 -7.598 1 96.81 73 SER B C 1
ATOM 3066 O O . SER B 1 73 ? 19.375 -41.688 -8 1 96.81 73 SER B O 1
ATOM 3068 N N . GLY B 1 74 ? 19 -39.562 -7.219 1 94.62 74 GLY B N 1
ATOM 3069 C CA . GLY B 1 74 ? 20.422 -39.25 -7.195 1 94.62 74 GLY B CA 1
ATOM 3070 C C . GLY B 1 74 ? 21.125 -39.781 -5.949 1 94.62 74 GLY B C 1
ATOM 3071 O O . GLY B 1 74 ? 22.344 -39.688 -5.844 1 94.62 74 GLY B O 1
ATOM 3072 N N . GLY B 1 75 ? 20.391 -40.312 -5.031 1 91.81 75 GLY B N 1
ATOM 3073 C CA . GLY B 1 75 ? 20.938 -40.812 -3.775 1 91.81 75 GLY B CA 1
ATOM 3074 C C . GLY B 1 75 ? 19.984 -41.75 -3.062 1 91.81 75 GLY B C 1
ATOM 3075 O O . GLY B 1 75 ? 18.906 -42.062 -3.568 1 91.81 75 GLY B O 1
ATOM 3076 N N . VAL B 1 76 ? 20.453 -42.094 -1.863 1 90.25 76 VAL B N 1
ATOM 3077 C CA . VAL B 1 76 ? 19.75 -43.156 -1.112 1 90.25 76 VAL B CA 1
ATOM 3078 C C . VAL B 1 76 ? 18.438 -42.594 -0.573 1 90.25 76 VAL B C 1
ATOM 3080 O O . VAL B 1 76 ? 17.422 -43.312 -0.551 1 90.25 76 VAL B O 1
ATOM 3083 N N . ALA B 1 77 ? 18.438 -41.375 -0.259 1 88.44 77 ALA B N 1
ATOM 3084 C CA . ALA B 1 77 ? 17.281 -40.781 0.408 1 88.44 77 ALA B CA 1
ATOM 3085 C C . ALA B 1 77 ? 16.062 -40.781 -0.499 1 88.44 77 ALA B C 1
ATOM 3087 O O . ALA B 1 77 ? 14.938 -41 -0.031 1 88.44 77 ALA B O 1
ATOM 3088 N N . GLY B 1 78 ? 16.297 -40.656 -1.774 1 91.56 78 GLY B N 1
ATOM 3089 C CA . GLY B 1 78 ? 15.188 -40.531 -2.719 1 91.56 78 GLY B CA 1
ATOM 3090 C C . GLY B 1 78 ? 14.75 -41.875 -3.266 1 91.56 78 GLY B C 1
ATOM 3091 O O . GLY B 1 78 ? 13.742 -41.969 -3.969 1 91.56 78 GLY B O 1
ATOM 3092 N N . ARG B 1 79 ? 15.438 -42.938 -2.939 1 92.88 79 ARG B N 1
ATOM 3093 C CA . ARG B 1 79 ? 15.164 -44.25 -3.502 1 92.88 79 ARG B CA 1
ATOM 3094 C C . ARG B 1 79 ? 13.773 -44.719 -3.115 1 92.88 79 ARG B C 1
ATOM 3096 O O . ARG B 1 79 ? 13.109 -45.406 -3.889 1 92.88 79 ARG B O 1
ATOM 3103 N N . LEU B 1 80 ? 13.391 -44.281 -1.967 1 92.06 80 LEU B N 1
ATOM 3104 C CA . LEU B 1 80 ? 12.086 -44.719 -1.474 1 92.06 80 LEU B CA 1
ATOM 3105 C C . LEU B 1 80 ? 10.961 -44.125 -2.314 1 92.06 80 LEU B C 1
ATOM 3107 O O . LEU B 1 80 ? 9.828 -44.625 -2.281 1 92.06 80 LEU B O 1
ATOM 3111 N N . LEU B 1 81 ? 11.234 -43.094 -3.018 1 95.06 81 LEU B N 1
ATOM 3112 C CA . LEU B 1 81 ? 10.203 -42.406 -3.805 1 95.06 81 LEU B CA 1
ATOM 3113 C C . LEU B 1 81 ? 10.133 -43 -5.215 1 95.06 81 LEU B C 1
ATOM 3115 O O . LEU B 1 81 ? 9.188 -42.719 -5.957 1 95.06 81 LEU B O 1
ATOM 3119 N N . VAL B 1 82 ? 11.125 -43.781 -5.609 1 96.94 82 VAL B N 1
ATOM 3120 C CA . VAL B 1 82 ? 11.125 -44.312 -6.961 1 96.94 82 VAL B CA 1
ATOM 3121 C C . VAL B 1 82 ? 9.883 -45.188 -7.172 1 96.94 82 VAL B C 1
ATOM 3123 O O . VAL B 1 82 ? 9.57 -46.031 -6.348 1 96.94 82 VAL B O 1
ATOM 3126 N N . GLY B 1 83 ? 9.18 -44.906 -8.219 1 96.94 83 GLY B N 1
ATOM 3127 C CA . GLY B 1 83 ? 7.957 -45.625 -8.523 1 96.94 83 GLY B CA 1
ATOM 3128 C C . GLY B 1 83 ? 6.711 -44.938 -8.008 1 96.94 83 GLY B C 1
ATOM 3129 O O . GLY B 1 83 ? 5.594 -45.281 -8.406 1 96.94 83 GLY B O 1
ATOM 3130 N N . ARG B 1 84 ? 6.891 -43.938 -7.188 1 96.81 84 ARG B N 1
ATOM 3131 C CA . ARG B 1 84 ? 5.758 -43.25 -6.578 1 96.81 84 ARG B CA 1
ATOM 3132 C C . ARG B 1 84 ? 5.332 -42.062 -7.414 1 96.81 84 ARG B C 1
ATOM 3134 O O . ARG B 1 84 ? 6.168 -41.375 -8.016 1 96.81 84 ARG B O 1
ATOM 3141 N N . ARG B 1 85 ? 4.027 -41.812 -7.414 1 97.62 85 AR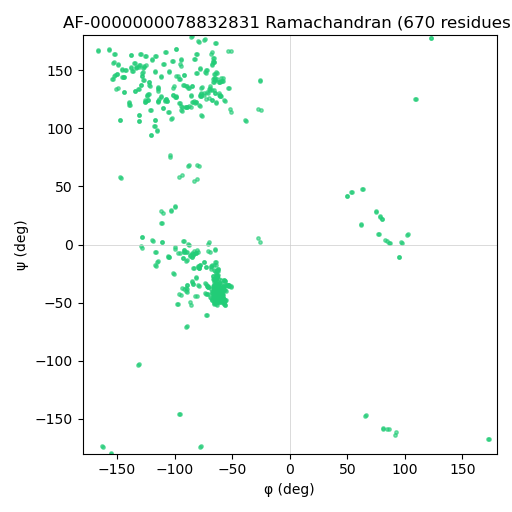G B N 1
ATOM 3142 C CA . ARG B 1 85 ? 3.498 -40.562 -7.973 1 97.62 85 ARG B CA 1
ATOM 3143 C C . ARG B 1 85 ? 3.721 -39.406 -7.02 1 97.62 85 ARG B C 1
ATOM 3145 O O . ARG B 1 85 ? 3.512 -39.531 -5.812 1 97.62 85 ARG B O 1
ATOM 3152 N N . VAL B 1 86 ? 4.184 -38.281 -7.582 1 97.75 86 VAL B N 1
ATOM 3153 C CA . VAL B 1 86 ? 4.48 -37.125 -6.73 1 97.75 86 VAL B CA 1
ATOM 3154 C C . VAL B 1 86 ? 3.949 -35.844 -7.375 1 97.75 86 VAL B C 1
ATOM 3156 O O . VAL B 1 86 ? 3.76 -35.781 -8.594 1 97.75 86 VAL B O 1
ATOM 3159 N N . ALA B 1 87 ? 3.578 -34.906 -6.582 1 97.25 87 ALA B N 1
ATOM 3160 C CA . ALA B 1 87 ? 3.516 -33.5 -6.961 1 97.25 87 ALA B CA 1
ATOM 3161 C C . ALA B 1 87 ? 4.844 -32.781 -6.68 1 97.25 87 ALA B C 1
ATOM 3163 O O . ALA B 1 87 ? 5.48 -33.062 -5.656 1 97.25 87 ALA B O 1
ATOM 3164 N N . CYS B 1 88 ? 5.285 -31.984 -7.59 1 96.38 88 CYS B N 1
ATOM 3165 C CA . CYS B 1 88 ? 6.574 -31.344 -7.363 1 96.38 88 CYS B CA 1
ATOM 3166 C C . CYS B 1 88 ? 6.523 -29.875 -7.777 1 96.38 88 CYS B C 1
ATOM 3168 O O . CYS B 1 88 ? 5.715 -29.484 -8.625 1 96.38 88 CYS B O 1
ATOM 3170 N N . VAL B 1 89 ? 7.344 -29.078 -7.152 1 95.12 89 VAL B N 1
ATOM 3171 C CA . VAL B 1 89 ? 7.59 -27.703 -7.539 1 95.12 89 VAL B CA 1
ATOM 3172 C C . VAL B 1 89 ? 9.008 -27.547 -8.07 1 95.12 89 VAL B C 1
ATOM 3174 O O . VAL B 1 89 ? 9.922 -28.25 -7.629 1 95.12 89 VAL B O 1
ATOM 3177 N N . ALA B 1 90 ? 9.156 -26.703 -9.047 1 93.81 90 ALA B N 1
ATOM 3178 C CA . ALA B 1 90 ? 10.438 -26.516 -9.719 1 93.81 90 ALA B CA 1
ATOM 3179 C C . ALA B 1 90 ? 11.477 -25.938 -8.758 1 93.81 90 ALA B C 1
ATOM 3181 O O . ALA B 1 90 ? 11.141 -25.156 -7.855 1 93.81 90 ALA B O 1
ATOM 3182 N N . PRO B 1 91 ? 12.727 -26.344 -8.969 1 87.94 91 PRO B N 1
ATOM 3183 C CA . PRO B 1 91 ? 13.789 -25.688 -8.203 1 87.94 91 PRO B CA 1
ATOM 3184 C C . PRO B 1 91 ? 13.953 -24.219 -8.555 1 87.94 91 PRO B C 1
ATOM 3186 O O . PRO B 1 91 ? 13.555 -23.797 -9.648 1 87.94 91 PRO B O 1
ATOM 3189 N N . GLY B 1 92 ? 14.547 -23.5 -7.57 1 87.31 92 GLY B N 1
ATOM 3190 C CA . GLY B 1 92 ? 14.789 -22.078 -7.793 1 87.31 92 GLY B CA 1
ATOM 3191 C C . GLY B 1 92 ? 15.789 -21.812 -8.898 1 87.31 92 GLY B C 1
ATOM 3192 O O . GLY B 1 92 ? 15.727 -20.766 -9.562 1 87.31 92 GLY B O 1
ATOM 3193 N N . GLU B 1 93 ? 16.656 -22.719 -9.023 1 90.19 93 GLU B N 1
ATOM 3194 C CA . GLU B 1 93 ? 17.672 -22.594 -10.07 1 90.19 93 GLU B CA 1
ATOM 3195 C C . GLU B 1 93 ? 17.547 -23.719 -11.094 1 90.19 93 GLU B C 1
ATOM 3197 O O . GLU B 1 93 ? 17.078 -24.812 -10.766 1 90.19 93 GLU B O 1
ATOM 3202 N N . GLY B 1 94 ? 17.906 -23.375 -12.305 1 93.69 94 GLY B N 1
ATOM 3203 C CA . GLY B 1 94 ? 17.922 -24.391 -13.344 1 93.69 94 GLY B CA 1
ATOM 3204 C C . GLY B 1 94 ? 16.578 -24.578 -14.008 1 93.69 94 GLY B C 1
ATOM 3205 O O . GLY B 1 94 ? 15.727 -23.688 -13.969 1 93.69 94 GLY B O 1
ATOM 3206 N N . ASP B 1 95 ? 16.406 -25.719 -14.617 1 96.75 95 ASP B N 1
ATOM 3207 C CA . ASP B 1 95 ? 15.266 -25.984 -15.477 1 96.75 95 ASP B CA 1
ATOM 3208 C C . ASP B 1 95 ? 14.016 -26.281 -14.648 1 96.75 95 ASP B C 1
ATOM 3210 O O . ASP B 1 95 ? 14.109 -26.859 -13.562 1 96.75 95 ASP B O 1
ATOM 3214 N N . GLY B 1 96 ? 12.867 -25.969 -15.25 1 97.69 96 GLY B N 1
ATOM 3215 C CA . GLY B 1 96 ? 11.57 -26.234 -14.641 1 97.69 96 GLY B CA 1
ATOM 3216 C C . GLY B 1 96 ? 10.945 -27.531 -15.117 1 97.69 96 GLY B C 1
ATOM 3217 O O . GLY B 1 96 ? 11.648 -28.516 -15.336 1 97.69 96 GLY B O 1
ATOM 3218 N N . LEU B 1 97 ? 9.594 -27.5 -15.203 1 98.31 97 LEU B N 1
ATOM 3219 C CA . LEU B 1 97 ? 8.938 -28.797 -15.227 1 98.31 97 LEU B CA 1
ATOM 3220 C C . LEU B 1 97 ? 8.156 -28.984 -16.516 1 98.31 97 LEU B C 1
ATOM 3222 O O . LEU B 1 97 ? 7.492 -30.016 -16.703 1 98.31 97 LEU B O 1
ATOM 3226 N N . TRP B 1 98 ? 8.219 -28.016 -17.438 1 98.38 98 TRP B N 1
ATOM 3227 C CA . TRP B 1 98 ? 7.59 -28.203 -18.75 1 98.38 98 TRP B CA 1
ATOM 3228 C C . TRP B 1 98 ? 8.461 -29.062 -19.656 1 98.38 98 TRP B C 1
ATOM 3230 O O . TRP B 1 98 ? 8.938 -28.594 -20.688 1 98.38 98 TRP B O 1
ATOM 3240 N N . ALA B 1 99 ? 8.578 -30.297 -19.297 1 98.12 99 ALA B N 1
ATOM 3241 C CA . ALA B 1 99 ? 9.422 -31.297 -19.969 1 98.12 99 ALA B CA 1
ATOM 3242 C C . ALA B 1 99 ? 8.938 -32.719 -19.688 1 98.12 99 ALA B C 1
ATOM 3244 O O . ALA B 1 99 ? 8.078 -32.906 -18.828 1 98.12 99 ALA B O 1
ATOM 3245 N N . GLU B 1 100 ? 9.461 -33.656 -20.438 1 98.25 100 GLU B N 1
ATOM 3246 C CA . GLU B 1 100 ? 9.117 -35.062 -20.203 1 98.25 100 GLU B CA 1
ATOM 3247 C C . GLU B 1 100 ? 9.672 -35.531 -18.875 1 98.25 100 GLU B C 1
ATOM 3249 O O . GLU B 1 100 ? 9.047 -36.375 -18.203 1 98.25 100 GLU B O 1
ATOM 3254 N N . TYR B 1 101 ? 10.883 -35.094 -18.578 1 97.75 101 TYR B N 1
ATOM 3255 C CA . TYR B 1 101 ? 11.547 -35.438 -17.328 1 97.75 101 TYR B CA 1
ATOM 3256 C C . TYR B 1 101 ? 12.109 -34.188 -16.641 1 97.75 101 TYR B C 1
ATOM 3258 O O . TYR B 1 101 ? 12.484 -33.219 -17.312 1 97.75 101 TYR B O 1
ATOM 3266 N N . ALA B 1 102 ? 12.219 -34.219 -15.383 1 97.44 102 ALA B N 1
ATOM 3267 C CA . ALA B 1 102 ? 12.805 -33.125 -14.625 1 97.44 102 ALA B CA 1
ATOM 3268 C C . ALA B 1 102 ? 13.492 -33.625 -13.359 1 97.44 102 ALA B C 1
ATOM 3270 O O . ALA B 1 102 ? 12.969 -34.531 -12.672 1 97.44 102 ALA B O 1
ATOM 3271 N N . ALA B 1 103 ? 14.664 -33.125 -13.117 1 97.44 103 ALA B N 1
ATOM 3272 C CA . ALA B 1 103 ? 15.32 -33.344 -11.836 1 97.44 103 ALA B CA 1
ATOM 3273 C C . ALA B 1 103 ? 14.828 -32.375 -10.781 1 97.44 103 ALA B C 1
ATOM 3275 O O . ALA B 1 103 ? 14.922 -31.156 -10.961 1 97.44 103 ALA B O 1
ATOM 3276 N N . VAL B 1 104 ? 14.305 -32.906 -9.711 1 96.62 104 VAL B N 1
ATOM 3277 C CA . VAL B 1 104 ? 13.664 -32.062 -8.695 1 96.62 104 VAL B CA 1
ATOM 3278 C C . VAL B 1 104 ? 14.242 -32.406 -7.32 1 96.62 104 VAL B C 1
ATOM 3280 O O . VAL B 1 104 ? 14.484 -33.562 -7.008 1 96.62 104 VAL B O 1
ATOM 3283 N N . PRO B 1 105 ? 14.531 -31.359 -6.5 1 94.81 105 PRO B N 1
ATOM 3284 C CA . PRO B 1 105 ? 14.938 -31.656 -5.125 1 94.81 105 PRO B CA 1
ATOM 3285 C C . PRO B 1 105 ? 13.898 -32.469 -4.355 1 94.81 105 PRO B C 1
ATOM 3287 O O . PRO B 1 105 ? 12.695 -32.219 -4.5 1 94.81 105 PRO B O 1
ATOM 3290 N N . LEU B 1 106 ? 14.383 -33.375 -3.504 1 93.44 106 LEU B N 1
ATOM 3291 C CA . LEU B 1 106 ? 13.523 -34.25 -2.717 1 93.44 106 LEU B CA 1
ATOM 3292 C C . LEU B 1 106 ? 12.547 -33.438 -1.874 1 93.44 106 LEU B C 1
ATOM 3294 O O . LEU B 1 106 ? 11.375 -33.781 -1.747 1 93.44 106 LEU B O 1
ATOM 3298 N N . GLY B 1 107 ? 13.023 -32.344 -1.343 1 89.44 107 GLY B N 1
ATOM 3299 C CA . GLY B 1 107 ? 12.219 -31.516 -0.468 1 89.44 107 GLY B CA 1
ATOM 3300 C C . GLY B 1 107 ? 11.117 -30.766 -1.202 1 89.44 107 GLY B C 1
ATOM 3301 O O . GLY B 1 107 ? 10.242 -30.172 -0.576 1 89.44 107 GLY B O 1
ATOM 3302 N N . GLN B 1 108 ? 11.125 -30.875 -2.521 1 93 108 GLN B N 1
ATOM 3303 C CA . GLN B 1 108 ? 10.141 -30.156 -3.336 1 93 108 GLN B CA 1
ATOM 3304 C C . GLN B 1 108 ? 9.172 -31.141 -3.998 1 93 108 GLN B C 1
ATOM 3306 O O . GLN B 1 108 ? 8.508 -30.797 -4.977 1 93 108 GLN B O 1
ATOM 3311 N N . CYS B 1 109 ? 9.125 -32.344 -3.447 1 93.81 109 CYS B N 1
ATOM 3312 C CA . CYS B 1 109 ? 8.227 -33.375 -3.926 1 93.81 109 CYS B CA 1
ATOM 3313 C C . CYS B 1 109 ? 7.293 -33.844 -2.814 1 93.81 109 CYS B C 1
ATOM 3315 O O . CYS B 1 109 ? 7.719 -34 -1.666 1 93.81 109 CYS B O 1
ATOM 3317 N N . LEU B 1 110 ? 6.07 -34 -3.154 1 94.19 110 LEU B N 1
ATOM 3318 C CA . LEU B 1 110 ? 5.09 -34.594 -2.25 1 94.19 110 LEU B CA 1
ATOM 3319 C C . LEU B 1 110 ? 4.438 -35.812 -2.877 1 94.19 110 LEU B C 1
ATOM 3321 O O . LEU B 1 110 ? 3.871 -35.75 -3.971 1 94.19 110 LEU B O 1
ATOM 3325 N N . PRO B 1 111 ? 4.523 -36.906 -2.193 1 94.94 111 PRO B N 1
ATOM 3326 C CA . PRO B 1 111 ? 3.812 -38.062 -2.719 1 94.94 111 PRO B CA 1
ATOM 3327 C C . PRO B 1 111 ? 2.305 -37.844 -2.811 1 94.94 111 PRO B C 1
ATOM 3329 O O . PRO B 1 111 ? 1.714 -37.219 -1.932 1 94.94 111 PRO B O 1
ATOM 3332 N N . LEU B 1 112 ? 1.739 -38.312 -3.85 1 95 112 LEU B N 1
ATOM 3333 C CA . LEU B 1 112 ? 0.302 -38.188 -4.062 1 95 112 LEU B CA 1
ATOM 3334 C C . LEU B 1 112 ? -0.444 -39.406 -3.508 1 95 112 LEU B C 1
ATOM 3336 O O . LEU B 1 112 ? 0.009 -40.531 -3.658 1 95 112 LEU B O 1
ATOM 3340 N N . ARG B 1 113 ? -1.582 -39.062 -2.828 1 90.81 113 ARG B N 1
ATOM 3341 C CA . ARG B 1 113 ? -2.482 -40.125 -2.42 1 90.81 113 ARG B CA 1
ATOM 3342 C C . ARG B 1 113 ? -3.139 -40.781 -3.631 1 90.81 113 ARG B C 1
ATOM 3344 O O . ARG B 1 113 ? -3.289 -40.156 -4.68 1 90.81 113 ARG B O 1
ATOM 3351 N N . GLY B 1 114 ? -3.525 -42.031 -3.451 1 89.69 114 GLY B N 1
ATOM 3352 C CA . GLY B 1 114 ? -4.09 -42.812 -4.543 1 89.69 114 GLY B CA 1
ATOM 3353 C C . GLY B 1 114 ? -5.293 -42.156 -5.188 1 89.69 114 GLY B C 1
ATOM 3354 O O . GLY B 1 114 ? -5.484 -42.219 -6.402 1 89.69 114 GLY B O 1
ATOM 3355 N N . GLN B 1 115 ? -6.07 -41.406 -4.422 1 89.56 115 GLN B N 1
ATOM 3356 C CA . GLN B 1 115 ? -7.324 -40.844 -4.918 1 89.56 115 GLN B CA 1
ATOM 3357 C C . GLN B 1 115 ? -7.09 -39.531 -5.656 1 89.56 115 GLN B C 1
ATOM 3359 O O . GLN B 1 115 ? -8 -39 -6.309 1 89.56 115 GLN B O 1
ATOM 3364 N N . VAL B 1 116 ? -5.906 -39 -5.555 1 93.56 116 VAL B N 1
ATOM 3365 C CA . VAL B 1 116 ? -5.602 -37.75 -6.211 1 93.56 116 VAL B CA 1
ATOM 3366 C C . VAL B 1 116 ? -5.086 -38 -7.625 1 93.56 116 VAL B C 1
ATOM 3368 O O . VAL B 1 116 ? -4.082 -38.688 -7.809 1 93.56 116 VAL B O 1
ATOM 3371 N N . SER B 1 117 ? -5.801 -37.5 -8.625 1 95.69 117 SER B N 1
ATOM 3372 C CA . SER B 1 117 ? -5.375 -37.656 -10.016 1 95.69 117 SER B CA 1
ATOM 3373 C C . SER B 1 117 ? -4.09 -36.906 -10.297 1 95.69 117 SER B C 1
ATOM 3375 O O . SER B 1 117 ? -3.711 -36 -9.539 1 95.69 117 SER B O 1
ATOM 3377 N N . ASP B 1 118 ? -3.383 -37.25 -11.359 1 95.88 118 ASP B N 1
ATOM 3378 C CA . ASP B 1 118 ? -2.186 -36.531 -11.781 1 95.88 118 ASP B CA 1
ATOM 3379 C C . ASP B 1 118 ? -2.494 -35.062 -12.055 1 95.88 118 ASP B C 1
ATOM 3381 O O . ASP B 1 118 ? -1.688 -34.188 -11.734 1 95.88 118 ASP B O 1
ATOM 3385 N N . GLU B 1 119 ? -3.65 -34.812 -12.609 1 96 119 GLU B N 1
ATOM 3386 C CA . GLU B 1 119 ? -4.043 -33.469 -12.93 1 96 119 GLU B CA 1
ATOM 3387 C C . GLU B 1 119 ? -4.234 -32.625 -11.664 1 96 119 GLU B C 1
ATOM 3389 O O . GLU B 1 119 ? -3.719 -31.516 -11.562 1 96 119 GLU B O 1
ATOM 3394 N N . GLN B 1 120 ? -4.941 -33.188 -10.68 1 95.94 120 GLN B N 1
ATOM 3395 C CA . GLN B 1 120 ? -5.102 -32.5 -9.398 1 95.94 120 GLN B CA 1
ATOM 3396 C C . GLN B 1 120 ? -3.762 -32.344 -8.688 1 95.94 120 GLN B C 1
ATOM 3398 O O . GLN B 1 120 ? -3.484 -31.297 -8.094 1 95.94 120 GLN B O 1
ATOM 3403 N N . GLY B 1 121 ? -2.969 -33.375 -8.789 1 96.19 121 GLY B N 1
ATOM 3404 C CA . GLY B 1 121 ? -1.652 -33.344 -8.172 1 96.19 121 GLY B CA 1
ATOM 3405 C C . GLY B 1 121 ? -0.725 -32.312 -8.797 1 96.19 121 GLY B C 1
ATOM 3406 O O . GLY B 1 121 ? 0.072 -31.688 -8.102 1 96.19 121 GLY B O 1
ATOM 3407 N N . ALA B 1 122 ? -0.809 -32.156 -10.125 1 97.31 122 ALA B N 1
ATOM 3408 C CA . ALA B 1 122 ? 0.048 -31.234 -10.867 1 97.31 122 ALA B CA 1
ATOM 3409 C C . ALA B 1 122 ? -0.192 -29.797 -10.43 1 97.31 122 ALA B C 1
ATOM 3411 O O . ALA B 1 122 ? 0.663 -28.922 -10.625 1 97.31 122 ALA B O 1
ATOM 3412 N N . SER B 1 123 ? -1.355 -29.547 -9.859 1 95.75 123 SER B N 1
ATOM 3413 C CA . SER B 1 123 ? -1.74 -28.188 -9.461 1 95.75 123 SER B CA 1
ATOM 3414 C C . SER B 1 123 ? -1.8 -28.062 -7.945 1 95.75 123 SER B C 1
ATOM 3416 O O . SER B 1 123 ? -2.561 -27.25 -7.418 1 95.75 123 SER B O 1
ATOM 3418 N N . LEU B 1 124 ? -1.042 -28.812 -7.238 1 95.12 124 LEU B N 1
ATOM 3419 C CA . LEU B 1 124 ? -1.143 -28.906 -5.789 1 95.12 124 LEU B CA 1
ATOM 3420 C C . LEU B 1 124 ? -0.391 -27.75 -5.121 1 95.12 124 LEU B C 1
ATOM 3422 O O . LEU B 1 124 ? -0.916 -27.109 -4.207 1 95.12 124 LEU B O 1
ATOM 3426 N N . PHE B 1 125 ? 0.761 -27.453 -5.566 1 94.31 125 PHE B N 1
ATOM 3427 C CA . PHE B 1 125 ? 1.7 -26.656 -4.789 1 94.31 125 PHE B CA 1
ATOM 3428 C C . PHE B 1 125 ? 1.351 -25.172 -4.875 1 94.31 125 PHE B C 1
ATOM 3430 O O . PHE B 1 125 ? 1.512 -24.438 -3.902 1 94.31 125 PHE B O 1
ATOM 3437 N N . ILE B 1 126 ? 0.875 -24.688 -5.965 1 95.94 126 ILE B N 1
ATOM 3438 C CA . ILE B 1 126 ? 0.784 -23.25 -6.137 1 95.94 126 ILE B CA 1
ATOM 3439 C C . ILE B 1 126 ? -0.572 -22.75 -5.637 1 95.94 126 ILE B C 1
ATOM 3441 O O . ILE B 1 126 ? -0.668 -22.172 -4.555 1 95.94 126 ILE B O 1
ATOM 3445 N N . ASN B 1 127 ? -1.676 -23.047 -6.336 1 97 127 ASN B N 1
ATOM 3446 C CA . ASN B 1 127 ? -2.969 -22.469 -5.996 1 97 127 ASN B CA 1
ATOM 3447 C C . ASN B 1 127 ? -3.477 -22.984 -4.648 1 97 127 ASN B C 1
ATOM 3449 O O . ASN B 1 127 ? -3.828 -22.188 -3.773 1 97 127 ASN B O 1
ATOM 3453 N N . PRO B 1 128 ? -3.449 -24.312 -4.375 1 96.56 128 PRO B N 1
ATOM 3454 C CA . PRO B 1 128 ? -3.961 -24.781 -3.088 1 96.56 128 PRO B CA 1
ATOM 3455 C C . PRO B 1 128 ? -3.168 -24.234 -1.901 1 96.56 128 PRO B C 1
ATOM 3457 O O . PRO B 1 128 ? -3.756 -23.797 -0.912 1 96.56 128 PRO B O 1
ATOM 3460 N N . PHE B 1 129 ? -1.859 -24.266 -2.037 1 95.88 129 PHE B N 1
ATOM 3461 C CA . PHE B 1 129 ? -1.056 -23.734 -0.94 1 95.88 129 PHE B CA 1
ATOM 3462 C C . PHE B 1 129 ? -1.281 -22.234 -0.773 1 95.88 129 PHE B C 1
ATOM 3464 O O . PHE B 1 129 ? -1.378 -21.734 0.351 1 95.88 129 PHE B O 1
ATOM 3471 N N . THR B 1 130 ? -1.35 -21.5 -1.827 1 97 130 THR B N 1
ATOM 3472 C CA . THR B 1 130 ? -1.617 -20.062 -1.755 1 97 130 THR B CA 1
ATOM 3473 C C . THR B 1 130 ? -2.941 -19.797 -1.045 1 97 130 THR B C 1
ATOM 3475 O O . THR B 1 130 ? -3 -19 -0.113 1 97 130 THR B O 1
ATOM 3478 N N . ALA B 1 131 ? -3.988 -20.484 -1.494 1 97.75 131 ALA B N 1
ATOM 3479 C CA . ALA B 1 131 ? -5.312 -20.312 -0.905 1 97.75 131 ALA B CA 1
ATOM 3480 C C . ALA B 1 131 ? -5.297 -20.609 0.589 1 97.75 131 ALA B C 1
ATOM 3482 O O . ALA B 1 131 ? -5.836 -19.844 1.393 1 97.75 131 ALA B O 1
ATOM 3483 N N . TRP B 1 132 ? -4.672 -21.719 0.911 1 96.19 132 TRP B N 1
ATOM 3484 C CA . TRP B 1 132 ? -4.613 -22.156 2.303 1 96.19 132 TRP B CA 1
ATOM 3485 C C . TRP B 1 132 ? -3.879 -21.125 3.162 1 96.19 132 TRP B C 1
ATOM 3487 O O . TRP B 1 132 ? -4.355 -20.75 4.234 1 96.19 132 TRP B O 1
ATOM 3497 N N . VAL B 1 133 ? -2.744 -20.688 2.705 1 95.62 133 VAL B N 1
ATOM 3498 C CA . VAL B 1 133 ? -1.917 -19.766 3.475 1 95.62 133 VAL B CA 1
ATOM 3499 C C . VAL B 1 133 ? -2.658 -18.438 3.666 1 95.62 133 VAL B C 1
ATOM 3501 O O . VAL B 1 133 ? -2.674 -17.875 4.766 1 95.62 133 VAL B O 1
ATOM 3504 N N . LEU B 1 134 ? -3.26 -17.906 2.625 1 97.5 134 LEU B N 1
ATOM 3505 C CA . LEU B 1 134 ? -3.998 -16.656 2.715 1 97.5 134 LEU B CA 1
ATOM 3506 C C . LEU B 1 134 ? -5.16 -16.781 3.693 1 97.5 134 LEU B C 1
ATOM 3508 O O . LEU B 1 134 ? -5.398 -15.875 4.5 1 97.5 134 LEU B O 1
ATOM 3512 N N . MET B 1 135 ? -5.832 -17.906 3.67 1 97.12 135 MET B N 1
ATOM 3513 C CA . MET B 1 135 ? -6.965 -18.109 4.574 1 97.12 135 MET B CA 1
ATOM 3514 C C . MET B 1 135 ? -6.488 -18.266 6.012 1 97.12 135 MET B C 1
ATOM 3516 O O . MET B 1 135 ? -7.16 -17.828 6.945 1 97.12 135 MET B O 1
ATOM 3520 N N . GLU B 1 136 ? -5.352 -18.922 6.152 1 95.38 136 GLU B N 1
ATOM 3521 C CA . GLU B 1 136 ? -4.781 -19.047 7.488 1 95.38 136 GLU B CA 1
ATOM 3522 C C . GLU B 1 136 ? -4.395 -17.672 8.047 1 95.38 136 GLU B C 1
ATOM 3524 O O . GLU B 1 136 ? -4.605 -17.406 9.227 1 95.38 136 GLU B O 1
ATOM 3529 N N . ARG B 1 137 ? -3.848 -16.906 7.227 1 94.44 137 ARG B N 1
ATOM 3530 C CA . ARG B 1 137 ? -3.516 -15.547 7.633 1 94.44 137 ARG B CA 1
ATOM 3531 C C . ARG B 1 137 ? -4.766 -14.781 8.062 1 94.44 137 ARG B C 1
ATOM 3533 O O . ARG B 1 137 ? -4.742 -14.047 9.047 1 94.44 137 ARG B O 1
ATOM 3540 N N . ALA B 1 138 ? -5.816 -14.914 7.32 1 97.38 138 ALA B N 1
ATOM 3541 C CA . ALA B 1 138 ? -7.082 -14.281 7.664 1 97.38 138 ALA B CA 1
ATOM 3542 C C . ALA B 1 138 ? -7.578 -14.75 9.031 1 97.38 138 ALA B C 1
ATOM 3544 O O . ALA B 1 138 ? -8.023 -13.938 9.844 1 97.38 138 ALA B O 1
ATOM 3545 N N . LYS B 1 139 ? -7.457 -16.016 9.273 1 95.38 139 LYS B N 1
ATOM 3546 C CA . LYS B 1 139 ? -7.887 -16.609 10.539 1 95.38 139 LYS B CA 1
ATOM 3547 C C . LYS B 1 139 ? -7.047 -16.078 11.695 1 95.38 139 LYS B C 1
ATOM 3549 O O . LYS B 1 139 ? -7.59 -15.633 12.711 1 95.38 139 LYS B O 1
ATOM 3554 N N . GLU B 1 140 ? -5.766 -16.141 11.5 1 94.75 140 GLU B N 1
ATOM 3555 C CA . GLU B 1 140 ? -4.844 -15.711 12.539 1 94.75 140 GLU B CA 1
ATOM 3556 C C . GLU B 1 140 ? -5.023 -14.227 12.867 1 94.75 140 GLU B C 1
ATOM 3558 O O . GLU B 1 140 ? -4.824 -13.805 14.008 1 94.75 140 GLU B O 1
ATOM 3563 N N . GLY B 1 141 ? -5.43 -13.492 11.883 1 95.75 141 GLY B N 1
ATOM 3564 C CA . GLY B 1 141 ? -5.637 -12.07 12.078 1 95.75 141 GLY B CA 1
ATOM 3565 C C . GLY B 1 141 ? -7.004 -11.734 12.633 1 95.75 141 GLY B C 1
ATOM 3566 O O . GLY B 1 141 ? -7.297 -10.57 12.922 1 95.75 141 GLY B O 1
ATOM 3567 N N . GLY B 1 142 ? -7.836 -12.633 12.734 1 96.5 142 GLY B N 1
ATOM 3568 C CA . GLY B 1 142 ? -9.156 -12.414 13.305 1 96.5 142 GLY B CA 1
ATOM 3569 C C . GLY B 1 142 ? -10.117 -11.75 12.344 1 96.5 142 GLY B C 1
ATOM 3570 O O . GLY B 1 142 ? -11.055 -11.07 12.766 1 96.5 142 GLY B O 1
ATOM 3571 N N . HIS B 1 143 ? -9.906 -11.859 11.062 1 96.81 143 HIS B N 1
ATOM 3572 C CA . HIS B 1 143 ? -10.805 -11.281 10.062 1 96.81 143 HIS B CA 1
ATOM 3573 C C . HIS B 1 143 ? -12.062 -12.125 9.906 1 96.81 143 HIS B C 1
ATOM 3575 O O . HIS B 1 143 ? -11.984 -13.312 9.602 1 96.81 143 HIS B O 1
ATOM 3581 N N . THR B 1 144 ? -13.18 -11.477 10.016 1 95.62 144 THR B N 1
ATOM 3582 C CA . THR B 1 144 ? -14.43 -12.227 10.047 1 95.62 144 THR B CA 1
ATOM 3583 C C . THR B 1 144 ? -15.164 -12.109 8.719 1 95.62 144 THR B C 1
ATOM 3585 O O . THR B 1 144 ? -16.156 -12.812 8.484 1 95.62 144 THR B O 1
ATOM 3588 N N . ALA B 1 145 ? -14.727 -11.242 7.887 1 98.44 145 ALA B N 1
ATOM 3589 C CA . ALA B 1 145 ? -15.227 -11.109 6.523 1 98.44 145 ALA B CA 1
ATOM 3590 C C . ALA B 1 145 ? -14.102 -10.727 5.562 1 98.44 145 ALA B C 1
ATOM 3592 O O . ALA B 1 145 ? -13.188 -9.984 5.926 1 98.44 145 ALA B O 1
ATOM 3593 N N . LEU B 1 146 ? -14.18 -11.25 4.391 1 98.88 146 LEU B N 1
ATOM 3594 C CA . LEU B 1 146 ? -13.109 -11.109 3.408 1 98.88 146 LEU B CA 1
ATOM 3595 C C . LEU B 1 146 ? -13.664 -10.625 2.072 1 98.88 146 LEU B C 1
ATOM 3597 O O . LEU B 1 146 ? -14.875 -10.641 1.852 1 98.88 146 LEU B O 1
ATOM 3601 N N . ALA B 1 147 ? -12.805 -10.148 1.222 1 98.94 147 ALA B N 1
ATOM 3602 C CA . ALA B 1 147 ? -13.117 -9.859 -0.174 1 98.94 147 ALA B CA 1
ATOM 3603 C C . ALA B 1 147 ? -12.031 -10.383 -1.104 1 98.94 147 ALA B C 1
ATOM 3605 O O . ALA B 1 147 ? -10.898 -10.633 -0.669 1 98.94 147 ALA B O 1
ATOM 3606 N N . GLN B 1 148 ? -12.383 -10.609 -2.301 1 98.88 148 GLN B N 1
ATOM 3607 C CA . GLN B 1 148 ? -11.398 -11.016 -3.297 1 98.88 148 GLN B CA 1
ATOM 3608 C C . GLN B 1 148 ? -11.789 -10.523 -4.688 1 98.88 148 GLN B C 1
ATOM 3610 O O . GLN B 1 148 ? -12.961 -10.281 -4.957 1 98.88 148 GLN B O 1
ATOM 3615 N N . THR B 1 149 ? -10.781 -10.367 -5.535 1 98.56 149 THR B N 1
ATOM 3616 C CA . THR B 1 149 ? -10.984 -10.109 -6.957 1 98.56 149 THR B CA 1
ATOM 3617 C C . THR B 1 149 ? -10.633 -11.344 -7.785 1 98.56 149 THR B C 1
ATOM 3619 O O . THR B 1 149 ? -10.062 -12.305 -7.266 1 98.56 149 THR B O 1
ATOM 3622 N N . ALA B 1 150 ? -11.078 -11.297 -9.094 1 97.56 150 ALA B N 1
ATOM 3623 C CA . ALA B 1 150 ? -10.883 -12.453 -9.969 1 97.56 150 ALA B CA 1
ATOM 3624 C C . ALA B 1 150 ? -11.445 -13.727 -9.336 1 97.56 150 ALA B C 1
ATOM 3626 O O . ALA B 1 150 ? -10.797 -14.773 -9.367 1 97.56 150 ALA B O 1
ATOM 3627 N N . ALA B 1 151 ? -12.617 -13.617 -8.797 1 98.31 151 ALA B N 1
ATOM 3628 C CA . ALA B 1 151 ? -13.156 -14.648 -7.91 1 98.31 151 ALA B CA 1
ATOM 3629 C C . ALA B 1 151 ? -13.562 -15.891 -8.695 1 98.31 151 ALA B C 1
ATOM 3631 O O . ALA B 1 151 ? -13.695 -16.984 -8.133 1 98.31 151 ALA B O 1
ATOM 3632 N N . ALA B 1 152 ? -13.75 -15.766 -9.977 1 97.06 152 ALA B N 1
ATOM 3633 C CA . ALA B 1 152 ? -14.258 -16.891 -10.773 1 97.06 152 ALA B CA 1
ATOM 3634 C C . ALA B 1 152 ? -13.117 -17.781 -11.242 1 97.06 152 ALA B C 1
ATOM 3636 O O . ALA B 1 152 ? -13.359 -18.875 -11.773 1 97.06 152 ALA B O 1
ATOM 3637 N N . GLY B 1 153 ? -11.906 -17.344 -11.055 1 95.62 153 GLY B N 1
ATOM 3638 C CA . GLY B 1 153 ? -10.773 -18.188 -11.406 1 95.62 153 GLY B CA 1
ATOM 3639 C C . GLY B 1 153 ? -10.547 -19.312 -10.422 1 95.62 153 GLY B C 1
ATOM 3640 O O . GLY B 1 153 ? -11.25 -19.422 -9.414 1 95.62 153 GLY B O 1
ATOM 3641 N N . THR B 1 154 ? -9.562 -20.156 -10.75 1 95.44 154 THR B N 1
ATOM 3642 C CA . THR B 1 154 ? -9.273 -21.328 -9.93 1 95.44 154 THR B CA 1
ATOM 3643 C C . THR B 1 154 ? -8.945 -20.922 -8.5 1 95.44 154 THR B C 1
ATOM 3645 O O . THR B 1 154 ? -9.516 -21.453 -7.551 1 95.44 154 THR B O 1
ATOM 3648 N N . MET B 1 155 ? -8.094 -19.984 -8.352 1 95.94 155 MET B N 1
ATOM 3649 C CA . MET B 1 155 ? -7.699 -19.484 -7.031 1 95.94 155 MET B CA 1
ATOM 3650 C C . MET B 1 155 ? -8.891 -18.891 -6.293 1 95.94 155 MET B C 1
ATOM 3652 O O . MET B 1 155 ? -9.102 -19.188 -5.113 1 95.94 155 MET B O 1
ATOM 3656 N N . GLY B 1 156 ? -9.625 -18.062 -6.992 1 97.69 156 GLY B N 1
ATOM 3657 C CA . GLY B 1 156 ? -10.797 -17.453 -6.387 1 97.69 156 GLY B CA 1
ATOM 3658 C C . GLY B 1 156 ? -11.812 -18.453 -5.895 1 97.69 156 GLY B C 1
ATOM 3659 O O . GLY B 1 156 ? -12.359 -18.312 -4.801 1 97.69 156 GLY B O 1
ATOM 3660 N N . ARG B 1 157 ? -12.07 -19.438 -6.645 1 97.31 157 ARG B N 1
ATOM 3661 C CA . ARG B 1 157 ? -13.016 -20.484 -6.266 1 97.31 157 ARG B CA 1
ATOM 3662 C C . ARG B 1 157 ? -12.5 -21.281 -5.074 1 97.31 157 ARG B C 1
ATOM 3664 O O . ARG B 1 157 ? -13.289 -21.719 -4.227 1 97.31 157 ARG B O 1
ATOM 3671 N N . MET B 1 158 ? -11.195 -21.516 -5.012 1 97.31 158 MET B N 1
ATOM 3672 C CA . MET B 1 158 ? -10.609 -22.188 -3.854 1 97.31 158 MET B CA 1
ATOM 3673 C C . MET B 1 158 ? -10.789 -21.359 -2.592 1 97.31 158 MET B C 1
ATOM 3675 O O . MET B 1 158 ? -11.133 -21.891 -1.533 1 97.31 158 MET B O 1
ATOM 3679 N N . LEU B 1 159 ? -10.539 -20.047 -2.691 1 98.38 159 LEU B N 1
ATOM 3680 C CA . LEU B 1 159 ? -10.727 -19.156 -1.552 1 98.38 159 LEU B CA 1
ATOM 3681 C C . LEU B 1 159 ? -12.18 -19.141 -1.105 1 98.38 159 LEU B C 1
ATOM 3683 O O . LEU B 1 159 ? -12.469 -19.172 0.094 1 98.38 159 LEU B O 1
ATOM 3687 N N . LEU B 1 160 ? -13.086 -19.109 -2.084 1 98.25 160 LEU B N 1
ATOM 3688 C CA . LEU B 1 160 ? -14.508 -19.156 -1.772 1 98.25 160 LEU B CA 1
ATOM 3689 C C . LEU B 1 160 ? -14.859 -20.438 -1.028 1 98.25 160 LEU B C 1
ATOM 3691 O O . LEU B 1 160 ? -15.562 -20.406 -0.015 1 98.25 160 LEU B O 1
ATOM 3695 N N . ALA B 1 161 ? -14.367 -21.562 -1.499 1 97.75 161 ALA B N 1
ATOM 3696 C CA . ALA B 1 161 ? -14.656 -22.844 -0.882 1 97.75 161 ALA B CA 1
ATOM 3697 C C . ALA B 1 161 ? -14.133 -22.906 0.552 1 97.75 161 ALA B C 1
ATOM 3699 O O . ALA B 1 161 ? -14.828 -23.375 1.454 1 97.75 161 ALA B O 1
ATOM 3700 N N . LEU B 1 162 ? -12.922 -22.469 0.729 1 97.5 162 LEU B N 1
ATOM 3701 C CA . LEU B 1 162 ? -12.336 -22.453 2.066 1 97.5 162 LEU B CA 1
ATOM 3702 C C . LEU B 1 162 ? -13.109 -21.516 2.99 1 97.5 162 LEU B C 1
ATOM 3704 O O . LEU B 1 162 ? -13.312 -21.828 4.168 1 97.5 162 LEU B O 1
ATOM 3708 N N . ALA B 1 163 ? -13.484 -20.344 2.467 1 97.88 163 ALA B N 1
ATOM 3709 C CA . ALA B 1 163 ? -14.273 -19.406 3.252 1 97.88 163 ALA B CA 1
ATOM 3710 C C . ALA B 1 163 ? -15.586 -20.031 3.707 1 97.88 163 ALA B C 1
ATOM 3712 O O . ALA B 1 163 ? -15.977 -19.891 4.867 1 97.88 163 ALA B O 1
ATOM 3713 N N . LYS B 1 164 ? -16.234 -20.719 2.828 1 96.75 164 LYS B N 1
ATOM 3714 C CA . LYS B 1 164 ? -17.484 -21.406 3.154 1 96.75 164 LYS B CA 1
ATOM 3715 C C . LYS B 1 164 ? -17.266 -22.469 4.223 1 96.75 164 LYS B C 1
ATOM 3717 O O . LYS B 1 164 ? -18.047 -22.578 5.176 1 96.75 164 LYS B O 1
ATOM 3722 N N . ARG B 1 165 ? -16.25 -23.203 4.039 1 94.94 165 ARG B N 1
ATOM 3723 C CA . ARG B 1 165 ? -15.93 -24.25 4.996 1 94.94 165 ARG B CA 1
ATOM 3724 C C . ARG B 1 165 ? -15.719 -23.672 6.391 1 94.94 165 ARG B C 1
ATOM 3726 O O . ARG B 1 165 ? -16.062 -24.312 7.391 1 94.94 165 ARG B O 1
ATOM 3733 N N . ARG B 1 166 ? -15.219 -22.516 6.449 1 94.62 166 ARG B N 1
ATOM 3734 C CA . ARG B 1 166 ? -14.883 -21.891 7.727 1 94.62 166 ARG B CA 1
ATOM 3735 C C . ARG B 1 166 ? -16.016 -20.984 8.211 1 94.62 166 ARG B C 1
ATOM 3737 O O . ARG B 1 166 ? -15.945 -20.422 9.305 1 94.62 166 ARG B O 1
ATOM 3744 N N . GLY B 1 167 ? -16.984 -20.781 7.422 1 96.12 167 GLY B N 1
ATOM 3745 C CA . GLY B 1 167 ? -18.094 -19.922 7.785 1 96.12 167 GLY B CA 1
ATOM 3746 C C . GLY B 1 167 ? -17.766 -18.453 7.738 1 96.12 167 GLY B C 1
ATOM 3747 O O . GLY B 1 167 ? -18.25 -17.672 8.555 1 96.12 167 GLY B O 1
ATOM 3748 N N . VAL B 1 168 ? -16.844 -18.078 6.914 1 97 168 VAL B N 1
ATOM 3749 C CA . VAL B 1 168 ? -16.422 -16.688 6.781 1 97 168 VAL B CA 1
ATOM 3750 C C . VAL B 1 168 ? -17.109 -16.047 5.574 1 97 168 VAL B C 1
ATOM 3752 O O . VAL B 1 168 ? -17.109 -16.625 4.484 1 97 168 VAL B O 1
ATOM 3755 N N . ALA B 1 169 ? -17.734 -14.922 5.77 1 98 169 ALA B N 1
ATOM 3756 C CA . ALA B 1 169 ? -18.344 -14.203 4.656 1 98 169 ALA B CA 1
ATOM 3757 C C . ALA B 1 169 ? -17.281 -13.68 3.691 1 98 169 ALA B C 1
ATOM 3759 O O . ALA B 1 169 ? -16.219 -13.219 4.117 1 98 169 ALA B O 1
ATOM 3760 N N . MET B 1 170 ? -17.594 -13.789 2.41 1 98.56 170 MET B N 1
ATOM 3761 C CA . MET B 1 170 ? -16.625 -13.344 1.408 1 98.56 170 MET B CA 1
ATOM 3762 C C . MET B 1 170 ? -17.312 -12.617 0.267 1 98.56 170 MET B C 1
ATOM 3764 O O . MET B 1 170 ? -18.281 -13.133 -0.314 1 98.56 170 MET B O 1
ATOM 3768 N N . VAL B 1 171 ? -16.906 -11.352 0.049 1 98.94 171 VAL B N 1
ATOM 3769 C CA . VAL B 1 171 ? -17.344 -10.594 -1.115 1 98.94 171 VAL B CA 1
ATOM 3770 C C . VAL B 1 171 ? -16.5 -10.977 -2.332 1 98.94 171 VAL B C 1
ATOM 3772 O O . VAL B 1 171 ? -15.273 -10.891 -2.295 1 98.94 171 VAL B O 1
ATOM 3775 N N . ASN B 1 172 ? -17.188 -11.43 -3.387 1 98.88 172 ASN B N 1
ATOM 3776 C CA . ASN B 1 172 ? -16.516 -11.93 -4.582 1 98.88 172 ASN B CA 1
ATOM 3777 C C . ASN B 1 172 ? -16.703 -10.984 -5.766 1 98.88 172 ASN B C 1
ATOM 3779 O O . ASN B 1 172 ? -17.828 -10.742 -6.199 1 98.88 172 ASN B O 1
ATOM 3783 N N . VAL B 1 173 ? -15.609 -10.445 -6.262 1 98.75 173 VAL B N 1
ATOM 3784 C CA . VAL B 1 173 ? -15.656 -9.547 -7.41 1 98.75 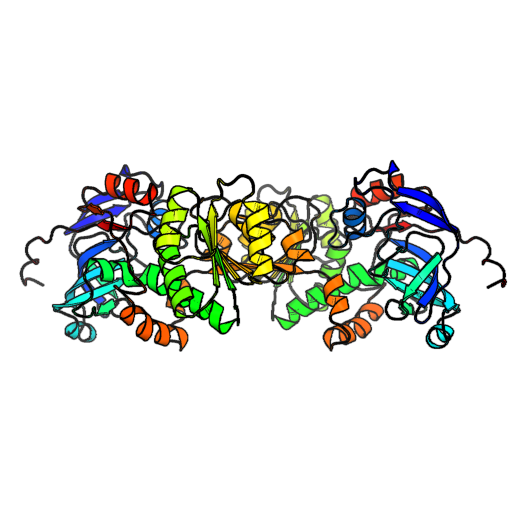173 VAL B CA 1
ATOM 3785 C C . VAL B 1 173 ? -15.242 -10.297 -8.672 1 98.75 173 VAL B C 1
ATOM 3787 O O . VAL B 1 173 ? -14.219 -10.984 -8.68 1 98.75 173 VAL B O 1
ATOM 3790 N N . VAL B 1 174 ? -16.031 -10.227 -9.719 1 97.94 174 VAL B N 1
ATOM 3791 C CA . VAL B 1 174 ? -15.742 -10.828 -11.023 1 97.94 174 VAL B CA 1
ATOM 3792 C C . VAL B 1 174 ? -15.828 -9.758 -12.109 1 97.94 174 VAL B C 1
ATOM 3794 O O . VAL B 1 174 ? -16.297 -8.648 -11.867 1 97.94 174 VAL B O 1
ATOM 3797 N N . ARG B 1 175 ? -15.242 -10.094 -13.227 1 93.81 175 ARG B N 1
ATOM 3798 C CA . ARG B 1 175 ? -15.266 -9.141 -14.336 1 93.81 175 ARG B CA 1
ATOM 3799 C C . ARG B 1 175 ? -16.547 -9.281 -15.156 1 93.81 175 ARG B C 1
ATOM 3801 O O . ARG B 1 175 ? -17.281 -8.312 -15.344 1 93.81 175 ARG B O 1
ATOM 3808 N N . ARG B 1 176 ? -16.844 -10.539 -15.578 1 91.06 176 ARG B N 1
ATOM 3809 C CA . ARG B 1 176 ? -17.938 -10.773 -16.516 1 91.06 176 ARG B CA 1
ATOM 3810 C C . ARG B 1 176 ? -19.219 -11.133 -15.773 1 91.06 176 ARG B C 1
ATOM 3812 O O . ARG B 1 176 ? -19.203 -11.906 -14.82 1 91.06 176 ARG B O 1
ATOM 3819 N N . PRO B 1 177 ? -20.328 -10.656 -16.281 1 91 177 PRO B N 1
ATOM 3820 C CA . PRO B 1 177 ? -21.594 -10.93 -15.617 1 91 177 PRO B CA 1
ATOM 3821 C C . PRO B 1 177 ? -21.938 -12.414 -15.562 1 91 177 PRO B C 1
ATOM 3823 O O . PRO B 1 177 ? -22.531 -12.883 -14.586 1 91 177 PRO B O 1
ATOM 3826 N N . GLU B 1 178 ? -21.547 -13.148 -16.609 1 91.62 178 GLU B N 1
ATOM 3827 C CA . GLU B 1 178 ? -21.844 -14.578 -16.641 1 91.62 178 GLU B CA 1
ATOM 3828 C C . GLU B 1 178 ? -21.172 -15.32 -15.5 1 91.62 178 GLU B C 1
ATOM 3830 O O . GLU B 1 178 ? -21.609 -16.406 -15.109 1 91.62 178 GLU B O 1
ATOM 3835 N N . GLN B 1 179 ? -20.125 -14.727 -14.93 1 95.19 179 GLN B N 1
ATOM 3836 C CA . GLN B 1 179 ? -19.391 -15.344 -13.836 1 95.19 179 GLN B CA 1
ATOM 3837 C C . GLN B 1 179 ? -20.125 -15.203 -12.516 1 95.19 179 GLN B C 1
ATOM 3839 O O . GLN B 1 179 ? -19.828 -15.906 -11.547 1 95.19 179 GLN B O 1
ATOM 3844 N N . VAL B 1 180 ? -21.062 -14.289 -12.484 1 95.88 180 VAL B N 1
ATOM 3845 C CA . VAL B 1 180 ? -21.859 -14.078 -11.273 1 95.88 180 VAL B CA 1
ATOM 3846 C C . VAL B 1 180 ? -22.672 -15.336 -10.961 1 95.88 180 VAL B C 1
ATOM 3848 O O . VAL B 1 180 ? -22.594 -15.875 -9.859 1 95.88 180 VAL B O 1
ATOM 3851 N N . SER B 1 181 ? -23.391 -15.812 -11.953 1 95.25 181 SER B N 1
ATOM 3852 C CA . SER B 1 181 ? -24.219 -17 -11.766 1 95.25 181 SER B CA 1
ATOM 3853 C C . SER B 1 181 ? -23.359 -18.219 -11.414 1 95.25 181 SER B C 1
ATOM 3855 O O . SER B 1 181 ? -23.766 -19.047 -10.602 1 95.25 181 SER B O 1
ATOM 3857 N N . LEU B 1 182 ? -22.203 -18.266 -12.023 1 94.19 182 LEU B N 1
ATOM 3858 C CA . LEU B 1 182 ? -21.281 -19.359 -11.742 1 94.19 182 LEU B CA 1
ATOM 3859 C C . LEU B 1 182 ? -20.938 -19.422 -10.258 1 94.19 182 LEU B C 1
ATOM 3861 O O . LEU B 1 182 ? -21.016 -20.484 -9.641 1 94.19 182 LEU B O 1
ATOM 3865 N N . LEU B 1 183 ? -20.578 -18.281 -9.672 1 97.25 183 LEU B N 1
ATOM 3866 C CA . LEU B 1 183 ? -20.172 -18.234 -8.273 1 97.25 183 LEU B CA 1
ATOM 3867 C C . LEU B 1 183 ? -21.375 -18.438 -7.352 1 97.25 183 LEU B C 1
ATOM 3869 O O . LEU B 1 183 ? -21.234 -19.047 -6.285 1 97.25 183 LEU B O 1
ATOM 3873 N N . GLN B 1 184 ? -22.516 -17.922 -7.754 1 97.12 184 GLN B N 1
ATOM 3874 C CA . GLN B 1 184 ? -23.719 -18.156 -6.969 1 97.12 184 GLN B CA 1
ATOM 3875 C C . GLN B 1 184 ? -24.062 -19.641 -6.906 1 97.12 184 GLN B C 1
ATOM 3877 O O . GLN B 1 184 ? -24.469 -20.141 -5.855 1 97.12 184 GLN B O 1
ATOM 3882 N N . ASP B 1 185 ? -23.875 -20.297 -8 1 95.88 185 ASP B N 1
ATOM 3883 C CA . ASP B 1 185 ? -24.094 -21.734 -8.055 1 95.88 185 ASP B CA 1
ATOM 3884 C C . ASP B 1 185 ? -23.125 -22.469 -7.133 1 95.88 185 ASP B C 1
ATOM 3886 O O . ASP B 1 185 ? -23.438 -23.562 -6.629 1 95.88 185 ASP B O 1
ATOM 3890 N N . LEU B 1 186 ? -22.016 -21.859 -6.914 1 94.94 186 LEU B N 1
ATOM 3891 C CA . LEU B 1 186 ? -21.016 -22.453 -6.027 1 94.94 186 LEU B CA 1
ATOM 3892 C C . LEU B 1 186 ? -21.281 -22.047 -4.578 1 94.94 186 LEU B C 1
ATOM 3894 O O . LEU B 1 186 ? -20.5 -22.391 -3.689 1 94.94 186 LEU B O 1
ATOM 3898 N N . GLY B 1 187 ? -22.312 -21.25 -4.355 1 95.94 187 GLY B N 1
ATOM 3899 C CA . GLY B 1 187 ? -22.734 -20.938 -3 1 95.94 187 GLY B CA 1
ATOM 3900 C C . GLY B 1 187 ? -22.297 -19.562 -2.545 1 95.94 187 GLY B C 1
ATOM 3901 O O . GLY B 1 187 ? -22.438 -19.219 -1.368 1 95.94 187 GLY B O 1
ATOM 3902 N N . ALA B 1 188 ? -21.781 -18.781 -3.438 1 97.75 188 ALA B N 1
ATOM 3903 C CA . ALA B 1 188 ? -21.391 -17.438 -3.064 1 97.75 188 ALA B CA 1
ATOM 3904 C C . ALA B 1 188 ? -22.609 -16.547 -2.826 1 97.75 188 ALA B C 1
ATOM 3906 O O . ALA B 1 188 ? -23.5 -16.484 -3.664 1 97.75 188 ALA B O 1
ATOM 3907 N N . GLU B 1 189 ? -22.594 -15.875 -1.735 1 97.44 189 GLU B N 1
ATOM 3908 C CA . GLU B 1 189 ? -23.719 -15.008 -1.374 1 97.44 189 GLU B CA 1
ATOM 3909 C C . GLU B 1 189 ? -23.516 -13.594 -1.91 1 97.44 189 GLU B C 1
ATOM 3911 O O . GLU B 1 189 ? -24.469 -12.945 -2.34 1 97.44 189 GLU B O 1
ATOM 3916 N N . TYR B 1 190 ? -22.312 -13.102 -1.892 1 98.12 190 TYR B N 1
ATOM 3917 C CA . TYR B 1 190 ? -21.969 -11.742 -2.301 1 98.12 190 TYR B CA 1
ATOM 3918 C C . TYR B 1 190 ? -21.078 -11.75 -3.529 1 98.12 190 TYR B C 1
ATOM 3920 O O . TYR B 1 190 ? -19.859 -11.922 -3.412 1 98.12 190 TYR B O 1
ATOM 3928 N N . VAL B 1 191 ? -21.688 -11.562 -4.703 1 98.38 191 VAL B N 1
ATOM 3929 C CA . VAL B 1 191 ? -20.938 -11.547 -5.961 1 98.38 191 VAL B CA 1
ATOM 3930 C C . VAL B 1 191 ? -21.234 -10.25 -6.715 1 98.38 191 VAL B C 1
ATOM 3932 O O . VAL B 1 191 ? -22.391 -9.883 -6.895 1 98.38 191 VAL B O 1
ATOM 3935 N N . LEU B 1 192 ? -20.203 -9.547 -7.027 1 98 192 LEU B N 1
ATOM 3936 C CA . LEU B 1 192 ? -20.328 -8.297 -7.77 1 98 192 LEU B CA 1
ATOM 3937 C C . LEU B 1 192 ? -19.516 -8.352 -9.062 1 98 192 LEU B C 1
ATOM 3939 O O . LEU B 1 192 ? -18.391 -8.875 -9.07 1 98 192 LEU B O 1
ATOM 3943 N N . SER B 1 193 ? -20.047 -7.816 -10.188 1 97.62 193 SER B N 1
ATOM 3944 C CA . SER B 1 193 ? -19.328 -7.691 -11.453 1 97.62 193 SER B CA 1
ATOM 3945 C C . SER B 1 193 ? -18.812 -6.266 -11.656 1 97.62 193 SER B C 1
ATOM 3947 O O . SER B 1 193 ? -19.547 -5.301 -11.406 1 97.62 193 SER B O 1
ATOM 3949 N N . THR B 1 194 ? -17.594 -6.109 -12.102 1 96.44 194 THR B N 1
ATOM 3950 C CA . THR B 1 194 ? -17 -4.793 -12.328 1 96.44 194 THR B CA 1
ATOM 3951 C C . THR B 1 194 ? -17.734 -4.066 -13.453 1 96.44 194 THR B C 1
ATOM 3953 O O . THR B 1 194 ? -17.578 -2.854 -13.625 1 96.44 194 THR B O 1
ATOM 3956 N N . HIS B 1 195 ? -18.469 -4.773 -14.25 1 93.5 195 HIS B N 1
ATOM 3957 C CA . HIS B 1 195 ? -19.172 -4.191 -15.383 1 93.5 195 HIS B CA 1
ATOM 3958 C C . HIS B 1 195 ? -20.5 -3.6 -14.953 1 93.5 195 HIS B C 1
ATOM 3960 O O . HIS B 1 195 ? -21.156 -2.9 -15.734 1 93.5 195 HIS B O 1
ATOM 3966 N N . GLU B 1 196 ? -20.844 -3.865 -13.758 1 92.38 196 GLU B N 1
ATOM 3967 C CA . GLU B 1 196 ? -22.078 -3.277 -13.25 1 92.38 196 GLU B CA 1
ATOM 3968 C C . GLU B 1 196 ? -21.938 -1.769 -13.062 1 92.38 196 GLU B C 1
ATOM 3970 O O . GLU B 1 196 ? -20.891 -1.292 -12.586 1 92.38 196 GLU B O 1
ATOM 3975 N N . PRO B 1 197 ? -22.906 -0.949 -13.516 1 91.5 197 PRO B N 1
ATOM 3976 C CA . PRO B 1 197 ? -22.828 0.509 -13.391 1 91.5 197 PRO B CA 1
ATOM 3977 C C . PRO B 1 197 ? -22.625 0.968 -11.953 1 91.5 197 PRO B C 1
ATOM 3979 O O . PRO B 1 197 ? -21.906 1.946 -11.711 1 91.5 197 PRO B O 1
ATOM 3982 N N . GLU B 1 198 ? -23.188 0.304 -10.992 1 94.94 198 GLU B N 1
ATOM 3983 C CA . GLU B 1 198 ? -23.078 0.716 -9.594 1 94.94 198 GLU B CA 1
ATOM 3984 C C . GLU B 1 198 ? -22.078 -0.149 -8.844 1 94.94 198 GLU B C 1
ATOM 3986 O O . GLU B 1 198 ? -22.219 -0.388 -7.641 1 94.94 198 GLU B O 1
ATOM 3991 N N . PHE B 1 199 ? -21.109 -0.632 -9.562 1 97.06 199 PHE B N 1
ATOM 3992 C CA . PHE B 1 199 ? -20.141 -1.574 -8.992 1 97.06 199 PHE B CA 1
ATOM 3993 C C . PHE B 1 199 ? -19.469 -0.983 -7.762 1 97.06 199 PHE B C 1
ATOM 3995 O O . PHE B 1 199 ? -19.5 -1.579 -6.684 1 97.06 199 PHE B O 1
ATOM 4002 N N . GLU B 1 200 ? -18.906 0.234 -7.863 1 97.5 200 GLU B N 1
ATOM 4003 C CA . GLU B 1 200 ? -18.109 0.829 -6.785 1 97.5 200 GLU B CA 1
ATOM 4004 C C . GLU B 1 200 ? -18.984 1.104 -5.562 1 97.5 200 GLU B C 1
ATOM 4006 O O . GLU B 1 200 ? -18.578 0.818 -4.434 1 97.5 200 GLU B O 1
ATOM 4011 N N . GLU B 1 201 ? -20.125 1.654 -5.77 1 97.88 201 GLU B N 1
ATOM 4012 C CA . GLU B 1 201 ? -21.047 1.947 -4.672 1 97.88 201 GLU B CA 1
ATOM 4013 C C . GLU B 1 201 ? -21.5 0.667 -3.982 1 97.88 201 GLU B C 1
ATOM 4015 O O . GLU B 1 201 ? -21.578 0.613 -2.754 1 97.88 201 GLU B O 1
ATOM 4020 N N . ARG B 1 202 ? -21.844 -0.326 -4.773 1 97.88 202 ARG B N 1
ATOM 4021 C CA . ARG B 1 202 ? -22.297 -1.6 -4.211 1 97.88 202 ARG B CA 1
ATOM 4022 C C . ARG B 1 202 ? -21.172 -2.281 -3.445 1 97.88 202 ARG B C 1
ATOM 4024 O O . ARG B 1 202 ? -21.391 -2.832 -2.365 1 97.88 202 ARG B O 1
ATOM 4031 N N . LEU B 1 203 ? -19.969 -2.291 -3.996 1 98.69 203 LEU B N 1
ATOM 4032 C CA . LEU B 1 203 ? -18.812 -2.859 -3.318 1 98.69 203 LEU B CA 1
ATOM 4033 C C . LEU B 1 203 ? -18.594 -2.195 -1.962 1 98.69 203 LEU B C 1
ATOM 4035 O O . LEU B 1 203 ? -18.391 -2.881 -0.955 1 98.69 203 LEU B O 1
ATOM 4039 N N . LEU B 1 204 ? -18.609 -0.869 -1.969 1 98.62 204 LEU B N 1
ATOM 4040 C CA . LEU B 1 204 ? -18.453 -0.102 -0.739 1 98.62 204 LEU B CA 1
ATOM 4041 C C . LEU B 1 204 ? -19.516 -0.489 0.288 1 98.62 204 LEU B C 1
ATOM 4043 O O . LEU B 1 204 ? -19.188 -0.787 1.439 1 98.62 204 LEU B O 1
ATOM 4047 N N . ARG B 1 205 ? -20.766 -0.525 -0.106 1 98.31 205 ARG B N 1
ATOM 4048 C CA . ARG B 1 205 ? -21.875 -0.832 0.785 1 98.31 205 ARG B CA 1
ATOM 4049 C C . ARG B 1 205 ? -21.734 -2.225 1.386 1 98.31 205 ARG B C 1
ATOM 4051 O O . ARG B 1 205 ? -21.828 -2.396 2.604 1 98.31 205 ARG B O 1
ATOM 4058 N N . VAL B 1 206 ? -21.484 -3.211 0.592 1 98.44 206 VAL B N 1
ATOM 4059 C CA . VAL B 1 206 ? -21.438 -4.598 1.049 1 98.44 206 VAL B CA 1
ATOM 4060 C C . VAL B 1 206 ? -20.234 -4.797 1.968 1 98.44 206 VAL B C 1
ATOM 4062 O O . VAL B 1 206 ? -20.328 -5.48 2.99 1 98.44 206 VAL B O 1
ATOM 4065 N N . CYS B 1 207 ? -19.094 -4.238 1.633 1 98.75 207 CYS B N 1
ATOM 4066 C CA . CYS B 1 207 ? -17.891 -4.383 2.453 1 98.75 207 CYS B CA 1
ATOM 4067 C C . CYS B 1 207 ? -18.094 -3.746 3.824 1 98.75 207 CYS B C 1
ATOM 4069 O O . CYS B 1 207 ? -17.609 -4.262 4.832 1 98.75 207 CYS B O 1
ATOM 4071 N N . HIS B 1 208 ? -18.781 -2.631 3.865 1 98.44 208 HIS B N 1
ATOM 4072 C CA . HIS B 1 208 ? -19.047 -1.983 5.145 1 98.44 208 HIS B CA 1
ATOM 4073 C C . HIS B 1 208 ? -20.078 -2.758 5.953 1 98.44 208 HIS B C 1
ATOM 4075 O O . HIS B 1 208 ? -19.938 -2.922 7.168 1 98.44 208 HIS B O 1
ATOM 4081 N N . GLU B 1 209 ? -21.125 -3.219 5.234 1 98.31 209 GLU B N 1
ATOM 4082 C CA . GLU B 1 209 ? -22.156 -4.004 5.898 1 98.31 209 GLU B CA 1
ATOM 4083 C C . GLU B 1 209 ? -21.562 -5.246 6.566 1 98.31 209 GLU B C 1
ATOM 4085 O O . GLU B 1 209 ? -21.906 -5.566 7.707 1 98.31 209 GLU B O 1
ATOM 4090 N N . LEU B 1 210 ? -20.625 -5.895 5.949 1 98.44 210 LEU B N 1
ATOM 4091 C CA . LEU B 1 210 ? -20.062 -7.145 6.445 1 98.44 210 LEU B CA 1
ATOM 4092 C C . LEU B 1 210 ? -18.828 -6.875 7.301 1 98.44 210 LEU B C 1
ATOM 4094 O O . LEU B 1 210 ? -18.281 -7.797 7.918 1 98.44 210 LEU B O 1
ATOM 4098 N N . LYS B 1 211 ? -18.344 -5.598 7.246 1 98.19 211 LYS B N 1
ATOM 4099 C CA . LYS B 1 211 ? -17.125 -5.203 7.965 1 98.19 211 LYS B CA 1
ATOM 4100 C C . LYS B 1 211 ? -15.906 -5.961 7.445 1 98.19 211 LYS B C 1
ATOM 4102 O O . LYS B 1 211 ? -15.141 -6.52 8.227 1 98.19 211 LYS B O 1
ATOM 4107 N N . VAL B 1 212 ? -15.781 -5.977 6.137 1 98.69 212 VAL B N 1
ATOM 4108 C CA . VAL B 1 212 ? -14.656 -6.645 5.488 1 98.69 212 VAL B CA 1
ATOM 4109 C C . VAL B 1 212 ? -13.352 -5.945 5.875 1 98.69 212 VAL B C 1
ATOM 4111 O O . VAL B 1 212 ? -13.164 -4.762 5.586 1 98.69 212 VAL B O 1
ATOM 4114 N N . SER B 1 213 ? -12.445 -6.656 6.445 1 97.62 213 SER B N 1
ATOM 4115 C CA . SER B 1 213 ? -11.219 -6.023 6.93 1 97.62 213 SER B CA 1
ATOM 4116 C C . SER B 1 213 ? -10 -6.539 6.184 1 97.62 213 SER B C 1
ATOM 4118 O O . SER B 1 213 ? -8.883 -6.043 6.383 1 97.62 213 SER B O 1
ATOM 4120 N N . LEU B 1 214 ? -10.133 -7.531 5.34 1 98.88 214 LEU B N 1
ATOM 4121 C CA . LEU B 1 214 ? -9.031 -8.102 4.566 1 98.88 214 LEU B CA 1
ATOM 4122 C C . LEU B 1 214 ? -9.508 -8.508 3.174 1 98.88 214 LEU B C 1
ATOM 4124 O O . LEU B 1 214 ? -10.562 -9.125 3.027 1 98.88 214 LEU B O 1
ATOM 4128 N N . ALA B 1 215 ? -8.758 -8.086 2.178 1 98.94 215 ALA B N 1
ATOM 4129 C CA . ALA B 1 215 ? -9.094 -8.438 0.801 1 98.94 215 ALA B CA 1
ATOM 4130 C C . ALA B 1 215 ? -7.891 -9.047 0.083 1 98.94 215 ALA B C 1
ATOM 4132 O O . ALA B 1 215 ? -6.746 -8.664 0.344 1 98.94 215 ALA B O 1
ATOM 4133 N N . PHE B 1 216 ? -8.125 -10 -0.788 1 98.94 216 PHE B N 1
ATOM 4134 C CA . PHE B 1 216 ? -7.121 -10.664 -1.608 1 98.94 216 PHE B CA 1
ATOM 4135 C C . PHE B 1 216 ? -7.234 -10.227 -3.064 1 98.94 216 PHE B C 1
ATOM 4137 O O . PHE B 1 216 ? -8.297 -10.367 -3.678 1 98.94 216 PHE B O 1
ATOM 4144 N N . ASP B 1 217 ? -6.133 -9.734 -3.643 1 98.88 217 ASP B N 1
ATOM 4145 C CA . ASP B 1 217 ? -6.203 -9.156 -4.98 1 98.88 217 ASP B CA 1
ATOM 4146 C C . ASP B 1 217 ? -5.105 -9.719 -5.879 1 98.88 217 ASP B C 1
ATOM 4148 O O . ASP B 1 217 ? -3.941 -9.328 -5.762 1 98.88 217 ASP B O 1
ATOM 4152 N N . PRO B 1 218 ? -5.453 -10.586 -6.82 1 98.19 218 PRO B N 1
ATOM 4153 C CA . PRO B 1 218 ? -4.48 -11.055 -7.809 1 98.19 218 PRO B CA 1
ATOM 4154 C C . PRO B 1 218 ? -4.48 -10.211 -9.086 1 98.19 218 PRO B C 1
ATOM 4156 O O . PRO B 1 218 ? -3.758 -10.523 -10.031 1 98.19 218 PRO B O 1
ATOM 4159 N N . VAL B 1 219 ? -5.258 -9.156 -9.164 1 97.75 219 VAL B N 1
ATOM 4160 C CA . VAL B 1 219 ? -5.492 -8.445 -10.414 1 97.75 219 VAL B CA 1
ATOM 4161 C C . VAL B 1 219 ? -4.566 -7.23 -10.5 1 97.75 219 VAL B C 1
ATOM 4163 O O . VAL B 1 219 ? -3.855 -7.059 -11.492 1 97.75 219 VAL B O 1
ATOM 4166 N N . GLY B 1 220 ? -4.539 -6.395 -9.484 1 98.06 220 GLY B N 1
ATOM 4167 C CA . GLY B 1 220 ? -3.789 -5.152 -9.516 1 98.06 220 GLY B CA 1
ATOM 4168 C C . GLY B 1 220 ? -4.52 -4.031 -10.234 1 98.06 220 GLY B C 1
ATOM 4169 O O . GLY B 1 220 ? -5.754 -3.99 -10.234 1 98.06 220 GLY B O 1
ATOM 4170 N N . GLY B 1 221 ? -3.744 -3.02 -10.695 1 97.88 221 GLY B N 1
ATOM 4171 C CA . GLY B 1 221 ? -4.324 -1.918 -11.453 1 97.88 221 GLY B CA 1
ATOM 4172 C C . GLY B 1 221 ? -5.27 -1.064 -10.625 1 97.88 221 GLY B C 1
ATOM 4173 O O . GLY B 1 221 ? -5.051 -0.863 -9.43 1 97.88 221 GLY B O 1
ATOM 4174 N N . ARG B 1 222 ? -6.305 -0.533 -11.289 1 97.38 222 ARG B N 1
ATOM 4175 C CA . ARG B 1 222 ? -7.285 0.335 -10.648 1 97.38 222 ARG B CA 1
ATOM 4176 C C . ARG B 1 222 ? -8.109 -0.437 -9.625 1 97.38 222 ARG B C 1
ATOM 4178 O O . ARG B 1 222 ? -8.578 0.136 -8.641 1 97.38 222 ARG B O 1
ATOM 4185 N N . LEU B 1 223 ? -8.227 -1.715 -9.852 1 98.25 223 LEU B N 1
ATOM 4186 C CA . LEU B 1 223 ? -9.086 -2.533 -9 1 98.25 223 LEU B CA 1
ATOM 4187 C C . LEU B 1 223 ? -8.539 -2.602 -7.582 1 98.25 223 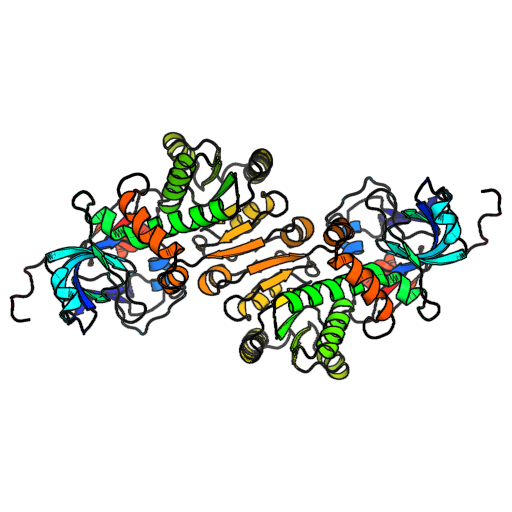LEU B C 1
ATOM 4189 O O . LEU B 1 223 ? -9.305 -2.656 -6.617 1 98.25 223 LEU B O 1
ATOM 4193 N N . THR B 1 224 ? -7.211 -2.621 -7.41 1 98.75 224 THR B N 1
ATOM 4194 C CA . THR B 1 224 ? -6.621 -2.607 -6.078 1 98.75 224 THR B CA 1
ATOM 4195 C C . THR B 1 224 ? -7.117 -1.404 -5.281 1 98.75 224 THR B C 1
ATOM 4197 O O . THR B 1 224 ? -7.516 -1.544 -4.121 1 98.75 224 THR B O 1
ATOM 4200 N N . GLY B 1 225 ? -7.066 -0.236 -5.914 1 98.56 225 GLY B N 1
ATOM 4201 C CA . GLY B 1 225 ? -7.52 0.974 -5.242 1 98.56 225 GLY B CA 1
ATOM 4202 C C . GLY B 1 225 ? -9.008 0.975 -4.953 1 98.56 225 GLY B C 1
ATOM 4203 O O . GLY B 1 225 ? -9.438 1.439 -3.896 1 98.56 225 GLY B O 1
ATOM 4204 N N . GLN B 1 226 ? -9.805 0.497 -5.922 1 98.31 226 GLN B N 1
ATOM 4205 C CA . GLN B 1 226 ? -11.242 0.392 -5.715 1 98.31 226 GLN B CA 1
ATOM 4206 C C . GLN B 1 226 ? -11.562 -0.528 -4.539 1 98.31 226 GLN B C 1
ATOM 4208 O O . GLN B 1 226 ? -12.453 -0.233 -3.736 1 98.31 226 GLN B O 1
ATOM 4213 N N . LEU B 1 227 ? -10.844 -1.611 -4.488 1 98.75 227 LEU B N 1
ATOM 4214 C CA . LEU B 1 227 ? -10.992 -2.564 -3.395 1 98.75 227 LEU B CA 1
ATOM 4215 C C . LEU B 1 227 ? -10.617 -1.926 -2.061 1 98.75 227 LEU B C 1
ATOM 4217 O O . LEU B 1 227 ? -11.391 -1.992 -1.098 1 98.75 227 LEU B O 1
ATOM 4221 N N . LEU B 1 228 ? -9.508 -1.299 -1.99 1 98.81 228 LEU B N 1
ATOM 4222 C CA . LEU B 1 228 ? -9.047 -0.649 -0.767 1 98.81 228 LEU B CA 1
ATOM 4223 C C . LEU B 1 228 ? -10.039 0.42 -0.316 1 98.81 228 LEU B C 1
ATOM 4225 O O . LEU B 1 228 ? -10.344 0.528 0.874 1 98.81 228 LEU B O 1
ATOM 4229 N N . HIS B 1 229 ? -10.492 1.189 -1.269 1 98.56 229 HIS B N 1
ATOM 4230 C CA . HIS B 1 229 ? -11.445 2.248 -0.969 1 98.56 229 HIS B CA 1
ATOM 4231 C C . HIS B 1 229 ? -12.703 1.683 -0.312 1 98.56 229 HIS B C 1
ATOM 4233 O O . HIS B 1 229 ? -13.273 2.305 0.588 1 98.56 229 HIS B O 1
ATOM 4239 N N . ALA B 1 230 ? -13.102 0.533 -0.717 1 98.69 230 ALA B N 1
ATOM 4240 C CA . ALA B 1 230 ? -14.367 -0.059 -0.287 1 98.69 230 ALA B CA 1
ATOM 4241 C C . ALA B 1 230 ? -14.242 -0.664 1.108 1 98.69 230 ALA B C 1
ATOM 4243 O O . ALA B 1 230 ? -15.25 -0.944 1.763 1 98.69 230 ALA B O 1
ATOM 4244 N N . LEU B 1 231 ? -13.047 -0.969 1.575 1 98.69 231 LEU B N 1
ATOM 4245 C CA . LEU B 1 231 ? -12.867 -1.572 2.891 1 98.69 231 LEU B CA 1
ATOM 4246 C C . LEU B 1 231 ? -13.109 -0.551 3.996 1 98.69 231 LEU B C 1
ATOM 4248 O O . LEU B 1 231 ? -12.852 0.64 3.816 1 98.69 231 LEU B O 1
ATOM 4252 N N . PRO B 1 232 ? -13.633 -1.024 5.145 1 98 232 PRO B N 1
ATOM 4253 C CA . PRO B 1 232 ? -13.727 -0.139 6.309 1 98 232 PRO B CA 1
ATOM 4254 C C . PRO B 1 232 ? -12.359 0.3 6.824 1 98 232 PRO B C 1
ATOM 4256 O O . PRO B 1 232 ? -11.328 -0.176 6.336 1 98 232 PRO B O 1
ATOM 4259 N N . GLU B 1 233 ? -12.414 1.213 7.789 1 96.06 233 GLU B N 1
ATOM 4260 C CA . GLU B 1 233 ? -11.195 1.716 8.406 1 96.06 233 GLU B CA 1
ATOM 4261 C C . GLU B 1 233 ? -10.32 0.572 8.922 1 96.06 233 GLU B C 1
ATOM 4263 O O . GLU B 1 233 ? -10.828 -0.386 9.508 1 96.06 233 GLU B O 1
ATOM 4268 N N . GLY B 1 234 ? -9.023 0.682 8.633 1 96.81 234 GLY B N 1
ATOM 4269 C CA . GLY B 1 234 ? -8.094 -0.326 9.109 1 96.81 234 GLY B CA 1
ATOM 4270 C C . GLY B 1 234 ? -7.969 -1.514 8.172 1 96.81 234 GLY B C 1
ATOM 4271 O O . GLY B 1 234 ? -7.25 -2.471 8.469 1 96.81 234 GLY B O 1
ATOM 4272 N N . GLY B 1 235 ? -8.688 -1.502 7.027 1 98.19 235 GLY B N 1
ATOM 4273 C CA . GLY B 1 235 ? -8.688 -2.607 6.082 1 98.19 235 GLY B CA 1
ATOM 4274 C C . GLY B 1 235 ? -7.344 -2.826 5.414 1 98.19 235 GLY B C 1
ATOM 4275 O O . GLY B 1 235 ? -6.539 -1.897 5.305 1 98.19 235 GLY B O 1
ATOM 4276 N N . THR B 1 236 ? -7.102 -4.02 4.934 1 98.75 236 THR B N 1
ATOM 4277 C CA . THR B 1 236 ? -5.867 -4.406 4.262 1 98.75 236 THR B CA 1
ATOM 4278 C C . THR B 1 236 ? -6.168 -5.129 2.949 1 98.75 236 THR B C 1
ATOM 4280 O O . THR B 1 236 ? -7.066 -5.973 2.891 1 98.75 236 THR B O 1
ATOM 4283 N N . VAL B 1 237 ? -5.48 -4.734 1.925 1 98.94 237 VAL B N 1
ATOM 4284 C CA . VAL B 1 237 ? -5.496 -5.5 0.683 1 98.94 237 VAL B CA 1
ATOM 4285 C C . VAL B 1 237 ? -4.172 -6.238 0.512 1 98.94 237 VAL B C 1
ATOM 4287 O O . VAL B 1 237 ? -3.1 -5.629 0.572 1 98.94 237 VAL B O 1
ATOM 4290 N N . ILE B 1 238 ? -4.23 -7.531 0.371 1 98.88 238 ILE B N 1
ATOM 4291 C CA . ILE B 1 238 ? -3.064 -8.336 0.022 1 98.88 238 ILE B CA 1
ATOM 4292 C C . ILE B 1 238 ? -3.01 -8.539 -1.49 1 98.88 238 ILE B C 1
ATOM 4294 O O . ILE B 1 238 ? -3.916 -9.141 -2.074 1 98.88 238 ILE B O 1
ATOM 4298 N N . VAL B 1 239 ? -1.983 -7.996 -2.088 1 98.81 239 VAL B N 1
ATOM 4299 C CA . VAL B 1 239 ? -1.728 -8.18 -3.514 1 98.81 239 VAL B CA 1
ATOM 4300 C C . VAL B 1 239 ? -0.84 -9.398 -3.729 1 98.81 239 VAL B C 1
ATOM 4302 O O . VAL B 1 239 ? 0.299 -9.438 -3.26 1 98.81 239 VAL B O 1
ATOM 4305 N N . TYR B 1 240 ? -1.389 -10.414 -4.465 1 98.19 240 TYR B N 1
ATOM 4306 C CA . TYR B 1 240 ? -0.612 -11.641 -4.598 1 98.19 240 TYR B CA 1
ATOM 4307 C C . TYR B 1 240 ? -0.475 -12.039 -6.062 1 98.19 240 TYR B C 1
ATOM 4309 O O . TYR B 1 240 ? 0.005 -13.133 -6.367 1 98.19 240 TYR B O 1
ATOM 4317 N N . GLY B 1 241 ? -0.938 -11.188 -6.973 1 97.31 241 GLY B N 1
ATOM 4318 C CA . GLY B 1 241 ? -0.804 -11.344 -8.414 1 97.31 241 GLY B CA 1
ATOM 4319 C C . GLY B 1 241 ? -0.873 -10.031 -9.164 1 97.31 241 GLY B C 1
ATOM 4320 O O . GLY B 1 241 ? -0.997 -8.961 -8.562 1 97.31 241 GLY B O 1
ATOM 4321 N N . SER B 1 242 ? -0.773 -10.094 -10.43 1 96.75 242 SER B N 1
ATOM 4322 C CA . SER B 1 242 ? -0.803 -8.93 -11.312 1 96.75 242 SER B CA 1
ATOM 4323 C C . SER B 1 242 ? -1.452 -9.273 -12.648 1 96.75 242 SER B C 1
ATOM 4325 O O . SER B 1 242 ? -0.859 -9.055 -13.711 1 96.75 242 SER B O 1
ATOM 4327 N N . LEU B 1 243 ? -2.637 -9.711 -12.57 1 95.81 243 LEU B N 1
ATOM 4328 C CA . LEU B 1 243 ? -3.332 -10.188 -13.758 1 95.81 243 LEU B CA 1
ATOM 4329 C C . LEU B 1 243 ? -3.59 -9.047 -14.734 1 95.81 243 LEU B C 1
ATOM 4331 O O . LEU B 1 243 ? -3.611 -9.25 -15.945 1 95.81 243 LEU B O 1
ATOM 4335 N N . SER B 1 244 ? -3.744 -7.824 -14.203 1 95.19 244 SER B N 1
ATOM 4336 C CA . SER B 1 244 ? -3.996 -6.68 -15.07 1 95.19 244 SER B CA 1
ATOM 4337 C C . SER B 1 244 ? -2.709 -6.184 -15.719 1 95.19 244 SER B C 1
ATOM 4339 O O . SER B 1 244 ? -2.752 -5.414 -16.688 1 95.19 244 SER B O 1
ATOM 4341 N N . GLU B 1 245 ? -1.599 -6.555 -15.125 1 93.88 245 GLU B N 1
ATOM 4342 C CA . GLU B 1 245 ? -0.274 -6.117 -15.555 1 93.88 245 GLU B CA 1
ATOM 4343 C C . GLU B 1 245 ? -0.132 -4.602 -15.453 1 93.88 245 GLU B C 1
ATOM 4345 O O . GLU B 1 245 ? 0.683 -4 -16.156 1 93.88 245 GLU B O 1
ATOM 4350 N N . GLN B 1 246 ? -1.028 -3.973 -14.688 1 97.19 246 GLN B N 1
ATOM 4351 C CA . GLN B 1 246 ? -0.993 -2.529 -14.469 1 97.19 246 GLN B CA 1
ATOM 4352 C C . GLN B 1 246 ? -0.588 -2.203 -13.039 1 97.19 246 GLN B C 1
ATOM 4354 O O . GLN B 1 246 ? -0.767 -3.023 -12.133 1 97.19 246 GLN B O 1
ATOM 4359 N N . GLU B 1 247 ? -0.056 -1.034 -12.898 1 98.31 247 GLU B N 1
ATOM 4360 C CA . GLU B 1 247 ? 0.261 -0.56 -11.555 1 98.31 247 GLU B CA 1
ATOM 4361 C C . GLU B 1 247 ? -1.003 -0.379 -10.719 1 98.31 247 GLU B C 1
ATOM 4363 O O . GLU B 1 247 ? -2.035 0.058 -11.234 1 98.31 247 GLU B O 1
ATOM 4368 N N . CYS B 1 248 ? -0.852 -0.738 -9.438 1 98.75 248 CYS B N 1
ATOM 4369 C CA . CYS B 1 248 ? -1.937 -0.435 -8.508 1 98.75 248 CYS B CA 1
ATOM 4370 C C . CYS B 1 248 ? -2.115 1.07 -8.352 1 98.75 248 CYS B C 1
ATOM 4372 O O . CYS B 1 248 ? -1.14 1.799 -8.164 1 98.75 248 CYS B O 1
ATOM 4374 N N . ARG B 1 249 ? -3.307 1.504 -8.477 1 98.5 249 ARG B N 1
ATOM 4375 C CA . ARG B 1 249 ? -3.646 2.906 -8.25 1 98.5 249 ARG B CA 1
ATOM 4376 C C . ARG B 1 249 ? -4.371 3.09 -6.922 1 98.5 249 ARG B C 1
ATOM 4378 O O . ARG B 1 249 ? -5.496 2.621 -6.75 1 98.5 249 ARG B O 1
ATOM 4385 N N . ILE B 1 250 ? -3.73 3.795 -5.977 1 98.62 250 ILE B N 1
ATOM 4386 C CA . ILE B 1 250 ? -4.23 3.871 -4.609 1 98.62 250 ILE B CA 1
ATOM 4387 C C . ILE B 1 250 ? -4.379 5.332 -4.195 1 98.62 250 ILE B C 1
ATOM 4389 O O . ILE B 1 250 ? -3.428 6.109 -4.285 1 98.62 250 ILE B O 1
ATOM 4393 N N . ALA B 1 251 ? -5.531 5.734 -3.812 1 98.06 251 ALA B N 1
ATOM 4394 C CA . ALA B 1 251 ? -5.727 7.086 -3.297 1 98.06 251 ALA B CA 1
ATOM 4395 C C . ALA B 1 251 ? -5.016 7.27 -1.96 1 98.06 251 ALA B C 1
ATOM 4397 O O . ALA B 1 251 ? -5.273 6.535 -1.005 1 98.06 251 ALA B O 1
ATOM 4398 N N . PRO B 1 252 ? -4.145 8.266 -1.858 1 98 252 PRO B N 1
ATOM 4399 C CA . PRO B 1 252 ? -3.484 8.508 -0.574 1 98 252 PRO B CA 1
ATOM 4400 C C . PRO B 1 252 ? -4.473 8.672 0.578 1 98 252 PRO B C 1
ATOM 4402 O O . PRO B 1 252 ? -4.188 8.258 1.705 1 98 252 PRO B O 1
ATOM 4405 N N . SER B 1 253 ? -5.625 9.273 0.311 1 97.12 253 SER B N 1
ATOM 4406 C CA . SER B 1 253 ? -6.625 9.531 1.345 1 97.12 253 SER B CA 1
ATOM 4407 C C . SER B 1 253 ? -7.098 8.227 1.984 1 97.12 253 SER B C 1
ATOM 4409 O O . SER B 1 253 ? -7.383 8.188 3.184 1 97.12 253 SER B O 1
ATOM 4411 N N . ASP B 1 254 ? -7.223 7.117 1.191 1 97.81 254 ASP B N 1
ATOM 4412 C CA . ASP B 1 254 ? -7.629 5.824 1.735 1 97.81 254 ASP B CA 1
ATOM 4413 C C . ASP B 1 254 ? -6.586 5.285 2.711 1 97.81 254 ASP B C 1
ATOM 4415 O O . ASP B 1 254 ? -6.934 4.684 3.729 1 97.81 254 ASP B O 1
ATOM 4419 N N . LEU B 1 255 ? -5.328 5.473 2.35 1 98.5 255 LEU B N 1
ATOM 4420 C CA . LEU B 1 255 ? -4.246 5.051 3.232 1 98.5 255 LEU B CA 1
ATOM 4421 C C . LEU B 1 255 ? -4.242 5.875 4.52 1 98.5 255 LEU B C 1
ATOM 4423 O O . LEU B 1 255 ? -4.266 5.316 5.617 1 98.5 255 LEU B O 1
ATOM 4427 N N . ILE B 1 256 ? -4.273 7.191 4.355 1 98.06 256 ILE B N 1
ATOM 4428 C CA . ILE B 1 256 ? -4.078 8.109 5.473 1 98.06 256 ILE B CA 1
ATOM 4429 C C . ILE B 1 256 ? -5.309 8.086 6.379 1 98.06 256 ILE B C 1
ATOM 4431 O O . ILE B 1 256 ? -5.246 7.609 7.512 1 98.06 256 ILE B O 1
ATOM 4435 N N . PHE B 1 257 ? -6.484 8.461 5.797 1 96.75 257 PHE B N 1
ATOM 4436 C CA . PHE B 1 257 ? -7.66 8.703 6.625 1 96.75 257 PHE B CA 1
ATOM 4437 C C . PHE B 1 257 ? -8.375 7.391 6.934 1 96.75 257 PHE B C 1
ATOM 4439 O O . PHE B 1 257 ? -9.102 7.297 7.926 1 96.75 257 PHE B O 1
ATOM 4446 N N . GLY B 1 258 ? -8.125 6.363 6.117 1 95.75 258 GLY B N 1
ATOM 4447 C CA . GLY B 1 258 ? -8.695 5.047 6.371 1 95.75 258 GLY B CA 1
ATOM 4448 C C . GLY B 1 258 ? -7.789 4.156 7.199 1 95.75 258 GLY B C 1
ATOM 4449 O O . GLY B 1 258 ? -8.18 3.055 7.59 1 95.75 258 GLY B O 1
ATOM 4450 N N . ARG B 1 259 ? -6.586 4.676 7.426 1 95.75 259 ARG B N 1
ATOM 4451 C CA . ARG B 1 259 ? -5.59 3.859 8.109 1 95.75 259 ARG B CA 1
ATOM 4452 C C . ARG B 1 259 ? -5.473 2.482 7.465 1 95.75 259 ARG B C 1
ATOM 4454 O O . ARG B 1 259 ? -5.508 1.462 8.156 1 95.75 259 ARG B O 1
ATOM 4461 N N . LYS B 1 260 ? -5.492 2.469 6.227 1 98.31 260 LYS B N 1
ATOM 4462 C CA . LYS B 1 260 ? -5.504 1.218 5.473 1 98.31 260 LYS B CA 1
ATOM 4463 C C . LYS B 1 260 ? -4.105 0.861 4.977 1 98.31 260 LYS B C 1
ATOM 4465 O O . LYS B 1 260 ? -3.178 1.664 5.09 1 98.31 260 LYS B O 1
ATOM 4470 N N . ARG B 1 261 ? -3.949 -0.361 4.496 1 98.38 261 ARG B N 1
ATOM 4471 C CA . ARG B 1 261 ? -2.646 -0.873 4.086 1 98.38 261 ARG B CA 1
ATOM 4472 C C . ARG B 1 261 ? -2.768 -1.756 2.85 1 98.38 261 ARG B C 1
ATOM 4474 O O . ARG B 1 261 ? -3.816 -2.357 2.611 1 98.38 261 ARG B O 1
ATOM 4481 N N . VAL B 1 262 ? -1.716 -1.746 2.094 1 98.88 262 VAL B N 1
ATOM 4482 C CA . VAL B 1 262 ? -1.522 -2.674 0.984 1 98.88 262 VAL B CA 1
ATOM 4483 C C . VAL B 1 262 ? -0.211 -3.434 1.168 1 98.88 262 VAL B C 1
ATOM 4485 O O . VAL B 1 262 ? 0.823 -2.836 1.475 1 98.88 262 VAL B O 1
ATOM 4488 N N . GLU B 1 263 ? -0.261 -4.715 1.091 1 98.38 263 GLU B N 1
ATOM 4489 C CA . GLU B 1 263 ? 0.954 -5.516 1.215 1 98.38 263 GLU B CA 1
ATOM 4490 C C . GLU B 1 263 ? 0.977 -6.645 0.19 1 98.38 263 GLU B C 1
ATOM 4492 O O . GLU B 1 263 ? -0.049 -6.965 -0.416 1 98.38 263 GLU B O 1
ATOM 4497 N N . GLY B 1 264 ? 2.143 -7.184 -0.006 1 97.94 264 GLY B N 1
ATOM 4498 C CA . GLY B 1 264 ? 2.311 -8.266 -0.965 1 97.94 264 GLY B CA 1
ATOM 4499 C C . GLY B 1 264 ? 2.398 -9.633 -0.315 1 97.94 264 GLY B C 1
ATOM 4500 O O . GLY B 1 264 ? 2.666 -9.742 0.883 1 97.94 264 GLY B O 1
ATOM 4501 N N . PHE B 1 265 ? 2.102 -10.641 -1.086 1 97.44 265 PHE B N 1
ATOM 4502 C CA . PHE B 1 265 ? 2.307 -12.023 -0.678 1 97.44 265 PHE B CA 1
ATOM 4503 C C . PHE B 1 265 ? 2.961 -12.82 -1.797 1 97.44 265 PHE B C 1
ATOM 4505 O O . PHE B 1 265 ? 2.547 -12.734 -2.955 1 97.44 265 PHE B O 1
ATOM 4512 N N . TRP B 1 266 ? 3.971 -13.539 -1.413 1 95.5 266 TRP B N 1
ATOM 4513 C CA . TRP B 1 266 ? 4.688 -14.383 -2.365 1 95.5 266 TRP B CA 1
ATOM 4514 C C . TRP B 1 266 ? 4.855 -15.797 -1.817 1 95.5 266 TRP B C 1
ATOM 4516 O O . TRP B 1 266 ? 5.648 -16.016 -0.898 1 95.5 266 TRP B O 1
ATOM 4526 N N . LEU B 1 267 ? 4.195 -16.688 -2.424 1 93.38 267 LEU B N 1
ATOM 4527 C CA . LEU B 1 267 ? 4.188 -18.062 -1.937 1 93.38 267 LEU B CA 1
ATOM 4528 C C . LEU B 1 267 ? 5.602 -18.641 -1.918 1 93.38 267 LEU B C 1
ATOM 4530 O O . LEU B 1 267 ? 5.977 -19.344 -0.979 1 93.38 267 LEU B O 1
ATOM 4534 N N . SER B 1 268 ? 6.414 -18.375 -3.02 1 88.31 268 SER B N 1
ATOM 4535 C CA . SER B 1 268 ? 7.758 -18.938 -3.107 1 88.31 268 SER B CA 1
ATOM 4536 C C . SER B 1 268 ? 8.602 -18.547 -1.899 1 88.31 268 SER B C 1
ATOM 4538 O O . SER B 1 268 ? 9.359 -19.375 -1.374 1 88.31 268 SER B O 1
ATOM 4540 N N . GLU B 1 269 ? 8.43 -17.344 -1.476 1 85 269 GLU B N 1
ATOM 4541 C CA . GLU B 1 269 ? 9.156 -16.891 -0.292 1 85 269 GLU B CA 1
ATOM 4542 C C . GLU B 1 269 ? 8.617 -17.547 0.972 1 85 269 GLU B C 1
ATOM 4544 O O . GLU B 1 269 ? 9.375 -17.859 1.889 1 85 269 GLU B O 1
ATOM 4549 N N . TRP B 1 270 ? 7.398 -17.734 1.007 1 82.81 270 TRP B N 1
ATOM 4550 C CA . TRP B 1 270 ? 6.777 -18.438 2.127 1 82.81 270 TRP B CA 1
ATOM 4551 C C . TRP B 1 270 ? 7.316 -19.859 2.246 1 82.81 270 TRP B C 1
ATOM 4553 O O . TRP B 1 270 ? 7.625 -20.328 3.346 1 82.81 270 TRP B O 1
ATOM 4563 N N . HIS B 1 271 ? 7.488 -20.516 1.106 1 79.56 271 HIS B N 1
ATOM 4564 C CA . HIS B 1 271 ? 8.031 -21.875 1.077 1 79.56 271 HIS B CA 1
ATOM 4565 C C . HIS B 1 271 ? 9.469 -21.891 1.576 1 79.56 271 HIS B C 1
ATOM 4567 O O . HIS B 1 271 ? 9.891 -22.859 2.232 1 79.56 271 HIS B O 1
ATOM 4573 N N . ARG B 1 272 ? 10.141 -20.812 1.32 1 78.44 272 ARG B N 1
ATOM 4574 C CA . ARG B 1 272 ? 11.57 -20.766 1.619 1 78.44 272 ARG B CA 1
ATOM 4575 C C . ARG B 1 272 ? 11.812 -20.516 3.105 1 78.44 272 ARG B C 1
ATOM 4577 O O . ARG B 1 272 ? 12.914 -20.734 3.604 1 78.44 272 ARG B O 1
ATOM 4584 N N . GLN B 1 273 ? 10.797 -20.016 3.785 1 74.06 273 GLN B N 1
ATOM 4585 C CA . GLN B 1 273 ? 10.945 -19.719 5.207 1 74.06 273 GLN B CA 1
ATOM 4586 C C . GLN B 1 273 ? 11.188 -20.984 6.012 1 74.06 273 GLN B C 1
ATOM 4588 O O . GLN B 1 273 ? 11.586 -20.922 7.18 1 74.06 273 GLN B O 1
ATOM 4593 N N . GLY B 1 274 ? 11.148 -22.125 5.371 1 69.81 274 GLY B N 1
ATOM 4594 C CA . GLY B 1 274 ? 11.516 -23.375 6.012 1 69.81 274 GLY B CA 1
ATOM 4595 C C . GLY B 1 274 ? 10.344 -24.094 6.648 1 69.81 274 GLY B C 1
ATOM 4596 O O . GLY B 1 274 ? 9.188 -23.859 6.277 1 69.81 274 GLY B O 1
ATOM 4597 N N . PHE B 1 275 ? 10.75 -25.031 7.496 1 69.25 275 PHE B N 1
ATOM 4598 C CA . PHE B 1 275 ? 9.766 -25.938 8.078 1 69.25 275 PHE B CA 1
ATOM 4599 C C . PHE B 1 275 ? 9.281 -25.422 9.43 1 69.25 275 PHE B C 1
ATOM 4601 O O . PHE B 1 275 ? 9.461 -26.078 10.453 1 69.25 275 PHE B O 1
ATOM 4608 N N . GLY B 1 276 ? 8.711 -24.234 9.383 1 75.56 276 GLY B N 1
ATOM 4609 C CA . GLY B 1 276 ? 8.047 -23.734 10.578 1 75.56 276 GLY B CA 1
ATOM 4610 C C . GLY B 1 276 ? 6.664 -24.312 10.781 1 75.56 276 GLY B C 1
ATOM 4611 O O . GLY B 1 276 ? 6.23 -25.188 10.008 1 75.56 276 GLY B O 1
ATOM 4612 N N . ALA B 1 277 ? 6.066 -23.984 11.883 1 81.44 277 ALA B N 1
ATOM 4613 C CA . ALA B 1 277 ? 4.75 -24.5 12.25 1 81.44 277 ALA B CA 1
ATOM 4614 C C . ALA B 1 277 ? 3.734 -24.266 11.141 1 81.44 277 ALA B C 1
ATOM 4616 O O . ALA B 1 277 ? 2.93 -25.156 10.828 1 81.44 277 ALA B O 1
ATOM 4617 N N . ALA B 1 278 ? 3.898 -23.203 10.523 1 82.31 278 ALA B N 1
ATOM 4618 C CA . ALA B 1 278 ? 2.951 -22.859 9.469 1 82.31 278 ALA B CA 1
ATOM 4619 C C . ALA B 1 278 ? 3.135 -23.75 8.242 1 82.31 278 ALA B C 1
ATOM 4621 O O . ALA B 1 278 ? 2.156 -24.219 7.66 1 82.31 278 ALA B O 1
ATOM 4622 N N . GLN B 1 279 ? 4.348 -23.969 7.91 1 85.38 279 GLN B N 1
ATOM 4623 C CA . GLN B 1 279 ? 4.645 -24.828 6.762 1 85.38 279 GLN B CA 1
ATOM 4624 C C . GLN B 1 279 ? 4.223 -26.266 7.023 1 85.38 279 GLN B C 1
ATOM 4626 O O . GLN B 1 279 ? 3.635 -26.922 6.152 1 85.38 279 GLN B O 1
ATOM 4631 N N . ILE B 1 280 ? 4.441 -26.672 8.195 1 84.19 280 ILE B N 1
ATOM 4632 C CA . ILE B 1 280 ? 4.078 -28.031 8.57 1 84.19 280 ILE B CA 1
ATOM 4633 C C . ILE B 1 280 ? 2.559 -28.188 8.531 1 84.19 280 ILE B C 1
ATOM 4635 O O . ILE B 1 280 ? 2.045 -29.172 8 1 84.19 280 ILE B O 1
ATOM 4639 N N . LYS B 1 281 ? 1.921 -27.234 9.062 1 87.44 281 LYS B N 1
ATOM 4640 C CA . LYS B 1 281 ? 0.461 -27.25 9.047 1 87.44 281 LYS B CA 1
ATOM 4641 C C . LYS B 1 281 ? -0.072 -27.328 7.617 1 87.44 281 LYS B C 1
ATOM 4643 O O . LYS B 1 281 ? -1.014 -28.062 7.332 1 87.44 281 LYS B O 1
ATOM 4648 N N . ALA B 1 282 ? 0.524 -26.578 6.773 1 89.25 282 ALA B N 1
ATOM 4649 C CA . ALA B 1 282 ? 0.11 -26.562 5.371 1 89.25 282 ALA B CA 1
ATOM 4650 C C . ALA B 1 282 ? 0.385 -27.906 4.703 1 89.25 282 ALA B C 1
ATOM 4652 O O . ALA B 1 282 ? -0.466 -28.438 3.98 1 89.25 282 ALA B O 1
ATOM 4653 N N . LEU B 1 283 ? 1.537 -28.453 4.961 1 86.12 283 LEU B N 1
ATOM 4654 C CA . LEU B 1 283 ? 1.959 -29.719 4.359 1 86.12 283 LEU B CA 1
ATOM 4655 C C . LEU B 1 283 ? 1.04 -30.859 4.781 1 86.12 283 LEU B C 1
ATOM 4657 O O . LEU B 1 283 ? 0.805 -31.781 4.012 1 86.12 283 LEU B O 1
ATOM 4661 N N . MET B 1 284 ? 0.476 -30.703 5.906 1 84.31 284 MET B N 1
ATOM 4662 C CA . MET B 1 284 ? -0.426 -31.719 6.418 1 84.31 284 MET B CA 1
ATOM 4663 C C . MET B 1 284 ? -1.857 -31.469 5.957 1 84.31 284 MET B C 1
ATOM 4665 O O . MET B 1 284 ? -2.619 -32.406 5.738 1 84.31 284 MET B O 1
ATOM 4669 N N . GLY B 1 285 ? -2.191 -30.266 5.852 1 88.38 285 GLY B N 1
ATOM 4670 C CA . GLY B 1 285 ? -3.582 -29.906 5.633 1 88.38 285 GLY B CA 1
ATOM 4671 C C . GLY B 1 285 ? -3.953 -29.828 4.164 1 88.38 285 GLY B C 1
ATOM 4672 O O . GLY B 1 285 ? -5 -30.328 3.752 1 88.38 285 GLY B O 1
ATOM 4673 N N . VAL B 1 286 ? -3.094 -29.297 3.324 1 92.88 286 VAL B N 1
ATOM 4674 C CA . VAL B 1 286 ? -3.438 -28.922 1.954 1 92.88 286 VAL B CA 1
ATOM 4675 C C . VAL B 1 286 ? -3.688 -30.188 1.128 1 92.88 286 VAL B C 1
ATOM 4677 O O . VAL B 1 286 ? -4.719 -30.297 0.462 1 92.88 286 VAL B O 1
ATOM 4680 N N . PRO B 1 287 ? -2.811 -31.188 1.256 1 90.12 287 PRO B N 1
ATOM 4681 C CA . PRO B 1 287 ? -3.01 -32.375 0.414 1 90.12 287 PRO B CA 1
ATOM 4682 C C . PRO B 1 287 ? -4.324 -33.094 0.707 1 90.12 287 PRO B C 1
ATOM 4684 O O . PRO B 1 287 ? -4.926 -33.688 -0.195 1 90.12 287 PRO B O 1
ATOM 4687 N N . SER B 1 288 ? -4.82 -32.938 1.926 1 89.06 288 SER B N 1
ATOM 4688 C CA . SER B 1 288 ? -6.051 -33.625 2.303 1 89.06 288 SER B CA 1
ATOM 4689 C C . SER B 1 288 ? -7.27 -32.969 1.671 1 89.06 288 SER B C 1
ATOM 4691 O O . SER B 1 288 ? -8.352 -33.562 1.617 1 89.06 288 SER B O 1
ATOM 4693 N N . LEU B 1 289 ? -7.078 -31.797 1.191 1 92.38 289 LEU B N 1
ATOM 4694 C CA . LEU B 1 289 ? -8.203 -31.031 0.646 1 92.38 289 LEU B CA 1
ATOM 4695 C C . LEU B 1 289 ? -8.156 -31.016 -0.878 1 92.38 289 LEU B C 1
ATOM 4697 O O . LEU B 1 289 ? -9.117 -30.609 -1.527 1 92.38 289 LEU B O 1
ATOM 4701 N N . VAL B 1 290 ? -7.043 -31.484 -1.397 1 90.56 290 VAL B N 1
ATOM 4702 C CA . VAL B 1 290 ? -6.855 -31.469 -2.844 1 90.56 290 VAL B CA 1
ATOM 4703 C C . VAL B 1 290 ? -7.801 -32.469 -3.506 1 90.56 290 VAL B C 1
ATOM 4705 O O . VAL B 1 290 ? -7.938 -33.594 -3.047 1 90.56 290 VAL B O 1
ATOM 4708 N N . GLY B 1 291 ? -8.461 -32.031 -4.617 1 85.5 291 GLY B N 1
ATOM 4709 C CA . GLY B 1 291 ? -9.422 -32.875 -5.309 1 85.5 291 GLY B CA 1
ATOM 4710 C C . GLY B 1 291 ? -10.812 -32.812 -4.691 1 85.5 291 GLY B C 1
ATOM 4711 O O . GLY B 1 291 ? -11.703 -33.562 -5.102 1 85.5 291 GLY B O 1
ATOM 4712 N N . GLN B 1 292 ? -10.977 -31.969 -3.668 1 89.31 292 GLN B N 1
ATOM 4713 C CA . GLN B 1 292 ? -12.25 -31.688 -3.006 1 89.31 292 GLN B CA 1
ATOM 4714 C C . GLN B 1 292 ? -12.492 -30.188 -2.861 1 89.31 292 GLN B C 1
ATOM 4716 O O . GLN B 1 292 ? -12.648 -29.484 -3.859 1 89.31 292 GLN B O 1
ATOM 4721 N N . THR B 1 293 ? -12.266 -29.734 -1.601 1 90.69 293 THR B N 1
ATOM 4722 C CA . THR B 1 293 ? -12.422 -28.312 -1.355 1 90.69 293 THR B CA 1
ATOM 4723 C C . THR B 1 293 ? -11.477 -27.5 -2.238 1 90.69 293 THR B C 1
ATOM 4725 O O . THR B 1 293 ? -11.836 -26.422 -2.727 1 90.69 293 THR B O 1
ATOM 4728 N N . LEU B 1 294 ? -10.328 -28.047 -2.406 1 94.62 294 LEU B N 1
ATOM 4729 C CA . LEU B 1 294 ? -9.328 -27.422 -3.264 1 94.62 294 LEU B CA 1
ATOM 4730 C C . LEU B 1 294 ? -9.227 -28.141 -4.605 1 94.62 294 LEU B C 1
ATOM 4732 O O . LEU B 1 294 ? -8.258 -28.859 -4.859 1 94.62 294 LEU B O 1
ATOM 4736 N N . GLU B 1 295 ? -10.156 -27.875 -5.426 1 92.94 295 GLU B N 1
ATOM 4737 C CA . GLU B 1 295 ? -10.25 -28.516 -6.738 1 92.94 295 GLU B CA 1
ATOM 4738 C C . GLU B 1 295 ? -9.688 -27.609 -7.828 1 92.94 295 GLU B C 1
ATOM 4740 O O . GLU B 1 295 ? -9.836 -26.391 -7.773 1 92.94 295 GLU B O 1
ATOM 4745 N N . THR B 1 296 ? -9.086 -28.219 -8.789 1 94.62 296 THR B N 1
ATOM 4746 C CA . THR B 1 296 ? -8.594 -27.516 -9.969 1 94.62 296 THR B CA 1
ATOM 4747 C C . THR B 1 296 ? -9.297 -28.016 -11.227 1 94.62 296 THR B C 1
ATOM 4749 O O . THR B 1 296 ? -8.977 -29.094 -11.742 1 94.62 296 THR B O 1
ATOM 4752 N N . PRO B 1 297 ? -10.25 -27.219 -11.688 1 94.06 297 PRO B N 1
ATOM 4753 C CA . PRO B 1 297 ? -10.812 -27.609 -12.984 1 94.06 297 PRO B CA 1
ATOM 4754 C C . PRO B 1 297 ? -9.781 -27.531 -14.109 1 94.06 297 PRO B C 1
ATOM 4756 O O . PRO B 1 297 ? -8.914 -26.656 -14.109 1 94.06 297 PRO B O 1
ATOM 4759 N N . VAL B 1 298 ? -9.898 -28.516 -15.031 1 96.06 298 VAL B N 1
ATOM 4760 C CA . VAL B 1 298 ? -8.984 -28.562 -16.172 1 96.06 298 VAL B CA 1
ATOM 4761 C C . VAL B 1 298 ? -9.75 -28.312 -17.469 1 96.06 298 VAL B C 1
ATOM 4763 O O . VAL B 1 298 ? -10.734 -29 -17.75 1 96.06 298 VAL B O 1
ATOM 4766 N N . ARG B 1 299 ? -9.281 -27.344 -18.172 1 95.44 299 ARG B N 1
ATOM 4767 C CA . ARG B 1 299 ? -9.953 -26.969 -19.406 1 95.44 299 ARG B CA 1
ATOM 4768 C C . ARG B 1 299 ? -9.328 -27.672 -20.609 1 95.44 299 ARG B C 1
ATOM 4770 O O . ARG B 1 299 ? -10.031 -28.031 -21.562 1 95.44 299 ARG B O 1
ATOM 4777 N N . ALA B 1 300 ? -8.047 -27.812 -20.578 1 96.88 300 ALA B N 1
ATOM 4778 C CA . ALA B 1 300 ? -7.371 -28.375 -21.75 1 96.88 300 ALA B CA 1
ATOM 4779 C C . ALA B 1 300 ? -6.109 -29.125 -21.344 1 96.88 300 ALA B C 1
ATOM 4781 O O . ALA B 1 300 ? -5.469 -28.797 -20.344 1 96.88 300 ALA B O 1
ATOM 4782 N N . ARG B 1 301 ? -5.828 -30.141 -22.078 1 97.88 301 ARG B N 1
ATOM 4783 C CA . ARG B 1 301 ? -4.609 -30.938 -22.047 1 97.88 301 ARG B CA 1
ATOM 4784 C C . ARG B 1 301 ? -3.904 -30.938 -23.391 1 97.88 301 ARG B C 1
ATOM 4786 O O . ARG B 1 301 ? -4.48 -31.344 -24.406 1 97.88 301 ARG B O 1
ATOM 4793 N N . LEU B 1 302 ? -2.762 -30.391 -23.391 1 97.69 302 LEU B N 1
ATOM 4794 C CA . LEU B 1 302 ? -2.051 -30.25 -24.656 1 97.69 302 LEU B CA 1
ATOM 4795 C C . LEU B 1 302 ? -0.637 -30.812 -24.547 1 97.69 302 LEU B C 1
ATOM 4797 O O . LEU B 1 302 ? -0.034 -30.781 -23.469 1 97.69 302 LEU B O 1
ATOM 4801 N N . PRO B 1 303 ? -0.091 -31.391 -25.672 1 97.44 303 PRO B N 1
ATOM 4802 C CA . PRO B 1 303 ? 1.317 -31.781 -25.656 1 97.44 303 PRO B CA 1
ATOM 4803 C C . PRO B 1 303 ? 2.273 -30.594 -25.594 1 97.44 303 PRO B C 1
ATOM 4805 O O . PRO B 1 303 ? 1.854 -29.453 -25.797 1 97.44 303 PRO B O 1
ATOM 4808 N N . LEU B 1 304 ? 3.523 -30.828 -25.281 1 97.31 304 LEU B N 1
ATOM 4809 C CA . LEU B 1 304 ? 4.531 -29.781 -25.203 1 97.31 304 LEU B CA 1
ATOM 4810 C C . LEU B 1 304 ? 4.621 -29.031 -26.531 1 97.31 304 LEU B C 1
ATOM 4812 O O . LEU B 1 304 ? 4.848 -27.812 -26.531 1 97.31 304 LEU B O 1
ATOM 4816 N N . GLU B 1 305 ? 4.355 -29.703 -27.578 1 95.44 305 GLU B N 1
ATOM 4817 C CA . GLU B 1 305 ? 4.492 -29.156 -28.938 1 95.44 305 GLU B CA 1
ATOM 4818 C C . GLU B 1 305 ? 3.455 -28.078 -29.203 1 95.44 305 GLU B C 1
ATOM 4820 O O . GLU B 1 305 ? 3.6 -27.297 -30.141 1 95.44 305 GLU B O 1
ATOM 4825 N N . SER B 1 306 ? 2.453 -28.062 -28.422 1 95.56 306 SER B N 1
ATOM 4826 C CA . SER B 1 306 ? 1.376 -27.094 -28.609 1 95.56 306 SER B CA 1
ATOM 4827 C C . SER B 1 306 ? 1.52 -25.922 -27.656 1 95.56 306 SER B C 1
ATOM 4829 O O . SER B 1 306 ? 0.521 -25.391 -27.172 1 95.56 306 SER B O 1
ATOM 4831 N N . ALA B 1 307 ? 2.752 -25.594 -27.359 1 95.12 307 ALA B N 1
ATOM 4832 C CA . ALA B 1 307 ? 3.039 -24.578 -26.344 1 95.12 307 ALA B CA 1
ATOM 4833 C C . ALA B 1 307 ? 2.357 -23.25 -26.688 1 95.12 307 ALA B C 1
ATOM 4835 O O . ALA B 1 307 ? 1.741 -22.625 -25.812 1 95.12 307 ALA B O 1
ATOM 4836 N N . GLY B 1 308 ? 2.471 -22.781 -27.938 1 93.81 308 GLY B N 1
ATOM 4837 C CA . GLY B 1 308 ? 1.846 -21.531 -28.328 1 93.81 308 GLY B CA 1
ATOM 4838 C C . GLY B 1 308 ? 0.349 -21.5 -28.094 1 93.81 308 GLY B C 1
ATOM 4839 O O . GLY B 1 308 ? -0.179 -20.531 -27.531 1 93.81 308 GLY B O 1
ATOM 4840 N N . GLU B 1 309 ? -0.287 -22.531 -28.516 1 94.56 309 GLU B N 1
ATOM 4841 C CA . GLU B 1 309 ? -1.727 -22.656 -28.297 1 94.56 309 GLU B CA 1
ATOM 4842 C C . GLU B 1 309 ? -2.064 -22.734 -26.812 1 94.56 309 GLU B C 1
ATOM 4844 O O . GLU B 1 309 ? -3.023 -22.109 -26.359 1 94.56 309 GLU B O 1
ATOM 4849 N N . ALA B 1 310 ? -1.323 -23.5 -26.078 1 95.25 310 ALA B N 1
ATOM 4850 C CA . ALA B 1 310 ? -1.545 -23.656 -24.641 1 95.25 310 ALA B CA 1
ATOM 4851 C C . ALA B 1 310 ? -1.464 -22.312 -23.906 1 95.25 310 ALA B C 1
ATOM 4853 O O . ALA B 1 310 ? -2.328 -22 -23.094 1 95.25 310 ALA B O 1
ATOM 4854 N N . LEU B 1 311 ? -0.447 -21.547 -24.234 1 94.44 311 LEU B N 1
ATOM 4855 C CA . LEU B 1 311 ? -0.257 -20.25 -23.594 1 94.44 311 LEU B CA 1
ATOM 4856 C C . LEU B 1 311 ? -1.387 -19.297 -23.953 1 94.44 311 LEU B C 1
ATOM 4858 O O . LEU B 1 311 ? -1.847 -18.516 -23.109 1 94.44 311 LEU B O 1
ATOM 4862 N N . ARG B 1 312 ? -1.815 -19.359 -25.172 1 93.94 312 ARG B N 1
ATOM 4863 C CA . ARG B 1 312 ? -2.916 -18.516 -25.625 1 93.94 312 ARG B CA 1
ATOM 4864 C C . ARG B 1 312 ? -4.195 -18.828 -24.859 1 93.94 312 ARG B C 1
ATOM 4866 O O . ARG B 1 312 ? -4.863 -17.922 -24.344 1 93.94 312 ARG B O 1
ATOM 4873 N N . ILE B 1 313 ? -4.488 -20.094 -24.75 1 94.44 313 ILE B N 1
ATOM 4874 C CA . ILE B 1 313 ? -5.707 -20.516 -24.062 1 94.44 313 ILE B CA 1
ATOM 4875 C C . ILE B 1 313 ? -5.613 -20.125 -22.578 1 94.44 313 ILE B C 1
ATOM 4877 O O . ILE B 1 313 ? -6.559 -19.578 -22.016 1 94.44 313 ILE B O 1
ATOM 4881 N N . ALA B 1 314 ? -4.484 -20.422 -21.969 1 93.5 314 ALA B N 1
ATOM 4882 C CA . ALA B 1 314 ? -4.285 -20.172 -20.547 1 93.5 314 ALA B CA 1
ATOM 4883 C C . ALA B 1 314 ? -4.422 -18.672 -20.234 1 93.5 314 ALA B C 1
ATOM 4885 O O . ALA B 1 314 ? -4.922 -18.312 -19.156 1 93.5 314 ALA B O 1
ATOM 4886 N N . SER B 1 315 ? -4.043 -17.812 -21.125 1 90.5 315 SER B N 1
ATOM 4887 C CA . SER B 1 315 ? -4.062 -16.375 -20.922 1 90.5 315 SER B CA 1
ATOM 4888 C C . SER B 1 315 ? -5.457 -15.797 -21.156 1 90.5 315 SER B C 1
ATOM 4890 O O . SER B 1 315 ? -5.828 -14.789 -20.547 1 90.5 315 SER B O 1
ATOM 4892 N N . ALA B 1 316 ? -6.207 -16.422 -21.969 1 87.88 316 ALA B N 1
ATOM 4893 C CA . ALA B 1 316 ? -7.457 -15.859 -22.453 1 87.88 316 ALA B CA 1
ATOM 4894 C C . ALA B 1 316 ? -8.602 -16.109 -21.484 1 87.88 316 ALA B C 1
ATOM 4896 O O . ALA B 1 316 ? -9.523 -15.305 -21.375 1 87.88 316 ALA B O 1
ATOM 4897 N N . ASP B 1 317 ? -8.57 -17.266 -20.812 1 85.12 317 ASP B N 1
ATOM 4898 C CA . ASP B 1 317 ? -9.719 -17.641 -19.984 1 85.12 317 ASP B CA 1
ATOM 4899 C C . ASP B 1 317 ? -9.273 -18.438 -18.766 1 85.12 317 ASP B C 1
ATOM 4901 O O . ASP B 1 317 ? -9.086 -19.656 -18.828 1 85.12 317 ASP B O 1
ATOM 4905 N N . MET B 1 318 ? -9.352 -17.781 -17.703 1 83.25 318 MET B N 1
ATOM 4906 C CA . MET B 1 318 ? -8.914 -18.422 -16.469 1 83.25 318 MET B CA 1
ATOM 4907 C C . MET B 1 318 ? -10.102 -18.953 -15.68 1 83.25 318 MET B C 1
ATOM 4909 O O . MET B 1 318 ? -9.93 -19.641 -14.672 1 83.25 318 MET B O 1
ATOM 4913 N N . THR B 1 319 ? -11.234 -18.719 -16.172 1 89.94 319 THR B N 1
ATOM 4914 C CA . THR B 1 319 ? -12.453 -19.156 -15.508 1 89.94 319 THR B CA 1
ATOM 4915 C C . THR B 1 319 ? -12.781 -20.594 -15.875 1 89.94 319 THR B C 1
ATOM 4917 O O . THR B 1 319 ? -13.258 -21.359 -15.031 1 89.94 319 THR B O 1
ATOM 4920 N N . SER B 1 320 ? -12.445 -21.016 -17.078 1 92.25 320 SER B N 1
ATOM 4921 C CA . SER B 1 320 ? -12.867 -22.312 -17.578 1 92.25 320 SER B CA 1
ATOM 4922 C C . SER B 1 320 ? -11.969 -23.422 -17.047 1 92.25 320 SER B C 1
ATOM 4924 O O . SER B 1 320 ? -12.25 -24.609 -17.266 1 92.25 320 SER B O 1
ATOM 4926 N N . GLY B 1 321 ? -10.914 -23.094 -16.375 1 94.12 321 GLY B N 1
ATOM 4927 C CA . GLY B 1 321 ? -10.039 -24.109 -15.805 1 94.12 321 GLY B CA 1
ATOM 4928 C C . GLY B 1 321 ? -8.609 -24 -16.281 1 94.12 321 GLY B C 1
ATOM 4929 O O . GLY B 1 321 ? -8.297 -23.188 -17.156 1 94.12 321 GLY B O 1
ATOM 4930 N N . LYS B 1 322 ? -7.805 -24.844 -15.76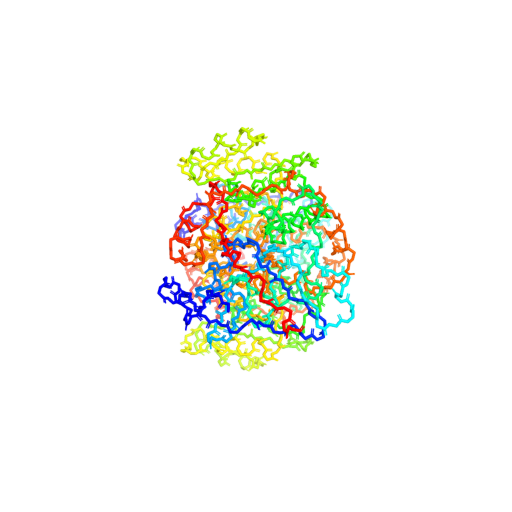6 1 96.25 322 LYS B N 1
ATOM 4931 C CA . LYS B 1 322 ? -6.371 -24.828 -16.031 1 96.25 322 LYS B CA 1
ATOM 4932 C C . LYS B 1 322 ? -6.051 -25.5 -17.359 1 96.25 322 LYS B C 1
ATOM 4934 O O . LYS B 1 322 ? -6.773 -26.406 -17.797 1 96.25 322 LYS B O 1
ATOM 4939 N N . VAL B 1 323 ? -5.004 -24.984 -17.984 1 97.5 323 VAL B N 1
ATOM 4940 C CA . VAL B 1 323 ? -4.402 -25.641 -19.125 1 97.5 323 VAL B CA 1
ATOM 4941 C C . VAL B 1 323 ? -3.16 -26.422 -18.688 1 97.5 323 VAL B C 1
ATOM 4943 O O . VAL B 1 323 ? -2.299 -25.875 -17.984 1 97.5 323 VAL B O 1
ATOM 4946 N N . LEU B 1 324 ? -3.086 -27.719 -19.031 1 98.25 324 LEU B N 1
ATOM 4947 C CA . LEU B 1 324 ? -1.975 -28.578 -18.641 1 98.25 324 LEU B CA 1
ATOM 4948 C C . LEU B 1 324 ? -1.174 -29.031 -19.859 1 98.25 324 LEU B C 1
ATOM 4950 O O . LEU B 1 324 ? -1.749 -29.344 -20.906 1 98.25 324 LEU B O 1
ATOM 4954 N N . PHE B 1 325 ? 0.146 -28.953 -19.703 1 98.19 325 PHE B N 1
ATOM 4955 C CA . PHE B 1 325 ? 0.982 -29.75 -20.594 1 98.19 325 PHE B CA 1
ATOM 4956 C C . PHE B 1 325 ? 0.993 -31.203 -20.172 1 98.19 325 PHE B C 1
ATOM 4958 O O . PHE B 1 325 ? 1.221 -31.516 -19 1 98.19 325 PHE B O 1
ATOM 4965 N N . VAL B 1 326 ? 0.743 -32.094 -21.109 1 97.94 326 VAL B N 1
ATOM 4966 C CA . VAL B 1 326 ? 0.833 -33.531 -20.891 1 97.94 326 VAL B CA 1
ATOM 4967 C C . VAL B 1 326 ? 1.858 -34.125 -21.844 1 97.94 326 VAL B C 1
ATOM 4969 O O . VAL B 1 326 ? 1.528 -34.469 -22.984 1 97.94 326 VAL B O 1
ATOM 4972 N N . PRO B 1 327 ? 3.082 -34.25 -21.328 1 95.62 327 PRO B N 1
ATOM 4973 C CA . PRO B 1 327 ? 4.121 -34.812 -22.188 1 95.62 327 PRO B CA 1
ATOM 4974 C C . PRO B 1 327 ? 3.842 -36.25 -22.609 1 95.62 327 PRO B C 1
ATOM 4976 O O . PRO B 1 327 ? 3.195 -37 -21.875 1 95.62 327 PRO B O 1
ATOM 4979 N N . ALA B 1 328 ? 4.312 -36.562 -23.859 1 85.88 328 ALA B N 1
ATOM 4980 C CA . ALA B 1 328 ? 4.16 -37.938 -24.344 1 85.88 328 ALA B CA 1
ATOM 4981 C C . ALA B 1 328 ? 4.895 -38.938 -23.438 1 85.88 328 ALA B C 1
ATOM 4983 O O . ALA B 1 328 ? 5.961 -38.625 -22.906 1 85.88 328 ALA B O 1
ATOM 4984 N N . GLN B 1 329 ? 4.227 -39.875 -23.047 1 76.5 329 GLN B N 1
ATOM 4985 C CA . GLN B 1 329 ? 4.816 -40.875 -22.172 1 76.5 329 GLN B CA 1
ATOM 4986 C C . GLN B 1 329 ? 5.637 -41.906 -22.969 1 76.5 329 GLN B C 1
ATOM 4988 O O . GLN B 1 329 ? 5.082 -42.719 -23.703 1 76.5 329 GLN B O 1
ATOM 4993 N N . GLY B 1 330 ? 6.629 -41.438 -23.75 1 58.97 330 GLY B N 1
ATOM 4994 C CA . GLY B 1 330 ? 7.438 -42.406 -24.469 1 58.97 330 GLY B CA 1
ATOM 4995 C C . GLY B 1 330 ? 8.016 -43.469 -23.547 1 58.97 330 GLY B C 1
ATOM 4996 O O . GLY B 1 330 ? 7.852 -43.406 -22.328 1 58.97 330 GLY B O 1
ATOM 4997 N N . GLN B 1 331 ? 8.57 -44.625 -24.109 1 47.59 331 GLN B N 1
ATOM 4998 C CA . GLN B 1 331 ? 9.211 -45.75 -23.422 1 47.59 331 GLN B CA 1
ATOM 4999 C C . GLN B 1 331 ? 10.297 -45.25 -22.469 1 47.59 331 GLN B C 1
ATOM 5001 O O . GLN B 1 331 ? 11.008 -44.312 -22.766 1 47.59 331 GLN B O 1
ATOM 5006 N N . ALA B 1 332 ? 10.18 -45.469 -21.062 1 50.47 332 ALA B N 1
ATOM 5007 C CA . ALA B 1 332 ? 11.203 -45.219 -20.047 1 50.47 332 ALA B CA 1
ATOM 5008 C C . ALA B 1 332 ? 12.602 -45.344 -20.641 1 50.47 332 ALA B C 1
ATOM 5010 O O . ALA B 1 332 ? 12.875 -46.219 -21.453 1 50.47 332 ALA B O 1
ATOM 5011 N N . PRO B 1 333 ? 13.375 -44.219 -20.641 1 45.94 333 PRO B N 1
ATOM 5012 C CA . PRO B 1 333 ? 14.742 -44.531 -21.078 1 45.94 333 PRO B CA 1
ATOM 5013 C C . PRO B 1 333 ? 15.258 -45.844 -20.547 1 45.94 333 PRO B C 1
ATOM 5015 O O . PRO B 1 333 ? 14.914 -46.25 -19.422 1 45.94 333 PRO B O 1
ATOM 5018 N N . GLY B 1 334 ? 15.367 -46.844 -21.344 1 38.25 334 GLY B N 1
ATOM 5019 C CA . GLY B 1 334 ? 16 -48.094 -20.922 1 38.25 334 GLY B CA 1
ATOM 5020 C C . GLY B 1 334 ? 17 -47.875 -19.797 1 38.25 334 GLY B C 1
ATOM 5021 O O . GLY B 1 334 ? 17.469 -46.781 -19.562 1 38.25 334 GLY B O 1
ATOM 5022 N N . GLU B 1 335 ? 17.078 -48.875 -18.734 1 37.94 335 GLU B N 1
ATOM 5023 C CA . GLU B 1 335 ? 17.969 -49.156 -17.625 1 37.94 335 GLU B CA 1
ATOM 5024 C C . GLU B 1 335 ? 19.375 -48.625 -17.891 1 37.94 335 GLU B C 1
ATOM 5026 O O . GLU B 1 335 ? 20.328 -49 -17.203 1 37.94 335 GLU B O 1
ATOM 5031 N N . SER B 1 336 ? 19.703 -47.969 -18.953 1 34.22 336 SER B N 1
ATOM 5032 C CA . SER B 1 336 ? 21.141 -47.688 -18.891 1 34.22 336 SER B CA 1
ATOM 5033 C C . SER B 1 336 ? 21.438 -46.656 -17.812 1 34.22 336 SER B C 1
ATOM 5035 O O . SER B 1 336 ? 22.531 -46.062 -17.797 1 34.22 336 SER B O 1
ATOM 5037 N N . LEU B 1 337 ? 20.469 -46.156 -17.031 1 33.97 337 LEU B N 1
ATOM 5038 C CA . LEU B 1 337 ? 21 -45.312 -15.953 1 33.97 337 LEU B CA 1
ATOM 5039 C C . LEU B 1 337 ? 21.531 -46.156 -14.805 1 33.97 337 LEU B C 1
ATOM 5041 O O . LEU B 1 337 ? 20.906 -47.156 -14.43 1 33.97 337 LEU B O 1
#

Solvent-accessible surface area (backbone atoms only — not comparable to full-atom values): 33635 Å² total; per-residue (Å²): 69,54,28,31,35,32,67,49,60,70,61,49,52,86,29,45,39,68,40,84,40,82,70,68,75,33,48,77,60,14,25,20,28,42,33,50,21,18,45,61,47,74,66,42,56,30,38,46,36,60,67,36,85,65,86,74,73,71,69,32,30,49,35,58,25,16,7,25,31,25,74,40,46,29,35,74,85,37,48,80,44,45,75,36,47,27,22,35,41,42,48,96,64,78,49,24,35,42,25,32,54,32,54,29,46,52,90,38,50,41,77,55,56,90,86,46,48,54,67,42,32,11,51,41,72,58,51,43,43,45,37,51,51,54,50,48,50,36,54,77,67,66,50,67,14,33,34,34,41,59,25,57,23,56,54,27,43,28,41,51,41,50,28,57,74,70,71,35,51,51,41,31,29,28,63,50,66,75,45,44,59,55,41,42,74,72,65,50,82,40,67,45,31,67,73,42,92,58,29,68,62,49,47,27,51,52,24,48,74,60,49,18,41,37,31,44,31,39,36,30,13,62,56,46,23,54,52,51,59,22,31,36,75,59,12,35,36,38,32,59,37,47,72,63,74,35,49,23,35,33,52,42,58,44,23,19,66,27,43,16,38,41,33,30,45,42,63,72,60,57,61,65,72,44,88,43,74,66,46,48,50,43,67,62,47,46,68,76,30,48,69,55,63,39,45,66,56,69,58,45,79,37,44,56,83,40,42,51,60,47,53,50,50,44,71,73,39,50,59,69,23,40,29,26,35,36,36,75,81,66,81,71,80,66,79,82,116,69,54,29,33,35,32,65,49,58,71,62,50,52,85,29,44,38,69,40,84,40,81,69,67,76,32,46,76,59,14,24,21,28,42,33,50,22,18,44,60,48,74,66,42,56,30,39,45,36,59,67,34,85,66,85,74,75,72,70,31,28,49,33,58,27,16,7,25,32,23,73,41,45,30,35,76,83,38,49,81,44,46,75,36,45,27,22,34,41,42,48,96,63,77,50,23,33,41,27,31,54,31,54,30,46,52,89,38,50,40,77,54,56,90,87,47,47,53,67,43,32,12,51,39,73,59,52,44,44,44,38,50,52,55,50,47,51,36,55,76,68,65,50,66,13,33,34,33,41,59,25,58,22,55,55,26,44,27,40,50,40,51,27,56,75,68,69,36,51,51,41,31,28,28,64,52,67,76,46,44,58,55,42,41,73,72,65,49,83,40,68,46,31,66,71,42,91,55,30,70,62,49,48,28,50,52,24,48,74,61,52,19,40,39,30,42,31,39,36,30,13,61,55,45,22,56,51,52,59,23,30,36,76,58,13,35,35,39,32,60,36,48,72,63,74,35,48,24,34,33,54,43,59,44,22,19,66,25,45,16,36,40,34,28,43,42,64,72,59,58,61,66,71,43,87,43,72,66,45,49,50,44,67,63,49,45,67,75,31,48,70,55,64,39,46,66,56,69,58,44,78,36,46,57,83,42,42,52,60,47,53,51,50,44,70,72,40,49,59,70,24,38,29,27,34,36,35,75,83,66,82,70,79,67,79,84,114

pLDDT: mean 93.78, std 9.2, range [33.94, 98.94]

Sequence (674 aa):
MRALVLTAYDGRPESLRVESRPVPRPTTGQVLVRVAAAPINPADLMFVRGQYGIRKPLPVVPGLEASGTVVASGGVAGRLLVGRRVACVAPGEGDGLWAEYAAVPLGQCLPLRGQVSDEQGASLFINPFTAWVLMERAKEGGHTALAQTAAAGTMGRMLLALAKRRGVAMVNVVRRPEQVSLLQDLGAEYVLSTHEPEFEERLLRVCHELKVSLAFDPVGGRLTGQLLHALPEGGTVIVYGSLSEQECRIAPSDLIFGRKRVEGFWLSEWHRQGFGAAQIKALMGVPSLVGQTLETPVRARLPLESAGEALRIASADMTSGKVLFVPAQGQAPGESLMRALVLTAYDGRPESLRVESRPVPRPTTGQVLVRVAAAPINPADLMFVRGQYGIRKPLPVVPGLEASGTVVASGGVAGRLLVGRRVACVAPGEGDGLWAEYAAVPLGQCLPLRGQVSDEQGASLFINPFTAWVLMERAKEGGHTALAQTAAAGTMGRMLLALAKRRGVAMVNVVRRPEQVSLLQDLGAEYVLSTHEPEFEERLLRVCHELKVSLAFDPVGGRLTGQLLHALPEGGTVIVYGSLSEQECRIAPSDLIFGRKRVEGFWLSEWHRQGFGAAQIKALMGVPSLVGQTLETPVRARLPLESAGEALRIASADMTSGKVLFVPAQGQAPGESL

Secondary structure (DSSP, 8-state):
-EEEEE--SS--GGGEEEEE-PPPPP-TTEEEEEEEEEE--HHHHHHHTT-SS---PSSB---SEEEEEEEEESSSTTGGGTT-EEEEE--SSS--SSBSEEEEEGGGEEEPPTTS-HHHHHTSTTHHHHHHHHHHHHHHTT--EEEESSTTSHHHHHHHHHHHHHT-EEEEEESSTHHHHHHHHTT-SEEEETTSTTHHHHHHHHHHHHT--EEEESS-HHHHHHHHHHSPTT-EEEE---TT-S-EEE-HHHHHTTT-EEEE--HHHHHHT-S-HHHHHHHHHHHHHBTTTB---EEEEE-GGGHHHHHHHHHH-SSS-EEEE---------S--/-EEEEE--SS--GGGEEEEE-PPPPP-TTEEEEEEEEEE--HHHHHHHTT-SS---PSSB---SEEEEEEEEESSSGGGGGTT-EEEEE--SSS--SSBSEEEEEGGGEEEPPTTS-HHHHHTSTTHHHHHHHHHHHHHHTT--EEEESSTTSHHHHHHHHHHHHHT-EEEEEESSTHHHHHHHHTT-SEEEETTSTTHHHHHHHHHHHHT--EEEESS-HHHHHHHHHHSPTT-EEEE---TT-S-EEE-HHHHHTTT-EEEE--HHHHHHT-S-HHHHHHHHHHHHHBTTTB---EEEEE-GGGHHHHHHHHHH-SSS-EEEE---------S--

Organism: Myxococcus xanthus (strain DK1622) (NCBI:txid246197)

Foldseek 3Di:
DWAFWAADQQLDLVRTAIDDDDADDAAAQKFKWQFFKAFDDLLQSCQSNVNHPADADPGAGTGFKTKGATCGHNDDVCVVRHGFIWIFTADSYGHGDRGRMDIGGPLGIGTADPVQDRVLSRPQQPLLLVLVLVVVVCVVVPFQEEEEEPLLFLSNLLNVLVCVVVVGQYAYEYADPVSQVVVVVVVHDHYAHPPDPCRLVSLLVVQVVSQHQEYEYQDADAVQQSNLQSHAANHEYEHEHHLPVDHHDHDVCSCVVSVYYYYYDYSVVVPVVPDDPSNVCSSVPRSVCGPHSNDFAEDEEDASRCSVVQSVVVSPDRNNGIYMHGYDPPDPPPPPD/DWAFWAADQQLDPVRTAIDDDDQDDAAAQKFKFQFFKAFDDLLQSCQSNVNHPADADPGAGTGFKTKGATCGHNDDVCVVRHGFIWIFTADSYGHGDRGRMDIGGPLGIGTADPVQDRVLSRPQQPLLLVLVLVVVVCVVVPFQEEEEECLLFLSNLLNVLVCVVVVGAYAYEYADPVSQVVVVVSVHDHYAHPPDPCRLVSLLVVQVVSQHQEYEYQDADAVQQSNLQSHAANHEYEHEHHLPVDHHDHDVCSCVVSVYYYYYDYSVVVPVVPDDPSNVCSSVPRSVCGPHSNDFAEDEEDASRCSVVQSVVVSPDRNNGIYMHGYDPPDPPPPPD